Protein AF-0000000075578469 (afdb_homodimer)

Sequence (396 aa):
MGKLQGTQTLVNLMAAFVGECQARMRYTYFASIAKKEGYVQISNIFTETAGNEKEHGELFYKHIAENEYTVGNAVEIPVNATFPVALGDTKNNLLHAASGENEEWNELYPKFAEIAKKEGFDEIAQTWLEVIVAERAHETRYLKLAANIELGRTFKRFSEVKWKCGNCGYIHIGSEAPDECPACKHPQAYFELFAETYMGKLQGTQTLVNLMAAFVGECQARMRYTYFASIAKKEGYVQISNIFTETAGNEKEHGELFYKHIAENEYTVGNAVEIPVNATFPVALGDTKNNLLHAASGENEEWNELYPKFAEIAKKEGFDEIAQTWLEVIVAERAHETRYLKLAANIELGRTFKRFSEVKWKCGNCGYIHIGSEAPDECPACKHPQAYFELFAETY

Secondary structure (DSSP, 8-state):
----TTSHHHHHHHHHHHHHHHHHHHHHHHHHHHHHTT-HHHHHHHHHHHHHHHHHHHHHHHHHHHHH-BTTBPEEEEEEEEEEE----HHHHHHHHHHHHHIIIIIIHHHHHHHHHHTT-HHHHHHHHHHHHHHHHHHHHHHHHHHHHHTT-SSEEEEEEEEEETTT--EEEEEE--SB-TTT--BGGGEEE-----/----TTSHHHHHHHHHHHHHHHHHHHHHHHHHHHHHTT-HHHHHHHHHHHHHHHHHHHHHHHHHHHHH-BTTBPEEEEEEEEEEE----HHHHHHHHHHHHHIIIIIIHHHHHHHHHHTT-HHHHHHHHHHHHHHHHHHHHHHHHHHHHHTT-SSEEEEEEEEEETTT--EEEEEE--SB-TTT--BGGGEEE-----

InterPro domains:
  IPR003251 Rubrerythrin, diiron-binding domain [PF02915] (12-145)
  IPR003251 Rubrerythrin, diiron-binding domain [cd01041] (8-150)
  IPR009040 Ferritin-like diiron domain [PS50905] (3-153)
  IPR009078 Ferritin-like superfamily [SSF47240] (5-152)
  IPR012347 Ferritin-like [G3DSA:1.20.1260.10] (1-153)
  IPR024934 Rubredoxin-like domain [PS50903] (160-194)
  IPR048574 Rubrerythrin, rubredoxin-like domain [PF21349] (163-192)
  IPR052364 Rubrerythrin [NF045767] (1-198)
  IPR052364 Rubrerythrin [PTHR43865] (2-196)

Foldseek 3Di:
DDACPPAVLLQLLVQLLVLLQVLLVLLQLLLVLCVVVLQNVSSVLSNVVSVVSVVLSVLSVCVCCVRPNDPPDDDDHDHDDDDDDDDDHNLVSLVVSLVSLCCLLPPRLQVSLVSCVVVPNNVSSVSSNVSSVVSNVSNVVSVVCSVCVVVVNQFFAPFWFWKAQQVPGDIDTDRGQDQADPPPGHGSSRIGGDDDDD/DDACPPAVLLQLLVQLLVLLQVLLVLLQLLLVLCVVVLQNVSSVLSNVVSVVSVVLSVLSVCVCCVRPNDVPDDDDHDHDDDDDDDDDHNLVSLVVSLVSLCCQLPPRLQVSLVSCVVVPNNVSSVSSNVSSVVSNVSNVVSVVCSVCVVVVNQFFAPFWFWKAQQVPGDIDTDRGQDQADPPPGHGSSRIGGDDDDD

Radius of gyration: 23.37 Å; Cα contacts (8 Å, |Δi|>4): 636; chains: 2; bounding box: 59×55×60 Å

Structure (mmCIF, N/CA/C/O backbone):
data_AF-0000000075578469-model_v1
#
loop_
_entity.id
_entity.type
_entity.pdbx_description
1 polymer Rubrerythrin
#
loop_
_atom_site.group_PDB
_atom_site.id
_atom_site.type_symbol
_atom_site.label_atom_id
_atom_site.label_alt_id
_atom_site.label_comp_id
_atom_site.label_asym_id
_atom_site.label_entity_id
_atom_site.label_seq_id
_atom_site.pdbx_PDB_ins_code
_atom_site.Cartn_x
_atom_site.Cartn_y
_atom_site.Cartn_z
_atom_site.occupancy
_atom_site.B_iso_or_equiv
_atom_site.auth_seq_id
_atom_site.auth_comp_id
_atom_site.auth_asym_id
_atom_site.auth_atom_id
_atom_site.pdbx_PDB_model_num
ATOM 1 N N . MET A 1 1 ? 3.516 -25.547 14.766 1 51.19 1 MET A N 1
ATOM 2 C CA . MET A 1 1 ? 2.814 -24.578 15.594 1 51.19 1 MET A CA 1
ATOM 3 C C . MET A 1 1 ? 1.317 -24.859 15.625 1 51.19 1 MET A C 1
ATOM 5 O O . MET A 1 1 ? 0.789 -25.531 14.727 1 51.19 1 MET A O 1
ATOM 9 N N . GLY A 1 2 ? 0.649 -24.688 16.844 1 62.91 2 GLY A N 1
ATOM 10 C CA . GLY A 1 2 ? -0.767 -25 16.891 1 62.91 2 GLY A CA 1
ATOM 11 C C . GLY A 1 2 ? -1.563 -24.344 15.781 1 62.91 2 GLY A C 1
ATOM 12 O O . GLY A 1 2 ? -1.073 -23.438 15.109 1 62.91 2 GLY A O 1
ATOM 13 N N . LYS A 1 3 ? -2.686 -24.938 15.453 1 85.44 3 LYS A N 1
ATOM 14 C CA . LYS A 1 3 ? -3.52 -24.484 14.344 1 85.44 3 LYS A CA 1
ATOM 15 C C . LYS A 1 3 ? -4.168 -23.141 14.664 1 85.44 3 LYS A C 1
ATOM 17 O O . LYS A 1 3 ? -4.695 -22.938 15.758 1 85.44 3 LYS A O 1
ATOM 22 N N . LEU A 1 4 ? -4.004 -22.141 13.859 1 94.62 4 LEU A N 1
ATOM 23 C CA . LEU A 1 4 ? -4.551 -20.797 14.023 1 94.62 4 LEU A CA 1
ATOM 24 C C . LEU A 1 4 ? -6.059 -20.797 13.797 1 94.62 4 LEU A C 1
ATOM 26 O O . LEU A 1 4 ? -6.773 -19.953 14.367 1 94.62 4 LEU A O 1
ATOM 30 N N . GLN A 1 5 ? -6.492 -21.766 13.039 1 92.31 5 GLN A N 1
ATOM 31 C CA . GLN A 1 5 ? -7.914 -21.781 12.711 1 92.31 5 GLN A CA 1
ATOM 32 C C . GLN A 1 5 ? -8.773 -21.844 13.969 1 92.31 5 GLN A C 1
ATOM 34 O O . GLN A 1 5 ? -8.516 -22.641 14.875 1 92.31 5 GLN A O 1
ATOM 39 N N . GLY A 1 6 ? -9.711 -20.906 14.055 1 93.12 6 GLY A N 1
ATOM 40 C CA . GLY A 1 6 ? -10.633 -20.906 15.172 1 93.12 6 GLY A CA 1
ATOM 41 C C . GLY A 1 6 ? -10.125 -20.094 16.359 1 93.12 6 GLY A C 1
ATOM 42 O O . GLY A 1 6 ? -10.852 -19.891 17.328 1 93.12 6 GLY A O 1
ATOM 43 N N . THR A 1 7 ? -8.969 -19.609 16.375 1 96.31 7 THR A N 1
ATOM 44 C CA . THR A 1 7 ? -8.398 -18.859 17.484 1 96.31 7 THR A CA 1
ATOM 45 C C . THR A 1 7 ? -8.625 -17.359 17.297 1 96.31 7 THR A C 1
ATOM 47 O O . THR A 1 7 ? -8.883 -16.906 16.172 1 96.31 7 THR A O 1
ATOM 50 N N . GLN A 1 8 ? -8.594 -16.625 18.391 1 96.88 8 GLN A N 1
ATOM 51 C CA . GLN A 1 8 ? -8.633 -15.164 18.328 1 96.88 8 GLN A CA 1
ATOM 52 C C . GLN A 1 8 ? -7.348 -14.602 17.734 1 96.88 8 GLN A C 1
ATOM 54 O O . GLN A 1 8 ? -7.363 -13.555 17.078 1 96.88 8 GLN A O 1
ATOM 59 N N . THR A 1 9 ? -6.262 -15.344 17.891 1 98 9 THR A N 1
ATOM 60 C CA . THR A 1 9 ? -4.977 -14.914 17.344 1 98 9 THR A CA 1
ATOM 61 C C . THR A 1 9 ? -5.043 -14.789 15.828 1 98 9 THR A C 1
ATOM 63 O O . THR A 1 9 ? -4.5 -13.844 15.25 1 98 9 THR A O 1
ATOM 66 N N . LEU A 1 10 ? -5.727 -15.695 15.18 1 97.69 10 LEU A N 1
ATOM 67 C CA . LEU A 1 10 ? -5.875 -15.625 13.727 1 97.69 10 LEU A CA 1
ATOM 68 C C . LEU A 1 10 ? -6.617 -14.352 13.32 1 97.69 10 LEU A C 1
ATOM 70 O O . LEU A 1 10 ? -6.203 -13.656 12.398 1 97.69 10 LEU A O 1
ATOM 74 N N . VAL A 1 11 ? -7.66 -14.047 14 1 96.56 11 VAL A N 1
ATOM 75 C CA . VAL A 1 11 ? -8.469 -12.867 13.711 1 96.56 11 VAL A CA 1
ATOM 76 C C . VAL A 1 11 ? -7.645 -11.602 13.953 1 96.56 11 VAL A C 1
ATOM 78 O O . VAL A 1 11 ? -7.707 -10.656 13.164 1 96.56 11 VAL A O 1
ATOM 81 N N . ASN A 1 12 ? -6.844 -11.656 15.047 1 97.69 12 ASN A N 1
ATOM 82 C CA . ASN A 1 12 ? -6.004 -10.516 15.375 1 97.69 12 ASN A CA 1
ATOM 83 C C . ASN A 1 12 ? -4.914 -10.297 14.328 1 97.69 12 ASN A C 1
ATOM 85 O O . ASN A 1 12 ? -4.578 -9.156 14.008 1 97.69 12 ASN A O 1
ATOM 89 N N . LEU A 1 13 ? -4.312 -11.375 13.836 1 98.12 13 LEU A N 1
ATOM 90 C CA . LEU A 1 13 ? -3.312 -11.273 12.781 1 98.12 13 LEU A CA 1
ATOM 91 C C . LEU A 1 13 ? -3.898 -10.609 11.539 1 98.12 13 LEU A C 1
ATOM 93 O O . LEU A 1 13 ? -3.27 -9.734 10.945 1 98.12 13 LEU A O 1
ATOM 97 N N . MET A 1 14 ? -5.043 -11.016 11.18 1 97.69 14 MET A N 1
ATOM 98 C CA . MET A 1 14 ? -5.672 -10.453 9.992 1 97.69 14 MET A CA 1
ATOM 99 C C . MET A 1 14 ? -6.023 -8.984 10.211 1 97.69 14 MET A C 1
ATOM 101 O O . MET A 1 14 ? -5.832 -8.156 9.32 1 97.69 14 MET A O 1
ATOM 105 N N . ALA A 1 15 ? -6.594 -8.68 11.367 1 96.75 15 ALA A N 1
ATOM 106 C CA . ALA A 1 15 ? -6.914 -7.293 11.688 1 96.75 15 ALA A CA 1
ATOM 107 C C . ALA A 1 15 ? -5.668 -6.414 11.625 1 96.75 15 ALA A C 1
ATOM 109 O O . ALA A 1 15 ? -5.723 -5.285 11.125 1 96.75 15 ALA A O 1
ATOM 110 N N . ALA A 1 16 ? -4.57 -6.953 12.156 1 97.75 16 ALA A N 1
ATOM 111 C CA . ALA A 1 16 ? -3.309 -6.223 12.125 1 97.75 16 ALA A CA 1
ATOM 112 C C . ALA A 1 16 ? -2.832 -6.023 10.688 1 97.75 16 ALA A C 1
ATOM 114 O O . ALA A 1 16 ? -2.365 -4.941 10.328 1 97.75 16 ALA A O 1
ATOM 115 N N . PHE A 1 17 ? -2.916 -7.082 9.852 1 98.38 17 PHE A N 1
ATOM 116 C CA . PHE A 1 17 ? -2.529 -6.988 8.445 1 98.38 17 PHE A CA 1
ATOM 117 C C . PHE A 1 17 ? -3.352 -5.926 7.73 1 98.38 17 PHE A C 1
ATOM 119 O O . PHE A 1 17 ? -2.797 -5.066 7.039 1 98.38 17 PHE A O 1
ATOM 126 N N . VAL A 1 18 ? -4.621 -5.926 7.922 1 97.56 18 VAL A N 1
ATOM 127 C CA . VAL A 1 18 ? -5.512 -4.965 7.281 1 97.56 18 VAL A CA 1
ATOM 128 C C . VAL A 1 18 ? -5.18 -3.553 7.758 1 97.56 18 VAL A C 1
ATOM 130 O O . VAL A 1 18 ? -5.156 -2.609 6.965 1 97.56 18 VAL A O 1
ATOM 133 N N . GLY A 1 19 ? -4.988 -3.428 9.07 1 97.12 19 GLY A N 1
ATOM 134 C CA . GLY A 1 19 ? -4.582 -2.139 9.602 1 97.12 19 GLY A CA 1
ATOM 135 C C . GLY A 1 19 ? -3.309 -1.605 8.977 1 97.12 19 GLY A C 1
ATOM 136 O O . GLY A 1 19 ? -3.238 -0.434 8.602 1 97.12 19 GLY A O 1
ATOM 137 N N . GLU A 1 20 ? -2.291 -2.5 8.852 1 98.25 20 GLU A N 1
ATOM 138 C CA . GLU A 1 20 ? -1.024 -2.1 8.242 1 98.25 20 GLU A CA 1
ATOM 139 C C . GLU A 1 20 ? -1.216 -1.687 6.785 1 98.25 20 GLU A C 1
ATOM 141 O O . GLU A 1 20 ? -0.542 -0.775 6.301 1 98.25 20 GLU A O 1
ATOM 146 N N . CYS A 1 21 ? -2.062 -2.365 6.055 1 98.31 21 CYS A N 1
ATOM 147 C CA . CYS A 1 21 ? -2.355 -2.021 4.668 1 98.31 21 CYS A CA 1
ATOM 148 C C . CYS A 1 21 ? -2.908 -0.605 4.562 1 98.31 21 CYS A C 1
ATOM 150 O O . CYS A 1 21 ? -2.492 0.164 3.693 1 98.31 21 CYS A O 1
ATOM 152 N N . GLN A 1 22 ? -3.855 -0.273 5.395 1 97.56 22 GLN A N 1
ATOM 153 C CA . GLN A 1 22 ? -4.488 1.04 5.355 1 97.56 22 GLN A CA 1
ATOM 154 C C . GLN A 1 22 ? -3.502 2.139 5.746 1 97.56 22 GLN A C 1
ATOM 156 O O . GLN A 1 22 ? -3.506 3.221 5.156 1 97.56 22 GLN A O 1
ATOM 161 N N . ALA A 1 23 ? -2.701 1.78 6.809 1 97.88 23 ALA A N 1
ATOM 162 C CA . ALA A 1 23 ? -1.687 2.754 7.207 1 97.88 23 ALA A CA 1
ATOM 163 C C . ALA A 1 23 ? -0.739 3.059 6.051 1 97.88 23 ALA A C 1
ATOM 165 O O . ALA A 1 23 ? -0.452 4.223 5.762 1 97.88 23 ALA A O 1
ATOM 166 N N . ARG A 1 24 ? -0.281 2.053 5.398 1 98.31 24 ARG A N 1
ATOM 167 C CA . ARG A 1 24 ? 0.594 2.24 4.246 1 98.31 24 ARG A CA 1
ATOM 168 C C . ARG A 1 24 ? -0.057 3.146 3.207 1 98.31 24 ARG A C 1
ATOM 170 O O . ARG A 1 24 ? 0.591 4.047 2.666 1 98.31 24 ARG A O 1
ATOM 177 N N . MET A 1 25 ? -1.286 2.875 2.955 1 98.44 25 MET A N 1
ATOM 178 C CA . MET A 1 25 ? -2.008 3.639 1.94 1 98.44 25 MET A CA 1
ATOM 179 C C . MET A 1 25 ? -2.15 5.098 2.357 1 98.44 25 MET A C 1
ATOM 181 O O . MET A 1 25 ? -1.789 6.004 1.604 1 98.44 25 MET A O 1
ATOM 185 N N . ARG A 1 26 ? -2.6 5.328 3.537 1 98.31 26 ARG A N 1
ATOM 186 C CA . ARG A 1 26 ? -2.791 6.695 4.02 1 98.31 26 ARG A CA 1
ATOM 187 C C . ARG A 1 26 ? -1.479 7.473 3.996 1 98.31 26 ARG A C 1
ATOM 189 O O . ARG A 1 26 ? -1.45 8.641 3.602 1 98.31 26 ARG A O 1
ATOM 196 N N . TYR A 1 27 ? -0.42 6.758 4.438 1 98.75 27 TYR A N 1
ATOM 197 C CA . TYR A 1 27 ? 0.866 7.441 4.496 1 98.75 27 TYR A CA 1
ATOM 198 C C . TYR A 1 27 ? 1.356 7.793 3.096 1 98.75 27 TYR A C 1
ATOM 200 O O . TYR A 1 27 ? 2.025 8.812 2.904 1 98.75 27 TYR A O 1
ATOM 208 N N . THR A 1 28 ? 0.983 6.969 2.148 1 98.69 28 THR A N 1
ATOM 209 C CA . THR A 1 28 ? 1.307 7.297 0.765 1 98.69 28 THR A CA 1
ATOM 210 C C . THR A 1 28 ? 0.564 8.555 0.319 1 98.69 28 THR A C 1
ATOM 212 O O . THR A 1 28 ? 1.141 9.422 -0.34 1 98.69 28 THR A O 1
ATOM 215 N N . TYR A 1 29 ? -0.699 8.688 0.696 1 98.69 29 TYR A N 1
ATOM 216 C CA . TYR A 1 29 ? -1.468 9.883 0.371 1 98.69 29 TYR A CA 1
ATOM 217 C C . TYR A 1 29 ? -0.917 11.102 1.103 1 98.69 29 TYR A C 1
ATOM 219 O O . TYR A 1 29 ? -0.796 12.188 0.521 1 98.69 29 TYR A O 1
ATOM 227 N N . PHE A 1 30 ? -0.572 10.906 2.342 1 98.75 30 PHE A N 1
ATOM 228 C CA . PHE A 1 30 ? -0.038 11.984 3.158 1 98.75 30 PHE A CA 1
ATOM 229 C C . PHE A 1 30 ? 1.292 12.484 2.6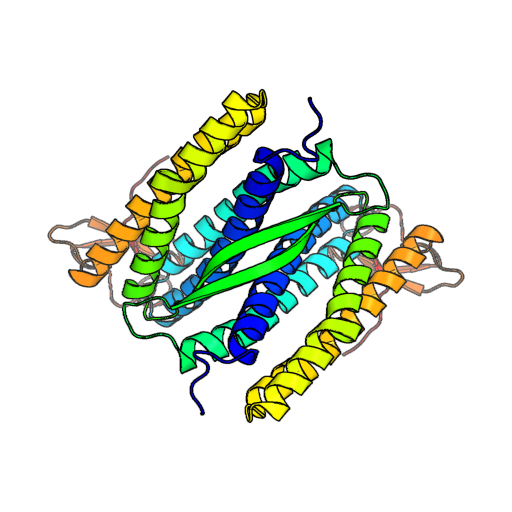02 1 98.75 30 PHE A C 1
ATOM 231 O O . PHE A 1 30 ? 1.573 13.68 2.625 1 98.75 30 PHE A O 1
ATOM 238 N N . ALA A 1 31 ? 2.092 11.523 2.135 1 98.75 31 ALA A N 1
ATOM 239 C CA . ALA A 1 31 ? 3.371 11.883 1.525 1 98.75 31 ALA A CA 1
ATOM 240 C C . ALA A 1 31 ? 3.168 12.82 0.335 1 98.75 31 ALA A C 1
ATOM 242 O O . ALA A 1 31 ? 3.885 13.812 0.185 1 98.75 31 ALA A O 1
ATOM 243 N N . SER A 1 32 ? 2.205 12.531 -0.479 1 98.44 32 SER A N 1
ATOM 244 C CA . SER A 1 32 ? 1.921 13.344 -1.659 1 98.44 32 SER A CA 1
ATOM 245 C C . SER A 1 32 ? 1.513 14.758 -1.272 1 98.44 32 SER A C 1
ATOM 247 O O . SER A 1 32 ? 1.938 15.727 -1.903 1 98.44 32 SER A O 1
ATOM 249 N N . ILE A 1 33 ? 0.714 14.906 -0.277 1 98.38 33 ILE A N 1
ATOM 250 C CA . ILE A 1 33 ? 0.258 16.203 0.192 1 98.38 33 ILE A CA 1
ATOM 251 C C . ILE A 1 33 ? 1.435 16.984 0.774 1 98.38 33 ILE A C 1
ATOM 253 O O . ILE A 1 33 ? 1.6 18.172 0.492 1 98.38 33 ILE A O 1
ATOM 257 N N . ALA A 1 34 ? 2.246 16.266 1.587 1 98.69 34 ALA A N 1
ATOM 258 C CA . ALA A 1 34 ? 3.412 16.922 2.184 1 98.69 34 ALA A CA 1
ATOM 259 C C . ALA A 1 34 ? 4.348 17.469 1.107 1 98.69 34 ALA A C 1
ATOM 261 O O . ALA A 1 34 ? 4.836 18.594 1.215 1 98.69 34 ALA A O 1
ATOM 262 N N . LYS A 1 35 ? 4.551 16.703 0.122 1 98.19 35 LYS A N 1
ATOM 263 C CA . LYS A 1 35 ? 5.402 17.141 -0.978 1 98.19 35 LYS A CA 1
ATOM 264 C C . LYS A 1 35 ? 4.828 18.391 -1.646 1 98.19 35 LYS A C 1
ATOM 266 O O . LYS A 1 35 ? 5.551 19.359 -1.875 1 98.19 35 LYS A O 1
ATOM 271 N N . LYS A 1 36 ? 3.582 18.375 -1.921 1 98.12 36 LYS A N 1
ATOM 272 C CA . LYS A 1 36 ? 2.908 19.5 -2.582 1 98.12 36 LYS A CA 1
ATOM 273 C C . LYS A 1 36 ? 2.957 20.75 -1.726 1 98.12 36 LYS A C 1
ATOM 275 O O . LYS A 1 36 ? 3.039 21.875 -2.252 1 98.12 36 LYS A O 1
ATOM 280 N N . GLU A 1 37 ? 2.924 20.562 -0.432 1 98.31 37 GLU A N 1
ATOM 281 C CA . GLU A 1 37 ? 2.889 21.703 0.494 1 98.31 37 GLU A CA 1
ATOM 282 C C . GLU A 1 37 ? 4.297 22.188 0.824 1 98.31 37 GLU A C 1
ATOM 284 O O . GLU A 1 37 ? 4.469 23.109 1.614 1 98.31 37 GLU A O 1
ATOM 289 N N . GLY A 1 38 ? 5.312 21.5 0.265 1 97.81 38 GLY A N 1
ATOM 290 C CA . GLY A 1 38 ? 6.672 21.984 0.41 1 97.81 38 GLY A CA 1
ATOM 291 C C . GLY A 1 38 ? 7.402 21.375 1.591 1 97.81 38 GLY A C 1
ATOM 292 O O . GLY A 1 38 ? 8.328 21.969 2.135 1 97.81 38 GLY A O 1
ATOM 293 N N . TYR A 1 39 ? 6.965 20.25 2.041 1 98.19 39 TYR A N 1
ATOM 294 C CA . TYR A 1 39 ? 7.633 19.5 3.104 1 98.19 39 TYR A CA 1
ATOM 295 C C . TYR A 1 39 ? 8.234 18.203 2.572 1 98.19 39 TYR A C 1
ATOM 297 O O . TYR A 1 39 ? 7.777 17.109 2.92 1 98.19 39 TYR A O 1
ATOM 305 N N . VAL A 1 40 ? 9.32 18.312 1.92 1 98.19 40 VAL A N 1
ATOM 306 C CA . VAL A 1 40 ? 9.906 17.188 1.206 1 98.19 40 VAL A CA 1
ATOM 307 C C . VAL A 1 40 ? 10.422 16.156 2.207 1 98.19 40 VAL A C 1
ATOM 309 O O . VAL A 1 40 ? 10.227 14.953 2.029 1 98.19 40 VAL A O 1
ATOM 312 N N . GLN A 1 41 ? 11.086 16.641 3.254 1 97.5 41 GLN A N 1
ATOM 313 C CA . GLN A 1 41 ? 11.547 15.695 4.266 1 97.5 41 GLN A CA 1
ATOM 314 C C . GLN A 1 41 ? 10.391 14.891 4.84 1 97.5 41 GLN A C 1
ATOM 316 O O . GLN A 1 41 ? 10.492 13.672 5.016 1 97.5 41 GLN A O 1
ATOM 321 N N . ILE A 1 42 ? 9.352 15.594 5.184 1 98.56 42 ILE A N 1
ATOM 322 C CA . ILE A 1 42 ? 8.188 14.938 5.773 1 98.56 42 ILE A CA 1
ATOM 323 C C . ILE A 1 42 ? 7.59 13.953 4.773 1 98.56 42 ILE A C 1
ATOM 325 O O . ILE A 1 42 ? 7.199 12.844 5.145 1 98.56 42 ILE A O 1
ATOM 329 N N . SER A 1 43 ? 7.5 14.336 3.518 1 98.75 43 SER A N 1
ATOM 330 C CA . SER A 1 43 ? 7.062 13.422 2.467 1 98.75 43 SER A CA 1
ATOM 331 C C . SER A 1 43 ? 7.898 12.148 2.461 1 98.75 43 SER A C 1
ATOM 333 O O . SER A 1 43 ? 7.352 11.047 2.41 1 98.75 43 SER A O 1
ATOM 335 N N . ASN A 1 44 ? 9.18 12.328 2.527 1 98.06 44 ASN A N 1
ATOM 336 C CA . ASN A 1 44 ? 10.086 11.18 2.527 1 98.06 44 ASN A CA 1
ATOM 337 C C . ASN A 1 44 ? 9.875 10.305 3.758 1 98.06 44 ASN A C 1
ATOM 339 O O . ASN A 1 44 ? 9.945 9.078 3.668 1 98.06 44 ASN A O 1
ATOM 343 N N . ILE A 1 45 ? 9.656 10.945 4.828 1 98.31 45 ILE A N 1
ATOM 344 C CA . ILE A 1 45 ? 9.461 10.211 6.078 1 98.31 45 ILE A CA 1
ATOM 345 C C . ILE A 1 45 ? 8.156 9.414 6.008 1 98.31 45 ILE A C 1
ATOM 347 O O . ILE A 1 45 ? 8.117 8.25 6.406 1 98.31 45 ILE A O 1
ATOM 351 N N . PHE A 1 46 ? 7.039 10.008 5.527 1 98.81 46 PHE A N 1
ATOM 352 C CA . PHE A 1 46 ? 5.809 9.266 5.297 1 98.81 46 PHE A CA 1
ATOM 353 C C . PHE A 1 46 ? 6.059 8.078 4.371 1 98.81 46 PHE A C 1
ATOM 355 O O . PHE A 1 46 ? 5.562 6.977 4.617 1 98.81 46 PHE A O 1
ATOM 362 N N . THR A 1 47 ? 6.785 8.273 3.322 1 98.62 47 THR A N 1
ATOM 363 C CA . THR A 1 47 ? 7.09 7.215 2.363 1 98.62 47 THR A CA 1
ATOM 364 C C . THR A 1 47 ? 7.883 6.094 3.025 1 98.62 47 THR A C 1
ATOM 366 O O . THR A 1 47 ? 7.586 4.914 2.826 1 98.62 47 THR A O 1
ATOM 369 N N . GLU A 1 48 ? 8.914 6.484 3.811 1 97.62 48 GLU A N 1
ATOM 370 C CA . GLU A 1 48 ? 9.703 5.508 4.555 1 97.62 48 GLU A CA 1
ATOM 371 C C . GLU A 1 48 ? 8.82 4.695 5.5 1 97.62 48 GLU A C 1
ATOM 373 O O . GLU A 1 48 ? 8.922 3.467 5.551 1 97.62 48 GLU A O 1
ATOM 378 N N . THR A 1 49 ? 8 5.395 6.23 1 98.56 49 THR A N 1
ATOM 379 C CA . THR A 1 49 ? 7.129 4.711 7.184 1 98.56 49 THR A CA 1
ATOM 380 C C . THR A 1 49 ? 6.141 3.805 6.461 1 98.56 49 THR A C 1
ATOM 382 O O . THR A 1 49 ? 5.824 2.713 6.941 1 98.56 49 THR A O 1
ATOM 385 N N . ALA A 1 50 ? 5.551 4.262 5.309 1 98.56 50 ALA A N 1
ATOM 386 C CA . ALA A 1 50 ? 4.703 3.395 4.496 1 98.56 50 ALA A CA 1
ATOM 387 C C . ALA A 1 50 ? 5.418 2.09 4.156 1 98.56 50 ALA A C 1
ATOM 389 O O . ALA A 1 50 ? 4.805 1.02 4.172 1 98.56 50 ALA A O 1
ATOM 390 N N . GLY A 1 51 ? 6.703 2.154 3.83 1 97.75 51 GLY A N 1
ATOM 391 C CA . GLY A 1 51 ? 7.504 0.961 3.602 1 97.75 51 GLY A CA 1
ATOM 392 C C . GLY A 1 51 ? 7.637 0.087 4.832 1 97.75 51 GLY A C 1
ATOM 393 O O . GLY A 1 51 ? 7.598 -1.142 4.738 1 97.75 51 GLY A O 1
ATOM 394 N N . ASN A 1 52 ? 7.867 0.783 5.973 1 98.31 52 ASN A N 1
ATOM 395 C CA . ASN A 1 52 ? 7.926 0.027 7.219 1 98.31 52 ASN A CA 1
ATOM 396 C C . ASN A 1 52 ? 6.617 -0.716 7.484 1 98.31 52 ASN A C 1
ATOM 398 O O . ASN A 1 52 ? 6.633 -1.864 7.934 1 98.31 52 ASN A O 1
ATOM 402 N N . GLU A 1 53 ? 5.441 -0.014 7.188 1 98.62 53 GLU A N 1
ATOM 403 C CA . GLU A 1 53 ? 4.145 -0.657 7.387 1 98.62 53 GLU A CA 1
ATOM 404 C C . GLU A 1 53 ? 3.984 -1.869 6.477 1 98.62 53 GLU A C 1
ATOM 406 O O . GLU A 1 53 ? 3.354 -2.859 6.852 1 98.62 53 GLU A O 1
ATOM 411 N N . LYS A 1 54 ? 4.457 -1.769 5.273 1 98.44 54 LYS A N 1
ATOM 412 C CA . LYS A 1 54 ? 4.457 -2.91 4.363 1 98.44 54 LYS A CA 1
ATOM 413 C C . LYS A 1 54 ? 5.176 -4.105 4.98 1 98.44 54 LYS A C 1
ATOM 415 O O . LYS A 1 54 ? 4.664 -5.227 4.949 1 98.44 54 LYS A O 1
ATOM 420 N N . GLU A 1 55 ? 6.363 -3.855 5.543 1 98.12 55 GLU A N 1
ATOM 421 C CA . GLU A 1 55 ? 7.133 -4.93 6.164 1 98.12 55 GLU A CA 1
ATOM 422 C C . GLU A 1 55 ? 6.406 -5.492 7.383 1 98.12 55 GLU A C 1
ATOM 424 O O . GLU A 1 55 ? 6.391 -6.707 7.602 1 98.12 55 GLU A O 1
ATOM 429 N N . HIS A 1 56 ? 5.852 -4.621 8.25 1 98.5 56 HIS A N 1
ATOM 430 C CA . HIS A 1 56 ? 5.066 -5.082 9.391 1 98.5 56 HIS A CA 1
ATOM 431 C C . HIS A 1 56 ? 3.92 -5.984 8.938 1 98.5 56 HIS A C 1
ATOM 433 O O . HIS A 1 56 ? 3.727 -7.07 9.492 1 98.5 56 HIS A O 1
ATOM 439 N N . GLY A 1 57 ? 3.15 -5.496 7.977 1 98.19 57 GLY A N 1
ATOM 440 C CA . GLY A 1 57 ? 2.059 -6.285 7.434 1 98.19 57 GLY A CA 1
ATOM 441 C C . GLY A 1 57 ? 2.498 -7.648 6.938 1 98.19 57 GLY A C 1
ATOM 442 O O . GLY A 1 57 ? 1.789 -8.641 7.121 1 98.19 57 GLY A O 1
ATOM 443 N N . GLU A 1 58 ? 3.619 -7.691 6.301 1 97.62 58 GLU A N 1
ATOM 444 C CA . GLU A 1 58 ? 4.129 -8.945 5.758 1 97.62 58 GLU A CA 1
ATOM 445 C C . GLU A 1 58 ? 4.371 -9.969 6.867 1 97.62 58 GLU A C 1
ATOM 447 O O . GLU A 1 58 ? 4.137 -11.164 6.68 1 97.62 58 GLU A O 1
ATOM 452 N N . LEU A 1 59 ? 4.922 -9.508 8.008 1 97.06 59 LEU A N 1
ATOM 453 C CA . LEU A 1 59 ? 5.156 -10.406 9.133 1 97.06 59 LEU A CA 1
ATOM 454 C C . LEU A 1 59 ? 3.857 -11.07 9.578 1 97.06 59 LEU A C 1
ATOM 456 O O . LEU A 1 59 ? 3.809 -12.289 9.758 1 97.06 59 LEU A O 1
ATOM 460 N N . PHE A 1 60 ? 2.834 -10.273 9.727 1 98 60 PHE A N 1
ATOM 461 C CA . PHE A 1 60 ? 1.547 -10.797 10.172 1 98 60 PHE A CA 1
ATOM 462 C C . PHE A 1 60 ? 0.946 -11.719 9.117 1 98 60 PHE A C 1
ATOM 464 O O . PHE A 1 60 ? 0.434 -12.789 9.445 1 98 60 PHE A O 1
ATOM 471 N N . TYR A 1 61 ? 0.989 -11.297 7.875 1 98.06 61 TYR A N 1
ATOM 472 C CA . TYR A 1 61 ? 0.469 -12.055 6.742 1 98.06 61 TYR A CA 1
ATOM 473 C C . TYR A 1 61 ? 1.151 -13.414 6.637 1 98.06 61 TYR A C 1
ATOM 475 O O . TYR A 1 61 ? 0.492 -14.43 6.41 1 98.06 61 TYR A O 1
ATOM 483 N N . LYS A 1 62 ? 2.43 -13.461 6.816 1 97 62 LYS A N 1
ATOM 484 C CA . LYS A 1 62 ? 3.209 -14.688 6.684 1 97 62 LYS A CA 1
ATOM 485 C C . LYS A 1 62 ? 2.867 -15.68 7.789 1 97 62 LYS A C 1
ATOM 487 O O . LYS A 1 62 ? 2.855 -16.891 7.566 1 97 62 LYS A O 1
ATOM 492 N N . HIS A 1 63 ? 2.65 -15.18 9 1 96.69 63 HIS A N 1
ATOM 493 C CA . HIS A 1 63 ? 2.203 -16.078 10.062 1 96.69 63 HIS A CA 1
ATOM 494 C C . HIS A 1 63 ? 0.919 -16.797 9.672 1 96.69 63 HIS A C 1
ATOM 496 O O . HIS A 1 63 ? 0.764 -17.984 9.945 1 96.69 63 HIS A O 1
ATOM 502 N N . ILE A 1 64 ? -0.001 -16.062 9.023 1 97 64 ILE A N 1
ATOM 503 C CA . ILE A 1 64 ? -1.261 -16.656 8.602 1 97 64 ILE A CA 1
ATOM 504 C C . ILE A 1 64 ? -1.005 -17.641 7.461 1 97 64 ILE A C 1
ATOM 506 O O . ILE A 1 64 ? -1.451 -18.797 7.512 1 97 64 ILE A O 1
ATOM 510 N N . ALA A 1 65 ? -0.305 -17.172 6.465 1 95.19 65 ALA A N 1
ATOM 511 C CA . ALA A 1 65 ? -0.067 -17.984 5.27 1 95.19 65 ALA A CA 1
ATOM 512 C C . ALA A 1 65 ? 0.641 -19.297 5.625 1 95.19 65 ALA A C 1
ATOM 514 O O . ALA A 1 65 ? 0.256 -20.359 5.148 1 95.19 65 ALA A O 1
ATOM 515 N N . GLU A 1 66 ? 1.643 -19.219 6.445 1 93.69 66 GLU A N 1
ATOM 516 C CA . GLU A 1 66 ? 2.449 -20.375 6.812 1 93.69 66 GLU A CA 1
ATOM 517 C C . GLU A 1 66 ? 1.622 -21.406 7.578 1 93.69 66 GLU A C 1
ATOM 519 O O . GLU A 1 66 ? 1.876 -22.609 7.484 1 93.69 66 GLU A O 1
ATOM 524 N N . ASN A 1 67 ? 0.604 -20.906 8.227 1 92 67 ASN A N 1
ATOM 525 C CA . ASN A 1 67 ? -0.145 -21.812 9.102 1 92 67 ASN A CA 1
ATOM 526 C C . ASN A 1 67 ? -1.446 -22.266 8.445 1 92 67 ASN A C 1
ATOM 528 O O . ASN A 1 67 ? -1.962 -23.344 8.766 1 92 67 ASN A O 1
ATOM 532 N N . GLU A 1 68 ? -1.951 -21.453 7.543 1 92.25 68 GLU A N 1
ATOM 533 C CA . GLU A 1 68 ? -3.328 -21.688 7.125 1 92.25 68 GLU A CA 1
ATOM 534 C C . GLU A 1 68 ? -3.418 -21.922 5.617 1 92.25 68 GLU A C 1
ATOM 536 O O . GLU A 1 68 ? -4.344 -22.562 5.137 1 92.25 68 GLU A O 1
ATOM 541 N N . TYR A 1 69 ? -2.568 -21.328 4.898 1 90.69 69 TYR A N 1
ATOM 542 C CA . TYR A 1 69 ? -2.66 -21.375 3.445 1 9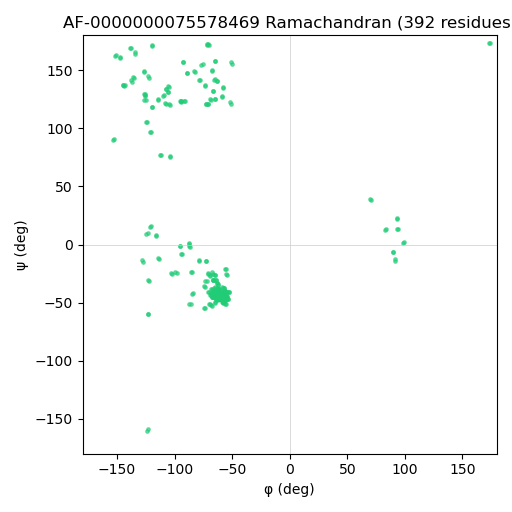0.69 69 TYR A CA 1
ATOM 543 C C . TYR A 1 69 ? -2.244 -22.75 2.926 1 90.69 69 TYR A C 1
ATOM 545 O O . TYR A 1 69 ? -1.251 -23.312 3.385 1 90.69 69 TYR A O 1
ATOM 553 N N . THR A 1 70 ? -3.021 -23.203 2.008 1 90.75 70 THR A N 1
ATOM 554 C CA . THR A 1 70 ? -2.691 -24.375 1.206 1 90.75 70 THR A CA 1
ATOM 555 C C . THR A 1 70 ? -2.686 -24.031 -0.28 1 90.75 70 THR A C 1
ATOM 557 O O . THR A 1 70 ? -3.533 -23.266 -0.748 1 90.75 70 THR A O 1
ATOM 560 N N . VAL A 1 71 ? -1.817 -24.609 -0.974 1 87.94 71 VAL A N 1
ATOM 561 C CA . VAL A 1 71 ? -1.624 -24.281 -2.383 1 87.94 71 VAL A CA 1
ATOM 562 C C . VAL A 1 71 ? -2.961 -24.359 -3.119 1 87.94 71 VAL A C 1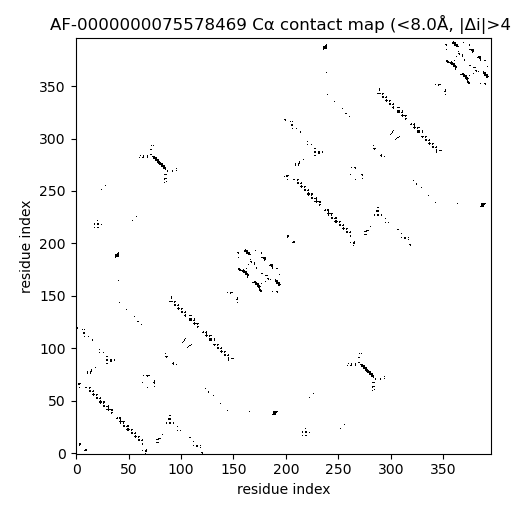
ATOM 564 O O . VAL A 1 71 ? -3.674 -25.359 -3.021 1 87.94 71 VAL A O 1
ATOM 567 N N . GLY A 1 72 ? -3.279 -23.188 -3.729 1 87.5 72 GLY A N 1
ATOM 568 C CA . GLY A 1 72 ? -4.484 -23.141 -4.543 1 87.5 72 GLY A CA 1
ATOM 569 C C . GLY A 1 72 ? -5.711 -22.703 -3.771 1 87.5 72 GLY A C 1
ATOM 570 O O . GLY A 1 72 ? -6.73 -22.344 -4.367 1 87.5 72 GLY A O 1
ATOM 571 N N . ASN A 1 73 ? -5.551 -22.719 -2.49 1 91.81 73 ASN A N 1
ATOM 572 C CA . ASN A 1 73 ? -6.711 -22.375 -1.668 1 91.81 73 ASN A CA 1
ATOM 573 C C . ASN A 1 73 ? -6.402 -21.219 -0.714 1 91.81 73 ASN A C 1
ATOM 575 O O . ASN A 1 73 ? -5.855 -21.438 0.37 1 91.81 73 ASN A O 1
ATOM 579 N N . ALA A 1 74 ? -6.91 -20.109 -1.038 1 93.25 74 ALA A N 1
ATOM 580 C CA . ALA A 1 74 ? -6.75 -18.969 -0.139 1 93.25 74 ALA A CA 1
ATOM 581 C C . ALA A 1 74 ? -7.527 -19.188 1.156 1 93.25 74 ALA A C 1
ATOM 583 O O . ALA A 1 74 ? -8.547 -19.875 1.17 1 93.25 74 ALA A O 1
ATOM 584 N N . VAL A 1 75 ? -7.078 -18.656 2.205 1 93.38 75 VAL A N 1
ATOM 585 C CA . VAL A 1 75 ? -7.789 -18.656 3.479 1 93.38 75 VAL A CA 1
ATOM 586 C C . VAL A 1 75 ? -8.594 -17.375 3.629 1 93.38 75 VAL A C 1
ATOM 588 O O . VAL A 1 75 ? -8.031 -16.281 3.551 1 93.38 75 VAL A O 1
ATOM 591 N N . GLU A 1 76 ? -9.812 -17.562 3.814 1 94.81 76 GLU A N 1
ATOM 592 C CA . GLU A 1 76 ? -10.695 -16.406 3.984 1 94.81 76 GLU A CA 1
ATOM 593 C C . GLU A 1 76 ? -10.883 -16.078 5.461 1 94.81 76 GLU A C 1
ATOM 595 O O . GLU A 1 76 ? -11.336 -16.906 6.242 1 94.81 76 GLU A O 1
ATOM 600 N N . ILE A 1 77 ? -10.594 -14.906 5.852 1 94.56 77 ILE A N 1
ATOM 601 C CA . ILE A 1 77 ? -10.641 -14.523 7.258 1 94.56 77 ILE A CA 1
ATOM 602 C C . ILE A 1 77 ? -11.523 -13.289 7.426 1 94.56 77 ILE A C 1
ATOM 604 O O . ILE A 1 77 ? -11.305 -12.266 6.766 1 94.56 77 ILE A O 1
ATOM 608 N N . PRO A 1 78 ? -12.453 -13.32 8.305 1 93.5 78 PRO A N 1
ATOM 609 C CA . PRO A 1 78 ? -13.305 -12.156 8.539 1 93.5 78 PRO A CA 1
ATOM 610 C C . PRO A 1 78 ? -12.625 -11.094 9.398 1 93.5 78 PRO A C 1
ATOM 612 O O . PRO A 1 78 ? -11.883 -11.422 10.32 1 93.5 78 PRO A O 1
ATOM 615 N N . VAL A 1 79 ? -12.867 -9.93 9.047 1 91.69 79 VAL A N 1
ATOM 616 C CA . VAL A 1 79 ? -12.406 -8.781 9.82 1 91.69 79 VAL A CA 1
ATOM 617 C C . VAL A 1 79 ? -13.594 -7.883 10.164 1 91.69 79 VAL A C 1
ATOM 619 O O . VAL A 1 79 ? -14.367 -7.504 9.281 1 91.69 79 VAL A O 1
ATOM 622 N N . ASN A 1 80 ? -13.734 -7.656 11.406 1 93.19 80 ASN A N 1
ATOM 623 C CA . ASN A 1 80 ? -14.695 -6.695 11.93 1 93.19 80 ASN A CA 1
ATOM 624 C C . ASN A 1 80 ? -14.016 -5.602 12.75 1 93.19 80 ASN A C 1
ATOM 626 O O . ASN A 1 80 ? -13.789 -5.762 13.945 1 93.19 80 ASN A O 1
ATOM 630 N N . ALA A 1 81 ? -13.781 -4.488 12.062 1 90.56 81 ALA A N 1
ATOM 631 C CA . ALA A 1 81 ? -13 -3.422 12.68 1 90.56 81 ALA A CA 1
ATOM 632 C C . ALA A 1 81 ? -13.398 -2.059 12.117 1 90.56 81 ALA A C 1
ATOM 634 O O . ALA A 1 81 ? -14.141 -1.975 11.133 1 90.56 81 ALA A O 1
ATOM 635 N N . THR A 1 82 ? -13.016 -1.072 12.867 1 92.94 82 THR A N 1
ATOM 636 C CA . THR A 1 82 ? -13.234 0.308 12.445 1 92.94 82 THR A CA 1
ATOM 637 C C . THR A 1 82 ? -11.922 0.934 11.961 1 92.94 82 THR A C 1
ATOM 639 O O . THR A 1 82 ? -10.875 0.733 12.578 1 92.94 82 THR A O 1
ATOM 642 N N . PHE A 1 83 ? -11.992 1.65 10.828 1 93.81 83 PHE A N 1
ATOM 643 C CA . PHE A 1 83 ? -10.812 2.305 10.281 1 93.81 83 PHE A CA 1
ATOM 644 C C . PHE A 1 83 ? -11.078 3.787 10.047 1 93.81 83 PHE A C 1
ATOM 646 O O . PHE A 1 83 ? -12.195 4.184 9.734 1 93.81 83 PHE A O 1
ATOM 653 N N . PRO A 1 84 ? -10.07 4.559 10.172 1 95.06 84 PRO A N 1
ATOM 654 C CA . PRO A 1 84 ? -10.227 6.012 10.031 1 95.06 84 PRO A CA 1
ATOM 655 C C . PRO A 1 84 ? -10.047 6.492 8.602 1 95.06 84 PRO A C 1
ATOM 657 O O . PRO A 1 84 ? -9.219 5.949 7.859 1 95.06 84 PRO A O 1
ATOM 660 N N . VAL A 1 85 ? -10.742 7.52 8.227 1 96.94 85 VAL A N 1
ATOM 661 C CA . VAL A 1 85 ? -10.484 8.297 7.02 1 96.94 85 VAL A CA 1
ATOM 662 C C . VAL A 1 85 ? -10.188 9.75 7.395 1 96.94 85 VAL A C 1
ATOM 664 O O . VAL A 1 85 ? -10.977 10.398 8.086 1 96.94 85 VAL A O 1
ATOM 667 N N . ALA A 1 86 ? -9.078 10.148 7.082 1 96 86 ALA A N 1
ATOM 668 C CA . ALA A 1 86 ? -8.625 11.516 7.297 1 96 86 ALA A CA 1
ATOM 669 C C . ALA A 1 86 ? -7.723 11.984 6.16 1 96 86 ALA A C 1
ATOM 671 O O . ALA A 1 86 ? -6.879 11.227 5.68 1 96 86 ALA A O 1
ATOM 672 N N . LEU A 1 87 ? -7.926 13.133 5.73 1 96.38 87 LEU A N 1
ATOM 673 C CA . LEU A 1 87 ? -7.129 13.734 4.668 1 96.38 87 LEU A CA 1
ATOM 674 C C . LEU A 1 87 ? -7.117 15.258 4.789 1 96.38 87 LEU A C 1
ATOM 676 O O . LEU A 1 87 ? -8 15.93 4.254 1 96.38 87 LEU A O 1
ATOM 680 N N . GLY A 1 88 ? -6.191 15.766 5.48 1 96.44 88 GLY A N 1
ATOM 681 C CA . GLY A 1 88 ? -6.043 17.188 5.699 1 96.44 88 GLY A CA 1
ATOM 682 C C . GLY A 1 88 ? -4.688 17.719 5.277 1 96.44 88 GLY A C 1
ATOM 683 O O . GLY A 1 88 ? -4.047 17.172 4.383 1 96.44 88 GLY A O 1
ATOM 684 N N . ASP A 1 89 ? -4.359 18.875 5.82 1 97.81 89 ASP A N 1
ATOM 685 C CA . ASP A 1 89 ? -3.031 19.406 5.539 1 97.81 89 ASP A CA 1
ATOM 686 C C . ASP A 1 89 ? -1.951 18.609 6.262 1 97.81 89 ASP A C 1
ATOM 688 O O . ASP A 1 89 ? -2.258 17.703 7.031 1 97.81 89 ASP A O 1
ATOM 692 N N . THR A 1 90 ? -0.687 18.875 5.98 1 98.56 90 THR A N 1
ATOM 693 C CA . THR A 1 90 ? 0.427 18.062 6.457 1 98.56 90 THR A CA 1
ATOM 694 C C . THR A 1 90 ? 0.424 17.969 7.98 1 98.56 90 THR A C 1
ATOM 696 O O . THR A 1 90 ? 0.626 16.906 8.547 1 98.56 90 THR A O 1
ATOM 699 N N . LYS A 1 91 ? 0.235 19.094 8.625 1 98.5 91 LYS A N 1
ATOM 700 C CA . LYS A 1 91 ? 0.214 19.062 10.086 1 98.5 91 LYS A CA 1
ATOM 701 C C . LYS A 1 91 ? -0.874 18.125 10.602 1 98.5 91 LYS A C 1
ATOM 703 O O . LYS A 1 91 ? -0.613 17.266 11.453 1 98.5 91 LYS A O 1
ATOM 708 N N . ASN A 1 92 ? -2.068 18.281 10.109 1 98.25 92 ASN A N 1
ATOM 709 C CA . ASN A 1 92 ? -3.172 17.422 10.523 1 98.25 92 ASN A CA 1
ATOM 710 C C . ASN A 1 92 ? -2.916 15.961 10.164 1 98.25 92 ASN A C 1
ATOM 712 O O . ASN A 1 92 ? -3.227 15.062 10.953 1 98.25 92 ASN A O 1
ATOM 716 N N . ASN A 1 93 ? -2.438 15.703 8.984 1 98.69 93 ASN A N 1
ATOM 717 C CA . ASN A 1 93 ? -2.109 14.344 8.57 1 98.69 93 ASN A CA 1
ATOM 718 C C . ASN A 1 93 ? -1.087 13.711 9.508 1 98.69 93 ASN A C 1
ATOM 720 O O . ASN A 1 93 ? -1.188 12.523 9.836 1 98.69 93 ASN A O 1
ATOM 724 N N . LEU A 1 94 ? -0.057 14.484 9.914 1 98.88 94 LEU A N 1
ATOM 725 C CA . LEU A 1 94 ? 0.918 14 10.891 1 98.88 94 LEU A CA 1
ATOM 726 C C . LEU A 1 94 ? 0.235 13.609 12.195 1 98.88 94 LEU A C 1
ATOM 728 O O . LEU A 1 94 ? 0.55 12.57 12.781 1 98.88 94 LEU A O 1
ATOM 732 N N . LEU A 1 95 ? -0.643 14.438 12.602 1 98.62 95 LEU A N 1
ATOM 733 C CA . LEU A 1 95 ? -1.333 14.172 13.859 1 98.62 95 LEU A CA 1
ATOM 734 C C . LEU A 1 95 ? -2.227 12.945 13.742 1 98.62 95 LEU A C 1
ATOM 736 O O . LEU A 1 95 ? -2.295 12.133 14.672 1 98.62 95 LEU A O 1
ATOM 740 N N . HIS A 1 96 ? -2.959 12.82 12.68 1 98.31 96 HIS A N 1
ATOM 741 C CA . HIS A 1 96 ? -3.756 11.617 12.453 1 98.31 96 HIS A CA 1
ATOM 742 C C . HIS A 1 96 ? -2.879 10.375 12.414 1 98.31 96 HIS A C 1
ATOM 744 O O . HIS A 1 96 ? -3.248 9.336 12.969 1 98.31 96 HIS A O 1
ATOM 750 N N . ALA A 1 97 ? -1.753 10.461 11.695 1 98.62 97 ALA A N 1
ATOM 751 C CA . ALA A 1 97 ? -0.825 9.336 11.625 1 98.62 97 ALA A CA 1
ATOM 752 C C . ALA A 1 97 ? -0.308 8.961 13.016 1 98.62 97 ALA A C 1
ATOM 754 O O . ALA A 1 97 ? -0.235 7.781 13.359 1 98.62 97 ALA A O 1
ATOM 755 N N . ALA A 1 98 ? 0.074 9.992 13.789 1 98.62 98 ALA A N 1
ATOM 756 C CA . ALA A 1 98 ? 0.541 9.75 15.148 1 98.62 98 ALA A CA 1
ATOM 757 C C . ALA A 1 98 ? -0.52 9.023 15.977 1 98.62 98 ALA A C 1
ATOM 759 O O . ALA A 1 98 ? -0.203 8.109 16.734 1 98.62 98 ALA A O 1
ATOM 760 N N . SER A 1 99 ? -1.717 9.445 15.828 1 97.94 99 SER A N 1
ATOM 761 C CA . SER A 1 99 ? -2.822 8.812 16.547 1 97.94 99 SER A CA 1
ATOM 762 C C . SER A 1 99 ? -2.961 7.344 16.156 1 97.94 99 SER A C 1
ATOM 764 O O . SER A 1 99 ? -3.188 6.488 17.016 1 97.94 99 SER A O 1
ATOM 766 N N . GLY A 1 100 ? -2.928 7.043 14.891 1 97.31 100 GLY A N 1
ATOM 767 C CA . GLY A 1 100 ? -2.969 5.664 14.43 1 97.31 100 GLY A CA 1
ATOM 768 C C . GLY A 1 100 ? -1.837 4.816 14.984 1 97.31 100 GLY A C 1
ATOM 769 O O . GLY A 1 100 ? -2.057 3.689 15.43 1 97.31 100 GLY A O 1
ATOM 770 N N . GLU A 1 101 ? -0.628 5.391 14.93 1 98.31 101 GLU A N 1
ATOM 771 C CA . GLU A 1 101 ? 0.52 4.688 15.5 1 98.31 101 GLU A CA 1
ATOM 772 C C . GLU A 1 101 ? 0.315 4.41 16.984 1 98.31 101 GLU A C 1
ATOM 774 O O . GLU A 1 101 ? 0.681 3.34 17.484 1 98.31 101 GLU A O 1
ATOM 779 N N . ASN A 1 102 ? -0.181 5.406 17.656 1 98.19 102 ASN A N 1
ATOM 780 C CA . ASN A 1 102 ? -0.444 5.258 19.094 1 98.19 102 ASN A CA 1
ATOM 781 C C . ASN A 1 102 ? -1.426 4.121 19.359 1 98.19 102 ASN A C 1
ATOM 783 O O . ASN A 1 102 ? -1.214 3.32 20.266 1 98.19 102 ASN A O 1
ATOM 787 N N . GLU A 1 103 ? -2.506 4.066 18.641 1 96.94 103 GLU A N 1
ATOM 788 C CA . GLU A 1 103 ? -3.484 2.992 18.797 1 96.94 103 GLU A CA 1
ATOM 789 C C . GLU A 1 103 ? -2.836 1.623 18.609 1 96.94 103 GLU A C 1
ATOM 791 O O . GLU A 1 103 ? -3.139 0.682 19.344 1 96.94 103 GLU A O 1
ATOM 796 N N . GLU A 1 104 ? -1.95 1.51 17.672 1 96.94 104 GLU A N 1
ATOM 797 C CA . GLU A 1 104 ? -1.297 0.234 17.391 1 96.94 104 GLU A CA 1
ATOM 798 C C . GLU A 1 104 ? -0.389 -0.185 18.547 1 96.94 104 GLU A C 1
ATOM 800 O O . GLU A 1 104 ? -0.519 -1.29 19.078 1 96.94 104 GLU A O 1
ATOM 805 N N . TRP A 1 105 ? 0.515 0.69 18.969 1 97.06 105 TRP A N 1
ATOM 806 C CA . TRP A 1 105 ? 1.552 0.247 19.906 1 97.06 105 TRP A CA 1
ATOM 807 C C . TRP A 1 105 ? 1.057 0.313 21.344 1 97.06 105 TRP A C 1
ATOM 809 O O . TRP A 1 105 ? 1.581 -0.381 22.219 1 97.06 105 TRP A O 1
ATOM 819 N N . ASN A 1 106 ? 0.063 1.16 21.609 1 97.19 106 ASN A N 1
ATOM 820 C CA . ASN A 1 106 ? -0.366 1.355 23 1 97.19 106 ASN A CA 1
ATOM 821 C C . ASN A 1 106 ? -1.611 0.534 23.312 1 97.19 106 ASN A C 1
ATOM 823 O O . ASN A 1 106 ? -1.863 0.208 24.469 1 97.19 106 ASN A O 1
ATOM 827 N N . GLU A 1 107 ? -2.369 0.191 22.312 1 96.81 107 GLU A N 1
ATOM 828 C CA . GLU A 1 107 ? -3.645 -0.461 22.594 1 96.81 107 GLU A CA 1
ATOM 829 C C . GLU A 1 107 ? -3.734 -1.815 21.891 1 96.81 107 GLU A C 1
ATOM 831 O O . GLU A 1 107 ? -3.74 -2.859 22.547 1 96.81 107 GLU A O 1
ATOM 836 N N . LEU A 1 108 ? -3.654 -1.854 20.641 1 97.38 108 LEU A N 1
ATOM 837 C CA . LEU A 1 108 ? -4.02 -3.029 19.859 1 97.38 108 LEU A CA 1
ATOM 838 C C . LEU A 1 108 ? -2.967 -4.125 20 1 97.38 108 LEU A C 1
ATOM 840 O O . LEU A 1 108 ? -3.279 -5.242 20.422 1 97.38 108 LEU A O 1
ATOM 844 N N . TYR A 1 109 ? -1.71 -3.795 19.703 1 98.19 109 TYR A N 1
ATOM 845 C CA . TYR A 1 109 ? -0.709 -4.84 19.531 1 98.19 109 TYR A CA 1
ATOM 846 C C . TYR A 1 109 ? -0.321 -5.445 20.875 1 98.19 109 TYR A C 1
ATOM 848 O O . TYR A 1 109 ? -0.066 -6.648 20.984 1 98.19 109 TYR A O 1
ATOM 856 N N . PRO A 1 110 ? -0.244 -4.605 21.984 1 98.44 110 PRO A N 1
ATOM 857 C CA . PRO A 1 110 ? -0.028 -5.258 23.281 1 98.44 110 PRO A CA 1
ATOM 858 C C . PRO A 1 110 ? -1.128 -6.258 23.625 1 98.44 110 PRO A C 1
ATOM 860 O O . PRO A 1 110 ? -0.839 -7.352 24.125 1 98.44 110 PRO A O 1
ATOM 863 N N . LYS A 1 111 ? -2.369 -5.922 23.359 1 98.56 111 LYS A N 1
ATOM 864 C CA . LYS A 1 111 ? -3.492 -6.82 23.625 1 98.56 111 LYS A CA 1
ATOM 865 C C . LYS A 1 111 ? -3.422 -8.055 22.734 1 98.56 111 LYS A C 1
ATOM 867 O O . LYS A 1 111 ? -3.686 -9.172 23.188 1 98.56 111 LYS A O 1
ATOM 872 N N . PHE A 1 112 ? -3.133 -7.875 21.453 1 98.62 112 PHE A N 1
ATOM 873 C CA . PHE A 1 112 ? -3.008 -8.992 20.531 1 98.62 112 PHE A CA 1
ATOM 874 C C . PHE A 1 112 ? -1.913 -9.953 20.984 1 98.62 112 PHE A C 1
ATOM 876 O O . PHE A 1 112 ? -2.09 -11.172 20.938 1 98.62 112 PHE A O 1
ATOM 883 N N . ALA A 1 113 ? -0.76 -9.367 21.406 1 98.44 113 ALA A N 1
ATOM 884 C CA . ALA A 1 113 ? 0.355 -10.188 21.891 1 98.44 113 ALA A CA 1
ATOM 885 C C . ALA A 1 113 ? -0.045 -11.008 23.109 1 98.44 113 ALA A C 1
ATOM 887 O O . ALA A 1 113 ? 0.294 -12.188 23.219 1 98.44 113 ALA A O 1
ATOM 888 N N . GLU A 1 114 ? -0.756 -10.398 23.984 1 98.69 114 GLU A N 1
ATOM 889 C CA . GLU A 1 114 ? -1.197 -11.086 25.203 1 98.69 114 GLU A CA 1
ATOM 890 C C . GLU A 1 114 ? -2.105 -12.266 24.859 1 98.69 114 GLU A C 1
ATOM 892 O O . GLU A 1 114 ? -1.951 -13.352 25.422 1 98.69 114 GLU A O 1
ATOM 897 N N . ILE A 1 115 ? -3.059 -12.047 24 1 98.56 115 ILE A N 1
ATOM 898 C CA . ILE A 1 115 ? -3.99 -13.094 23.594 1 98.56 115 ILE A CA 1
ATOM 899 C C . ILE A 1 115 ? -3.227 -14.227 22.922 1 98.56 115 ILE A C 1
ATOM 901 O O . ILE A 1 115 ? -3.488 -15.406 23.188 1 98.56 115 ILE A O 1
ATOM 905 N N . ALA A 1 116 ? -2.299 -13.875 22.047 1 98.38 116 ALA A N 1
ATOM 906 C CA . ALA A 1 116 ? -1.496 -14.883 21.375 1 98.38 116 ALA A CA 1
ATOM 907 C C . ALA A 1 116 ? -0.717 -15.734 22.375 1 98.38 116 ALA A C 1
ATOM 909 O O . ALA A 1 116 ? -0.636 -16.953 22.234 1 98.38 116 ALA A O 1
ATOM 910 N N . LYS A 1 117 ? -0.151 -15.086 23.375 1 98.12 117 LYS A N 1
ATOM 911 C CA . LYS A 1 117 ? 0.572 -15.812 24.406 1 98.12 117 LYS A CA 1
ATOM 912 C C . LYS A 1 117 ? -0.354 -16.766 25.156 1 98.12 117 LYS A C 1
ATOM 914 O O . LYS A 1 117 ? -0.001 -17.922 25.406 1 98.12 117 LYS A O 1
ATOM 919 N N . LYS A 1 118 ? -1.484 -16.281 25.5 1 98.31 118 LYS A N 1
ATOM 920 C CA . LYS A 1 118 ? -2.459 -17.078 26.234 1 98.31 118 LYS A CA 1
ATOM 921 C C . LYS A 1 118 ? -2.904 -18.281 25.406 1 98.31 118 LYS A C 1
ATOM 923 O O . LYS A 1 118 ? -3.174 -19.359 25.969 1 98.31 118 LYS A O 1
ATOM 928 N N . GLU A 1 119 ? -2.965 -18.078 24.094 1 97.94 119 GLU A N 1
ATOM 929 C CA . GLU A 1 119 ? -3.418 -19.141 23.203 1 97.94 119 GLU A CA 1
ATOM 930 C C . GLU A 1 119 ? -2.258 -20.047 22.781 1 97.94 119 GLU A C 1
ATOM 932 O O . GLU A 1 119 ? -2.443 -20.984 22.016 1 97.94 119 GLU A O 1
ATOM 937 N N . GLY A 1 120 ? -1.026 -19.766 23.266 1 97.12 120 GLY A N 1
ATOM 938 C CA . GLY A 1 120 ? 0.109 -20.656 23.078 1 97.12 120 GLY A CA 1
ATOM 939 C C . GLY A 1 120 ? 0.949 -20.297 21.859 1 97.12 120 GLY A C 1
ATOM 940 O O . GLY A 1 120 ? 1.733 -21.125 21.391 1 97.12 120 GLY A O 1
ATOM 941 N N . PHE A 1 121 ? 0.768 -19.125 21.266 1 97.69 121 PHE A N 1
ATOM 942 C CA . PHE A 1 121 ? 1.521 -18.703 20.094 1 97.69 121 PHE A CA 1
ATOM 943 C C . PHE A 1 121 ? 2.594 -17.688 20.469 1 97.69 121 PHE A C 1
ATOM 945 O O . PHE A 1 121 ? 2.545 -16.531 20.031 1 97.69 121 PHE A O 1
ATOM 952 N N . ASP A 1 122 ? 3.66 -18.141 21.047 1 97.62 122 ASP A N 1
ATOM 953 C CA . ASP A 1 122 ? 4.688 -17.266 21.609 1 97.62 122 ASP A CA 1
ATOM 954 C C . ASP A 1 122 ? 5.434 -16.516 20.516 1 97.62 122 ASP A C 1
ATOM 956 O O . ASP A 1 122 ? 5.773 -15.344 20.672 1 97.62 122 ASP A O 1
ATOM 960 N N . GLU A 1 123 ? 5.746 -17.188 19.453 1 96.88 123 GLU A N 1
ATOM 961 C CA . GLU A 1 123 ? 6.477 -16.547 18.375 1 96.88 123 GLU A CA 1
ATOM 962 C C . GLU A 1 123 ? 5.652 -15.422 17.734 1 96.88 123 GLU A C 1
ATOM 964 O O . GLU A 1 123 ? 6.184 -14.367 17.391 1 96.88 123 GLU A O 1
ATOM 969 N N . ILE A 1 124 ? 4.402 -15.688 17.578 1 97.81 124 ILE A N 1
ATOM 970 C CA . ILE A 1 124 ? 3.512 -14.68 17.016 1 97.81 124 ILE A CA 1
ATOM 971 C C . ILE A 1 124 ? 3.387 -13.5 17.984 1 97.81 124 ILE A C 1
ATOM 973 O O . ILE A 1 124 ? 3.434 -12.336 17.562 1 97.81 124 ILE A O 1
ATOM 977 N N . ALA A 1 125 ? 3.229 -13.797 19.25 1 98.38 125 ALA A N 1
ATOM 978 C CA . ALA A 1 125 ? 3.191 -12.758 20.281 1 98.38 125 ALA A CA 1
ATOM 979 C C . ALA A 1 125 ? 4.438 -11.875 20.203 1 98.38 125 ALA A C 1
ATOM 981 O O . ALA A 1 125 ? 4.34 -10.648 20.281 1 98.38 125 ALA A O 1
ATOM 982 N N . GLN A 1 126 ? 5.551 -12.484 20.047 1 97.88 126 GLN A N 1
ATOM 983 C CA . GLN A 1 126 ? 6.816 -11.766 20 1 97.88 126 GLN A CA 1
ATOM 984 C C . GLN A 1 126 ? 6.867 -10.828 18.797 1 97.88 126 GLN A C 1
ATOM 986 O O . GLN A 1 126 ? 7.461 -9.75 18.859 1 97.88 126 GLN A O 1
ATOM 991 N N . THR A 1 127 ? 6.316 -11.258 17.672 1 97.75 127 THR A N 1
ATOM 992 C CA . THR A 1 127 ? 6.277 -10.422 16.484 1 97.75 127 THR A CA 1
ATOM 993 C C . THR A 1 127 ? 5.582 -9.094 16.781 1 97.75 127 THR A C 1
ATOM 995 O O . THR A 1 127 ? 6.086 -8.031 16.422 1 97.75 127 THR A O 1
ATOM 998 N N . TRP A 1 128 ? 4.414 -9.117 17.453 1 98.5 128 TRP A N 1
ATOM 999 C CA . TRP A 1 128 ? 3.713 -7.883 17.797 1 98.5 128 TRP A CA 1
ATOM 1000 C C . TRP A 1 128 ? 4.562 -7.012 18.703 1 98.5 128 TRP A C 1
ATOM 1002 O O . TRP A 1 128 ? 4.617 -5.793 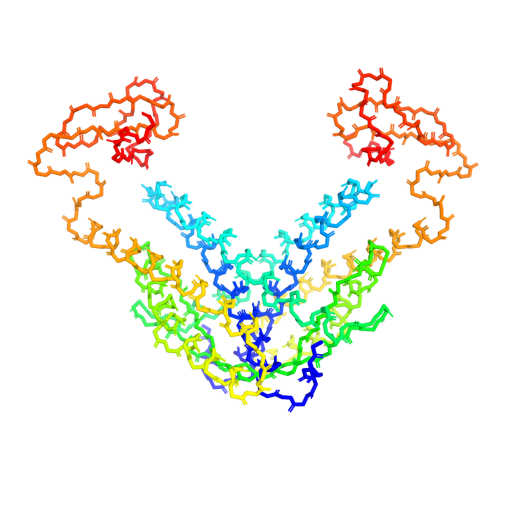18.531 1 98.5 128 TRP A O 1
ATOM 1012 N N . LEU A 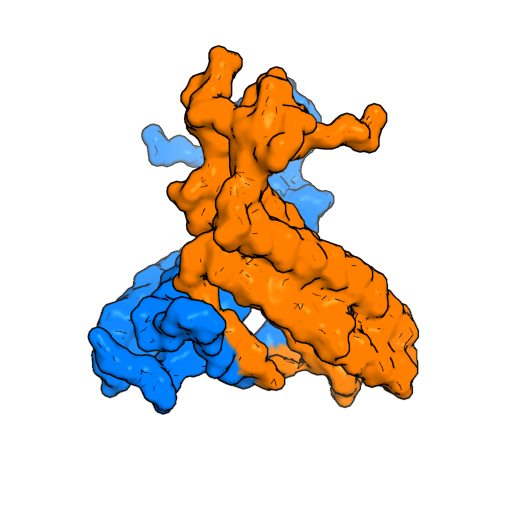1 129 ? 5.215 -7.629 19.656 1 97.75 129 LEU A N 1
ATOM 1013 C CA . LEU A 1 129 ? 6 -6.883 20.625 1 97.75 129 LEU A CA 1
ATOM 1014 C C . LEU A 1 129 ? 7.18 -6.184 19.953 1 97.75 129 LEU A C 1
ATOM 1016 O O . LEU A 1 129 ? 7.559 -5.078 20.344 1 97.75 129 LEU A O 1
ATOM 1020 N N . GLU A 1 130 ? 7.777 -6.809 18.984 1 97.94 130 GLU A N 1
ATOM 1021 C CA . GLU A 1 130 ? 8.883 -6.191 18.25 1 97.94 130 GLU A CA 1
ATOM 1022 C C . GLU A 1 130 ? 8.391 -5.062 17.359 1 97.94 130 GLU A C 1
ATOM 1024 O O . GLU A 1 130 ? 9.039 -4.02 17.25 1 97.94 130 GLU A O 1
ATOM 1029 N N . VAL A 1 131 ? 7.262 -5.27 16.703 1 98 131 VAL A N 1
ATOM 1030 C CA . VAL A 1 131 ? 6.699 -4.258 15.82 1 98 131 VAL A CA 1
ATOM 1031 C C . VAL A 1 131 ? 6.32 -3.018 16.625 1 98 131 VAL A C 1
ATOM 1033 O O . VAL A 1 131 ? 6.449 -1.891 16.141 1 98 131 VAL A O 1
ATOM 1036 N N . ILE A 1 132 ? 5.945 -3.184 17.875 1 98.25 132 ILE A N 1
ATOM 1037 C CA . ILE A 1 132 ? 5.555 -2.105 18.781 1 98.25 132 ILE A CA 1
ATOM 1038 C C . ILE A 1 132 ? 6.691 -1.093 18.891 1 98.25 132 ILE A C 1
ATOM 1040 O O . ILE A 1 132 ? 6.449 0.114 18.984 1 98.25 132 ILE A O 1
ATOM 1044 N N . VAL A 1 133 ? 7.883 -1.555 18.891 1 98 133 VAL A N 1
ATOM 1045 C CA . VAL A 1 133 ? 9.047 -0.684 19.031 1 98 133 VAL A CA 1
ATOM 1046 C C . VAL A 1 133 ? 9.086 0.319 17.891 1 98 133 VAL A C 1
ATOM 1048 O O . VAL A 1 133 ? 9.289 1.516 18.109 1 98 133 VAL A O 1
ATOM 1051 N N . ALA A 1 134 ? 8.859 -0.172 16.719 1 97.94 134 ALA A N 1
ATOM 1052 C CA . ALA A 1 134 ? 8.844 0.698 15.547 1 97.94 134 ALA A CA 1
ATOM 1053 C C . ALA A 1 134 ? 7.672 1.67 15.602 1 97.94 134 ALA A C 1
ATOM 1055 O O . ALA A 1 134 ? 7.82 2.852 15.273 1 97.94 134 ALA A O 1
ATOM 1056 N N . GLU A 1 135 ? 6.477 1.149 15.992 1 98.56 135 GLU A N 1
ATOM 1057 C CA . GLU A 1 135 ? 5.277 1.979 16 1 98.56 135 GLU A CA 1
ATOM 1058 C C . GLU A 1 135 ? 5.422 3.143 16.969 1 98.56 135 GLU A C 1
ATOM 1060 O O . GLU A 1 135 ? 4.926 4.242 16.719 1 98.56 135 GLU A O 1
ATOM 1065 N N . ARG A 1 136 ? 6.023 2.902 18.062 1 97.69 136 ARG A N 1
ATOM 1066 C CA . ARG A 1 136 ? 6.266 3.957 19.047 1 97.69 136 ARG A CA 1
ATOM 1067 C C . ARG A 1 136 ? 7.207 5.016 18.484 1 97.69 136 ARG A C 1
ATOM 1069 O O . ARG A 1 136 ? 7 6.215 18.703 1 97.69 136 ARG A O 1
ATOM 1076 N N . ALA A 1 137 ? 8.242 4.551 17.828 1 98.06 137 ALA A N 1
ATOM 1077 C CA . ALA A 1 137 ? 9.172 5.48 17.203 1 98.06 137 ALA A CA 1
ATOM 1078 C C . ALA A 1 137 ? 8.469 6.305 16.125 1 98.06 137 ALA A C 1
ATOM 1080 O O . ALA A 1 137 ? 8.75 7.496 15.969 1 98.06 137 ALA A O 1
ATOM 1081 N N . HIS A 1 138 ? 7.574 5.695 15.344 1 98.75 138 HIS A N 1
ATOM 1082 C CA . HIS A 1 138 ? 6.801 6.406 14.336 1 98.75 138 HIS A CA 1
ATOM 1083 C C . HIS A 1 138 ? 5.996 7.543 14.961 1 98.75 138 HIS A C 1
ATOM 1085 O O . HIS A 1 138 ? 5.992 8.664 14.438 1 98.75 138 HIS A O 1
ATOM 1091 N N . GLU A 1 139 ? 5.277 7.215 16.031 1 98.44 139 GLU A N 1
ATOM 1092 C CA . GLU A 1 139 ? 4.469 8.227 16.703 1 98.44 139 GLU A CA 1
ATOM 1093 C C . GLU A 1 139 ? 5.324 9.414 17.141 1 98.44 139 GLU A C 1
ATOM 1095 O O . GLU A 1 139 ? 4.965 10.57 16.906 1 98.44 139 GLU A O 1
ATOM 1100 N N . THR A 1 140 ? 6.422 9.086 17.797 1 98.56 140 THR A N 1
ATOM 1101 C CA . THR A 1 140 ? 7.316 10.125 18.312 1 98.56 140 THR A CA 1
ATOM 1102 C C . THR A 1 140 ? 7.773 11.047 17.188 1 98.56 140 THR A C 1
ATOM 1104 O O . THR A 1 140 ? 7.75 12.273 17.328 1 98.56 140 THR A O 1
ATOM 1107 N N . ARG A 1 141 ? 8.164 10.461 16.141 1 98.38 141 ARG A N 1
ATOM 1108 C CA . ARG A 1 141 ? 8.656 11.203 14.977 1 98.38 141 ARG A CA 1
ATOM 1109 C C . ARG A 1 141 ? 7.57 12.109 14.406 1 98.38 141 ARG A C 1
ATOM 1111 O O . ARG A 1 141 ? 7.82 13.281 14.117 1 98.38 141 ARG A O 1
ATOM 1118 N N . TYR A 1 142 ? 6.371 11.547 14.242 1 98.81 142 TYR A N 1
ATOM 1119 C CA . TYR A 1 142 ? 5.27 12.305 13.656 1 98.81 142 TYR A CA 1
ATOM 1120 C C . TYR A 1 142 ? 4.883 13.477 14.555 1 98.81 142 TYR A C 1
ATOM 1122 O O . TYR A 1 142 ? 4.613 14.578 14.062 1 98.81 142 TYR A O 1
ATOM 1130 N N . LEU A 1 143 ? 4.852 13.234 15.82 1 98.75 143 LEU A N 1
ATOM 1131 C CA . LEU A 1 143 ? 4.496 14.289 16.766 1 98.75 143 LEU A CA 1
ATOM 1132 C C . LEU A 1 143 ? 5.539 15.406 16.75 1 98.75 143 LEU A C 1
ATOM 1134 O O . LEU A 1 143 ? 5.191 16.594 16.797 1 98.75 143 LEU A O 1
ATOM 1138 N N . LYS A 1 144 ? 6.789 15.07 16.719 1 98.44 144 LYS A N 1
ATOM 1139 C CA . LYS A 1 144 ? 7.844 16.078 16.656 1 98.44 144 LYS A CA 1
ATOM 1140 C C . LYS A 1 144 ? 7.734 16.922 15.391 1 98.44 144 LYS A C 1
ATOM 1142 O O . LYS A 1 144 ? 7.887 18.141 15.43 1 98.44 144 LYS A O 1
ATOM 1147 N N . LEU A 1 145 ? 7.508 16.297 14.312 1 98.75 145 LEU A N 1
ATOM 1148 C CA . LEU A 1 145 ? 7.371 17 13.039 1 98.75 145 LEU A CA 1
ATOM 1149 C C . LEU A 1 145 ? 6.164 17.938 13.062 1 98.75 145 LEU A C 1
ATOM 1151 O O . LEU A 1 145 ? 6.242 19.062 12.586 1 98.75 145 LEU A O 1
ATOM 1155 N N . ALA A 1 146 ? 5.008 17.422 13.578 1 98.62 146 ALA A N 1
ATOM 1156 C CA . ALA A 1 146 ? 3.809 18.25 13.688 1 98.62 146 ALA A CA 1
ATOM 1157 C C . ALA A 1 146 ? 4.074 19.484 14.555 1 98.62 146 ALA A C 1
ATOM 1159 O O . ALA A 1 146 ? 3.637 20.578 14.219 1 98.62 146 ALA A O 1
ATOM 1160 N N . ALA A 1 147 ? 4.777 19.297 15.641 1 98.5 147 ALA A N 1
ATOM 1161 C CA . ALA A 1 147 ? 5.129 20.406 16.531 1 98.5 147 ALA A CA 1
ATOM 1162 C C . ALA A 1 147 ? 6.004 21.422 15.812 1 98.5 147 ALA A C 1
ATOM 1164 O O . ALA A 1 147 ? 5.84 22.641 16 1 98.5 147 ALA A O 1
ATOM 1165 N N . ASN A 1 148 ? 6.953 20.922 15.031 1 97.94 148 ASN A N 1
ATOM 1166 C CA . ASN A 1 148 ? 7.812 21.828 14.273 1 97.94 148 ASN A CA 1
ATOM 1167 C C . ASN A 1 148 ? 7.004 22.703 13.312 1 97.94 148 ASN A C 1
ATOM 1169 O O . ASN A 1 148 ? 7.293 23.891 13.148 1 97.94 148 ASN A O 1
ATOM 1173 N N . ILE A 1 149 ? 6.055 22.141 12.68 1 98.19 149 ILE A N 1
ATOM 1174 C CA . ILE A 1 149 ? 5.199 22.906 11.781 1 98.19 149 ILE A CA 1
ATOM 1175 C C . ILE A 1 149 ? 4.414 23.953 12.578 1 98.19 149 ILE A C 1
ATOM 1177 O O . ILE A 1 149 ? 4.355 25.125 12.195 1 98.19 149 ILE A O 1
ATOM 1181 N N . GLU A 1 150 ? 3.836 23.5 13.664 1 97.75 150 GLU A N 1
ATOM 1182 C CA . GLU A 1 150 ? 3.012 24.359 14.5 1 97.75 150 GLU A CA 1
ATOM 1183 C C . GLU A 1 150 ? 3.811 25.562 15.016 1 97.75 150 GLU A C 1
ATOM 1185 O O . GLU A 1 150 ? 3.297 26.672 15.07 1 97.75 150 GLU A O 1
ATOM 1190 N N . LEU A 1 151 ? 5.031 25.344 15.305 1 97.38 151 LEU A N 1
ATOM 1191 C CA . LEU A 1 151 ? 5.867 26.359 15.93 1 97.38 151 LEU A CA 1
ATOM 1192 C C . LEU A 1 151 ? 6.676 27.125 14.883 1 97.38 151 LEU A C 1
ATOM 1194 O O . LEU A 1 151 ? 7.492 27.984 15.227 1 97.38 151 LEU A O 1
ATOM 1198 N N . GLY A 1 152 ? 6.535 26.781 13.664 1 97.12 152 GLY A N 1
ATOM 1199 C CA . GLY A 1 152 ? 7.289 27.438 12.602 1 97.12 152 GLY A CA 1
ATOM 1200 C C . GLY A 1 152 ? 8.766 27.109 12.633 1 97.12 152 GLY A C 1
ATOM 1201 O O . GLY A 1 152 ? 9.609 27.953 12.352 1 97.12 152 GLY A O 1
ATOM 1202 N N . ARG A 1 153 ? 9.102 25.875 12.93 1 97 153 ARG A N 1
ATOM 1203 C CA . ARG A 1 153 ? 10.492 25.5 13.141 1 97 153 ARG A CA 1
ATOM 1204 C C . ARG A 1 153 ? 10.961 24.5 12.094 1 97 153 ARG A C 1
ATOM 1206 O O . ARG A 1 153 ? 12.062 23.953 12.195 1 97 153 ARG A O 1
ATOM 1213 N N . THR A 1 154 ? 10.18 24.234 11.117 1 97.94 154 THR A N 1
ATOM 1214 C CA . THR A 1 154 ? 10.547 23.25 10.109 1 97.94 154 THR A CA 1
ATOM 1215 C C . THR A 1 154 ? 11.805 23.672 9.359 1 97.94 154 THR A C 1
ATOM 1217 O O . THR A 1 154 ? 12.688 22.844 9.102 1 97.94 154 THR A O 1
ATOM 1220 N N . PHE A 1 155 ? 11.867 24.953 9.117 1 98.25 155 PHE A N 1
ATOM 1221 C CA . PHE A 1 155 ? 13 25.438 8.328 1 98.25 155 PHE A CA 1
ATOM 1222 C C . PHE A 1 155 ? 13.758 26.531 9.086 1 98.25 155 PHE A C 1
ATOM 1224 O O . PHE A 1 155 ? 14.547 27.266 8.484 1 98.25 155 PHE A O 1
ATOM 1231 N N . LYS A 1 156 ? 13.391 26.703 10.352 1 97.69 156 LYS A N 1
ATOM 1232 C CA . LYS A 1 156 ? 14.016 27.703 11.219 1 97.69 156 LYS A CA 1
ATOM 1233 C C . LYS A 1 156 ? 14.328 27.125 12.594 1 97.69 156 LYS A C 1
ATOM 1235 O O . LYS A 1 156 ? 13.578 26.297 13.102 1 97.69 156 LYS A O 1
ATOM 1240 N N . ARG A 1 157 ? 15.422 27.562 13.109 1 96.69 157 ARG A N 1
ATOM 1241 C CA . ARG A 1 157 ? 15.797 27.219 14.484 1 96.69 157 ARG A CA 1
ATOM 1242 C C . ARG A 1 157 ? 16.281 28.453 15.234 1 96.69 157 ARG A C 1
ATOM 1244 O O . ARG A 1 157 ? 16.547 29.5 14.633 1 96.69 157 ARG A O 1
ATOM 1251 N N . PHE A 1 158 ? 16.344 28.297 16.516 1 94.69 158 PHE A N 1
ATOM 1252 C CA . PHE A 1 158 ? 16.734 29.422 17.344 1 94.69 158 PHE A CA 1
ATOM 1253 C C . PHE A 1 158 ? 18.219 29.703 17.219 1 94.69 158 PHE A C 1
ATOM 1255 O O . PHE A 1 158 ? 18.672 30.828 17.453 1 94.69 158 PHE A O 1
ATOM 1262 N N . SER A 1 159 ? 18.984 28.672 16.984 1 96 159 SER A N 1
ATOM 1263 C CA . SER A 1 159 ? 20.438 28.797 16.812 1 96 159 SER A CA 1
ATOM 1264 C C . SER A 1 159 ? 20.875 28.312 15.438 1 96 159 SER A C 1
ATOM 1266 O O . SER A 1 159 ? 20.078 27.797 14.672 1 96 159 SER A O 1
ATOM 1268 N N . GLU A 1 160 ? 22.156 28.578 15.164 1 96.75 160 GLU A N 1
ATOM 1269 C CA . GLU A 1 160 ? 22.719 28.078 13.914 1 96.75 160 GLU A CA 1
ATOM 1270 C C . GLU A 1 160 ? 22.797 26.562 13.906 1 96.75 160 GLU A C 1
ATOM 1272 O O . GLU A 1 160 ? 23.203 25.953 14.898 1 96.75 160 GLU A O 1
ATOM 1277 N N . VAL A 1 161 ? 22.344 26.031 12.844 1 97.06 161 VAL A N 1
ATOM 1278 C CA . VAL A 1 161 ? 22.422 24.594 12.617 1 97.06 161 VAL A CA 1
ATOM 1279 C C . VAL A 1 161 ? 22.812 24.312 11.172 1 97.06 161 VAL A C 1
ATOM 1281 O O . VAL A 1 161 ? 22.938 25.234 10.367 1 97.06 161 VAL A O 1
ATOM 1284 N N . LYS A 1 162 ? 23.125 23.094 10.898 1 97.5 162 LYS A N 1
ATOM 1285 C CA . LYS A 1 162 ? 23.422 22.688 9.531 1 97.5 162 LYS A CA 1
ATOM 1286 C C . LYS A 1 162 ? 22.172 22.188 8.82 1 97.5 162 LYS A C 1
ATOM 1288 O O . LYS A 1 162 ? 21.453 21.328 9.328 1 97.5 162 LYS A O 1
ATOM 1293 N N . TRP A 1 163 ? 21.844 22.797 7.691 1 98 163 TRP A N 1
ATOM 1294 C CA . TRP A 1 163 ? 20.766 22.375 6.805 1 98 163 TRP A CA 1
ATOM 1295 C C . TRP A 1 163 ? 21.312 21.703 5.555 1 98 163 TRP A C 1
ATOM 1297 O O . TRP A 1 163 ? 22.219 22.219 4.902 1 98 163 TRP A O 1
ATOM 1307 N N . LYS A 1 164 ? 20.828 20.594 5.195 1 97.25 164 LYS A N 1
ATOM 1308 C CA . LYS A 1 164 ? 21.234 19.875 3.984 1 97.25 164 LYS A CA 1
ATOM 1309 C C . LYS A 1 164 ? 20.125 19.906 2.941 1 97.25 164 LYS A C 1
ATOM 1311 O O . LYS A 1 164 ? 18.969 19.578 3.244 1 97.25 164 LYS A O 1
ATOM 1316 N N . CYS A 1 165 ? 20.484 20.297 1.764 1 96.62 165 CYS A N 1
ATOM 1317 C CA . CYS A 1 165 ? 19.547 20.156 0.648 1 96.62 165 CYS A CA 1
ATOM 1318 C C . CYS A 1 165 ? 19.375 18.703 0.256 1 96.62 165 CYS A C 1
ATOM 1320 O O . CYS A 1 165 ? 20.344 18.047 -0.158 1 96.62 165 CYS A O 1
ATOM 1322 N N . GLY A 1 166 ? 18.266 18.266 0.316 1 94.44 166 GLY A N 1
ATOM 1323 C CA . GLY A 1 166 ? 17.984 16.859 0.013 1 94.44 166 GLY A CA 1
ATOM 1324 C C . GLY A 1 166 ? 18.078 16.547 -1.468 1 94.44 166 GLY A C 1
ATOM 1325 O O . GLY A 1 166 ? 18.172 15.383 -1.853 1 94.44 166 GLY A O 1
ATOM 1326 N N . ASN A 1 167 ? 18.094 17.609 -2.211 1 90.81 167 ASN A N 1
ATOM 1327 C CA . ASN A 1 167 ? 18.172 17.406 -3.652 1 90.81 167 ASN A CA 1
ATOM 1328 C C . ASN A 1 167 ? 19.625 17.234 -4.117 1 90.81 167 ASN A C 1
ATOM 1330 O O . ASN A 1 167 ? 19.922 16.359 -4.926 1 90.81 167 ASN A O 1
ATOM 1334 N N . CYS A 1 168 ? 20.562 18.016 -3.613 1 93.56 168 CYS A N 1
ATOM 1335 C CA . CYS A 1 168 ? 21.906 17.984 -4.184 1 93.56 168 CYS A CA 1
ATOM 1336 C C . CYS A 1 168 ? 22.953 17.766 -3.102 1 93.56 168 CYS A C 1
ATOM 1338 O O . CYS A 1 168 ? 24.125 17.578 -3.402 1 93.56 168 CYS A O 1
ATOM 1340 N N . GLY A 1 169 ? 22.625 17.922 -1.855 1 92.88 169 GLY A N 1
ATOM 1341 C CA . GLY A 1 169 ? 23.547 17.625 -0.767 1 92.88 169 GLY A CA 1
ATOM 1342 C C . GLY A 1 169 ? 24.234 18.859 -0.218 1 92.88 169 GLY A C 1
ATOM 1343 O O . GLY A 1 169 ? 25.031 18.766 0.722 1 92.88 169 GLY A O 1
ATOM 1344 N N . TYR A 1 170 ? 23.891 20.016 -0.751 1 94 170 TYR A N 1
ATOM 1345 C CA . TYR A 1 170 ? 24.469 21.266 -0.27 1 94 170 TYR A CA 1
ATOM 1346 C C . TYR A 1 170 ? 24.188 21.453 1.217 1 94 170 TYR A C 1
ATOM 1348 O O . TYR A 1 170 ? 23.062 21.234 1.681 1 94 170 TYR A O 1
ATOM 1356 N N . ILE A 1 171 ? 25.203 21.875 1.99 1 97.25 171 ILE A N 1
ATOM 1357 C CA . ILE A 1 171 ? 25.062 22.125 3.422 1 97.25 171 ILE A CA 1
ATOM 1358 C C . ILE A 1 171 ? 25.109 23.625 3.689 1 97.25 171 ILE A C 1
ATOM 1360 O O . ILE A 1 171 ? 26.062 24.297 3.281 1 97.25 171 ILE A O 1
ATOM 1364 N N . HIS A 1 172 ? 24.109 24.172 4.266 1 97.25 172 HIS A N 1
ATOM 1365 C CA . HIS A 1 172 ? 24 25.562 4.68 1 97.25 172 HIS A CA 1
ATOM 1366 C C . HIS A 1 172 ? 24.094 25.703 6.195 1 97.25 172 HIS A C 1
ATOM 1368 O O . HIS A 1 172 ? 23.453 24.938 6.926 1 97.25 172 HIS A O 1
ATOM 1374 N N . ILE A 1 173 ? 24.859 26.609 6.699 1 97.75 173 ILE A N 1
ATOM 1375 C CA . ILE A 1 173 ? 24.922 26.891 8.133 1 97.75 173 ILE A CA 1
ATOM 1376 C C . ILE A 1 173 ? 24.188 28.188 8.445 1 97.75 173 ILE A C 1
ATOM 1378 O O . ILE A 1 173 ? 24.531 29.25 7.902 1 97.75 173 ILE A O 1
ATOM 1382 N N . GLY A 1 174 ? 23.172 28.141 9.289 1 97.44 174 GLY A N 1
ATOM 1383 C CA . GLY A 1 174 ? 22.391 29.297 9.688 1 97.44 174 GLY A CA 1
ATOM 1384 C C . GLY A 1 174 ? 21.188 28.922 10.539 1 97.44 174 GLY A C 1
ATOM 1385 O O . GLY A 1 174 ? 20.891 27.734 10.734 1 97.44 174 GLY A O 1
ATOM 1386 N N . SER A 1 175 ? 20.516 29.922 11.055 1 97.81 175 SER A N 1
ATOM 1387 C CA . SER A 1 175 ? 19.328 29.688 11.883 1 97.81 175 SER A CA 1
ATOM 1388 C C . SER A 1 175 ? 18.109 29.375 11.023 1 97.81 175 SER A C 1
ATOM 1390 O O . SER A 1 175 ? 17.078 28.938 11.547 1 97.81 175 SER A O 1
ATOM 1392 N N . GLU A 1 176 ? 18.266 29.641 9.727 1 98.19 176 GLU A N 1
ATOM 1393 C CA . GLU A 1 176 ? 17.172 29.344 8.789 1 98.19 176 GLU A CA 1
ATOM 1394 C C . GLU A 1 176 ? 17.703 28.719 7.508 1 98.19 176 GLU A C 1
ATOM 1396 O O . GLU A 1 176 ? 18.766 29.094 7.008 1 98.19 176 GLU A O 1
ATOM 1401 N N . ALA A 1 177 ? 16.938 27.734 7 1 98.19 177 ALA A N 1
ATOM 1402 C CA . ALA A 1 177 ? 17.266 27.219 5.672 1 98.19 177 ALA A CA 1
ATOM 1403 C C . ALA A 1 177 ? 17.047 28.281 4.602 1 98.19 177 ALA A C 1
ATOM 1405 O O . ALA A 1 177 ? 16.109 29.078 4.68 1 98.19 177 ALA A O 1
ATOM 1406 N N . PRO A 1 178 ? 17.953 28.281 3.629 1 97.5 178 PRO A N 1
ATOM 1407 C CA . PRO A 1 178 ? 17.766 29.297 2.588 1 97.5 178 PRO A CA 1
ATOM 1408 C C . PRO A 1 178 ? 16.484 29.094 1.79 1 97.5 178 PRO A C 1
ATOM 1410 O O . PRO A 1 178 ? 15.992 27.969 1.681 1 97.5 178 PRO A O 1
ATOM 1413 N N . ASP A 1 179 ? 15.977 30.156 1.158 1 97.75 179 ASP A N 1
ATOM 1414 C CA . ASP A 1 179 ? 14.758 30.109 0.353 1 97.75 179 ASP A CA 1
ATOM 1415 C C . ASP A 1 179 ? 14.953 29.25 -0.886 1 97.75 179 ASP A C 1
ATOM 1417 O O . ASP A 1 179 ? 14 28.641 -1.373 1 97.75 179 ASP A O 1
ATOM 1421 N N . GLU A 1 180 ? 16.203 29.297 -1.281 1 97.88 180 GLU A N 1
ATOM 1422 C CA . GLU A 1 180 ? 16.609 28.531 -2.457 1 97.88 180 GLU A CA 1
ATOM 1423 C C . GLU A 1 180 ? 18.031 27.984 -2.295 1 97.88 180 GLU A C 1
ATOM 1425 O O . GLU A 1 180 ? 18.922 28.672 -1.809 1 97.88 180 GLU A O 1
ATOM 1430 N N . CYS A 1 181 ? 18.219 26.734 -2.697 1 97.31 181 CYS A N 1
ATOM 1431 C CA . CYS A 1 181 ? 19.547 26.141 -2.617 1 97.31 181 CYS A CA 1
ATOM 1432 C C . CYS A 1 181 ? 20.516 26.844 -3.543 1 97.31 181 CYS A C 1
ATOM 1434 O O . CYS A 1 181 ? 20.297 26.938 -4.75 1 97.31 181 CYS A O 1
ATOM 1436 N N . PRO A 1 182 ? 21.516 27.25 -2.984 1 95.94 182 PRO A N 1
ATOM 1437 C CA . PRO A 1 182 ? 22.469 27.984 -3.824 1 95.94 182 PRO A CA 1
ATOM 1438 C C . PRO A 1 182 ? 23.141 27.094 -4.871 1 95.94 182 PRO A C 1
ATOM 1440 O O . PRO A 1 182 ? 23.609 27.578 -5.902 1 95.94 182 PRO A O 1
ATOM 1443 N N . ALA A 1 183 ? 23.172 25.891 -4.598 1 95.5 183 ALA A N 1
ATOM 1444 C CA . ALA A 1 183 ? 23.875 24.953 -5.469 1 95.5 183 ALA A CA 1
ATOM 1445 C C . ALA A 1 183 ? 22.969 24.453 -6.586 1 95.5 183 ALA A C 1
ATOM 1447 O O . ALA A 1 183 ? 23.312 24.531 -7.766 1 95.5 183 ALA A O 1
ATOM 1448 N N . CYS A 1 184 ? 21.828 23.984 -6.316 1 96.25 184 CYS A N 1
ATOM 1449 C CA . CYS A 1 184 ? 21.016 23.328 -7.328 1 96.25 184 CYS A CA 1
ATOM 1450 C C . CYS A 1 184 ? 19.75 24.141 -7.617 1 96.25 184 CYS A C 1
ATOM 1452 O O . CYS A 1 184 ? 18.953 23.766 -8.484 1 96.25 184 CYS A O 1
ATOM 1454 N N . LYS A 1 185 ? 19.328 25.109 -6.914 1 96.44 185 LYS A N 1
ATOM 1455 C CA . LYS A 1 185 ? 18.297 26.109 -7.148 1 96.44 185 LYS A CA 1
ATOM 1456 C C . LYS A 1 185 ? 16.922 25.578 -6.777 1 96.44 185 LYS A C 1
ATOM 1458 O O . LYS A 1 185 ? 15.906 26.219 -7.055 1 96.44 185 LYS A O 1
ATOM 1463 N N . HIS A 1 186 ? 16.875 24.516 -6.102 1 96.81 186 HIS A N 1
ATOM 1464 C CA . HIS A 1 186 ? 15.594 24.031 -5.605 1 96.81 186 HIS A CA 1
ATOM 1465 C C . HIS A 1 186 ? 15.141 24.828 -4.387 1 96.81 186 HIS A C 1
ATOM 1467 O O . HIS A 1 186 ? 15.961 25.391 -3.666 1 96.81 186 HIS A O 1
ATOM 1473 N N . PRO A 1 187 ? 13.883 24.844 -4.188 1 98.12 187 PRO A N 1
ATOM 1474 C CA . PRO A 1 187 ? 13.336 25.688 -3.129 1 98.12 187 PRO A CA 1
ATOM 1475 C C . PRO A 1 187 ? 13.672 25.172 -1.729 1 98.12 187 PRO A C 1
ATOM 1477 O O . PRO A 1 187 ? 14.156 24.047 -1.579 1 98.12 187 PRO A O 1
ATOM 1480 N N . GLN A 1 188 ? 13.367 25.938 -0.692 1 98.19 188 GLN A N 1
ATOM 1481 C CA . GLN A 1 188 ? 13.609 25.672 0.723 1 98.19 188 GLN A CA 1
ATOM 1482 C C . GLN A 1 188 ? 13.008 24.328 1.142 1 98.19 188 GLN A C 1
ATOM 1484 O O . GLN A 1 188 ? 13.531 23.656 2.027 1 98.19 188 GLN A O 1
ATOM 1489 N N . ALA A 1 189 ? 11.977 23.906 0.416 1 97.94 189 ALA A N 1
ATOM 1490 C CA . ALA A 1 189 ? 11.195 22.703 0.71 1 97.94 189 ALA A CA 1
ATOM 1491 C C . ALA A 1 189 ? 12.094 21.484 0.795 1 97.94 189 ALA A C 1
ATOM 1493 O O . ALA A 1 189 ? 11.773 20.516 1.483 1 97.94 189 ALA A O 1
ATOM 1494 N N . TYR A 1 190 ? 13.234 21.531 0.229 1 97.81 190 TYR A N 1
ATOM 1495 C CA . TYR A 1 190 ? 14.102 20.359 0.114 1 97.81 190 TYR A CA 1
ATOM 1496 C C . TYR A 1 190 ? 15.102 20.297 1.26 1 97.81 190 TYR A C 1
ATOM 1498 O O . TYR A 1 190 ? 15.805 19.297 1.434 1 97.81 190 TYR A O 1
ATOM 1506 N N . PHE A 1 191 ? 15.156 21.328 2.035 1 97.69 191 PHE A N 1
ATOM 1507 C CA . PHE A 1 191 ? 16.141 21.359 3.104 1 97.69 191 PHE A CA 1
ATOM 1508 C C . PHE A 1 191 ? 15.648 20.594 4.328 1 97.69 191 PHE A C 1
ATOM 1510 O O . PHE A 1 191 ? 14.453 20.609 4.629 1 97.69 191 PHE A O 1
ATOM 1517 N N . GLU A 1 192 ? 16.578 20.031 5.02 1 97.81 192 GLU A N 1
ATOM 1518 C CA . GLU A 1 192 ? 16.375 19.344 6.297 1 97.81 192 GLU A CA 1
ATOM 1519 C C . GLU A 1 192 ? 17.594 19.5 7.203 1 97.81 192 GLU A C 1
ATOM 1521 O O . GLU A 1 192 ? 18.688 19.828 6.73 1 97.81 192 GLU A O 1
ATOM 1526 N N . LEU A 1 193 ? 17.375 19.281 8.469 1 96.62 193 LEU A N 1
ATOM 1527 C CA . LEU A 1 193 ? 18.5 19.328 9.383 1 96.62 193 LEU A CA 1
ATOM 1528 C C . LEU A 1 193 ? 19.516 18.234 9.047 1 96.62 193 LEU A C 1
ATOM 1530 O O . LEU A 1 193 ? 19.141 17.125 8.703 1 96.62 193 LEU A O 1
ATOM 1534 N N . PHE A 1 194 ? 20.734 18.625 9.164 1 95.19 194 PHE A N 1
ATOM 1535 C CA . PHE A 1 194 ? 21.781 17.656 8.875 1 95.19 194 PHE A CA 1
ATOM 1536 C C . PHE A 1 194 ? 22.578 17.344 10.141 1 95.19 194 PHE A C 1
ATOM 1538 O O . PHE A 1 194 ? 23.016 18.234 10.852 1 95.19 194 PHE A O 1
ATOM 1545 N N . ALA A 1 195 ? 22.656 16.094 10.461 1 89.5 195 ALA A N 1
ATOM 1546 C CA . ALA A 1 195 ? 23.578 15.539 11.453 1 89.5 195 ALA A CA 1
ATOM 1547 C C . ALA A 1 195 ? 24.391 14.391 10.859 1 89.5 195 ALA A C 1
ATOM 1549 O O . ALA A 1 195 ? 23.844 13.5 10.203 1 89.5 195 ALA A O 1
ATOM 1550 N N . GLU A 1 196 ? 25.641 14.539 11.062 1 85.38 196 GLU A N 1
ATOM 1551 C CA . GLU A 1 196 ? 26.469 13.438 10.57 1 85.38 196 GLU A CA 1
ATOM 1552 C C . GLU A 1 196 ? 26.312 12.203 11.445 1 85.38 196 GLU A C 1
ATOM 1554 O O . GLU A 1 196 ? 26.609 12.242 12.648 1 85.38 196 GLU A O 1
ATOM 1559 N N . THR A 1 197 ? 25.891 11.172 10.859 1 82.56 197 THR A N 1
ATOM 1560 C CA . THR A 1 197 ? 25.609 9.984 11.664 1 82.56 197 THR A CA 1
ATOM 1561 C C . THR A 1 197 ? 26.453 8.805 11.188 1 82.56 197 THR A C 1
ATOM 1563 O O . THR A 1 197 ? 26.172 7.652 11.539 1 82.56 197 THR A O 1
ATOM 1566 N N . TYR A 1 198 ? 27.531 8.875 10.391 1 81.75 198 TYR A N 1
ATOM 1567 C CA . TYR A 1 198 ? 28.438 7.836 9.922 1 81.75 198 TYR A CA 1
ATOM 1568 C C . TYR A 1 198 ? 29.891 8.227 10.188 1 81.75 198 TYR A C 1
ATOM 1570 O O . TYR A 1 198 ? 30.203 9.398 10.391 1 81.75 198 TYR A O 1
ATOM 1578 N N . MET B 1 1 ? -23.203 17.406 -2.236 1 50.88 1 MET B N 1
ATOM 1579 C CA . MET B 1 1 ? -23.641 16.016 -2.373 1 50.88 1 MET B CA 1
ATOM 1580 C C . MET B 1 1 ? -24.281 15.523 -1.08 1 50.88 1 MET B C 1
ATOM 1582 O O . MET B 1 1 ? -24.016 16.062 -0.006 1 50.88 1 MET B O 1
ATOM 1586 N N . GLY B 1 2 ? -25.391 14.703 -1.169 1 62.66 2 GLY B N 1
ATOM 1587 C CA . GLY B 1 2 ? -26.031 14.266 0.066 1 62.66 2 GLY B CA 1
ATOM 1588 C C . GLY B 1 2 ? -25.047 13.664 1.054 1 62.66 2 GLY B C 1
ATOM 1589 O O . GLY B 1 2 ? -23.906 13.352 0.697 1 62.66 2 GLY B O 1
ATOM 1590 N N . LYS B 1 3 ? -25.422 13.695 2.289 1 84.94 3 LYS B N 1
ATOM 1591 C CA . LYS B 1 3 ? -24.562 13.242 3.375 1 84.94 3 LYS B CA 1
ATOM 1592 C C . LYS B 1 3 ? -24.359 11.734 3.322 1 84.94 3 LYS B C 1
ATOM 1594 O O . LYS B 1 3 ? -25.312 10.977 3.145 1 84.94 3 LYS B O 1
ATOM 1599 N N . LEU B 1 4 ? -23.188 11.227 3.271 1 94.69 4 LEU B N 1
ATOM 1600 C CA . LEU B 1 4 ? -22.828 9.82 3.217 1 94.69 4 LEU B CA 1
ATOM 1601 C C . LEU B 1 4 ? -23.094 9.133 4.555 1 94.69 4 LEU B C 1
ATOM 1603 O O . LEU B 1 4 ? -23.375 7.934 4.602 1 94.69 4 LEU B O 1
ATOM 1607 N N . GLN B 1 5 ? -23.094 9.953 5.582 1 92.38 5 GLN B N 1
ATOM 1608 C CA . GLN B 1 5 ? -23.266 9.367 6.906 1 92.38 5 GLN B CA 1
ATOM 1609 C C . GLN B 1 5 ? -24.578 8.594 7 1 92.38 5 GLN B C 1
ATOM 1611 O O . GLN B 1 5 ? -25.641 9.094 6.59 1 92.38 5 GLN B O 1
ATOM 1616 N N . GLY B 1 6 ? -24.484 7.352 7.434 1 93.12 6 GLY B N 1
ATOM 1617 C CA . GLY B 1 6 ? -25.672 6.543 7.633 1 93.12 6 GLY B CA 1
ATOM 1618 C C . GLY B 1 6 ? -26.078 5.773 6.395 1 93.12 6 GLY B C 1
ATOM 1619 O O . GLY B 1 6 ? -27 4.949 6.445 1 93.12 6 GLY B O 1
ATOM 1620 N N . THR B 1 7 ? -25.5 5.938 5.293 1 96.38 7 THR B N 1
ATOM 1621 C CA . THR B 1 7 ? -25.859 5.258 4.051 1 96.38 7 THR B CA 1
ATOM 1622 C C . THR B 1 7 ? -25.047 3.984 3.869 1 96.38 7 THR B C 1
ATOM 1624 O O . THR B 1 7 ? -23.984 3.83 4.48 1 96.38 7 THR B O 1
ATOM 1627 N N . GLN B 1 8 ? -25.562 3.07 3.08 1 96.88 8 GLN B N 1
ATOM 1628 C CA . GLN B 1 8 ? -24.812 1.88 2.689 1 96.88 8 GLN B CA 1
ATOM 1629 C C . GLN B 1 8 ? -23.672 2.236 1.755 1 96.88 8 GLN B C 1
ATOM 1631 O O . GLN B 1 8 ? -22.625 1.579 1.766 1 96.88 8 GLN B O 1
ATOM 1636 N N . THR B 1 9 ? -23.828 3.328 1.029 1 98 9 THR B N 1
ATOM 1637 C CA . THR B 1 9 ? -22.781 3.779 0.113 1 98 9 THR B CA 1
ATOM 1638 C C . THR B 1 9 ? -21.5 4.109 0.872 1 98 9 THR B C 1
ATOM 1640 O O . THR B 1 9 ? -20.406 3.779 0.418 1 98 9 THR B O 1
ATOM 1643 N N . LEU B 1 10 ? -21.625 4.715 2.023 1 97.69 10 LEU B N 1
ATOM 1644 C CA . LEU B 1 10 ? -20.453 5.027 2.832 1 97.69 10 LEU B CA 1
ATOM 1645 C C . LEU B 1 10 ? -19.734 3.754 3.248 1 97.69 10 LEU B C 1
ATOM 1647 O O . LEU B 1 10 ? -18.5 3.676 3.148 1 97.69 10 LEU B O 1
ATOM 1651 N N . VAL B 1 11 ? -20.453 2.789 3.666 1 96.56 11 VAL B N 1
ATOM 1652 C CA . VAL B 1 11 ? -19.875 1.52 4.105 1 96.56 11 VAL B CA 1
ATOM 1653 C C . VAL B 1 11 ? -19.203 0.823 2.928 1 96.56 11 VAL B C 1
ATOM 1655 O O . VAL B 1 11 ? -18.109 0.264 3.076 1 96.56 11 VAL B O 1
ATOM 1658 N N . ASN B 1 12 ? -19.875 0.919 1.751 1 97.69 12 ASN B N 1
ATOM 1659 C CA . ASN B 1 12 ? -19.312 0.295 0.554 1 97.69 12 ASN B CA 1
ATOM 1660 C C . ASN B 1 12 ? -18.031 0.976 0.113 1 97.69 12 ASN B C 1
ATOM 1662 O O . ASN B 1 12 ? -17.094 0.312 -0.352 1 97.69 12 ASN B O 1
ATOM 1666 N N . LEU B 1 13 ? -17.969 2.305 0.196 1 98.12 13 LEU B N 1
ATOM 1667 C CA . LEU B 1 13 ? -16.75 3.039 -0.131 1 98.12 13 LEU B CA 1
ATOM 1668 C C . LEU B 1 13 ? -15.594 2.592 0.751 1 98.12 13 LEU B C 1
ATOM 1670 O O . LEU B 1 13 ? -14.484 2.365 0.26 1 98.12 13 LEU B O 1
ATOM 1674 N N . MET B 1 14 ? -15.859 2.479 1.983 1 97.69 14 MET B N 1
ATOM 1675 C CA . MET B 1 14 ? -14.805 2.072 2.902 1 97.69 14 MET B CA 1
ATOM 1676 C C . MET B 1 14 ? -14.367 0.635 2.633 1 97.69 14 MET B C 1
ATOM 1678 O O . MET B 1 14 ? -13.172 0.326 2.662 1 97.69 14 MET B O 1
ATOM 1682 N N . ALA B 1 15 ? -15.336 -0.248 2.441 1 96.81 15 ALA B N 1
ATOM 1683 C CA . ALA B 1 15 ? -15.016 -1.635 2.119 1 96.81 15 ALA B CA 1
ATOM 1684 C C . ALA B 1 15 ? -14.148 -1.72 0.865 1 96.81 15 ALA B C 1
ATOM 1686 O O . ALA B 1 15 ? -13.203 -2.51 0.808 1 96.81 15 ALA B O 1
ATOM 1687 N N . ALA B 1 16 ? -14.516 -0.91 -0.127 1 97.75 16 ALA B N 1
ATOM 1688 C CA . ALA B 1 16 ? -13.734 -0.873 -1.362 1 97.75 16 ALA B CA 1
ATOM 1689 C C . ALA B 1 16 ? -12.32 -0.362 -1.104 1 97.75 16 ALA B C 1
ATOM 1691 O O . ALA B 1 16 ? -11.352 -0.907 -1.637 1 97.75 16 ALA B O 1
ATOM 1692 N N . PHE B 1 17 ? -12.203 0.716 -0.292 1 98.44 17 PHE B N 1
ATOM 1693 C CA . PHE B 1 17 ? -10.898 1.263 0.054 1 98.44 17 PHE B CA 1
ATOM 1694 C C . PHE B 1 17 ? -10.039 0.214 0.749 1 98.44 17 PHE B C 1
ATOM 1696 O O . PHE B 1 17 ? -8.883 0.003 0.375 1 98.44 17 PHE B O 1
ATOM 1703 N N . VAL B 1 18 ? -10.57 -0.472 1.68 1 97.56 18 VAL B N 1
ATOM 1704 C CA . VAL B 1 18 ? -9.844 -1.495 2.426 1 97.56 18 VAL B CA 1
ATOM 1705 C C . VAL B 1 18 ? -9.438 -2.629 1.487 1 97.56 18 VAL B C 1
ATOM 1707 O O . VAL B 1 18 ? -8.32 -3.141 1.567 1 97.56 18 VAL B O 1
ATOM 1710 N N . GLY B 1 19 ? -10.398 -3.039 0.654 1 97.12 19 GLY B N 1
ATOM 1711 C CA . GLY B 1 19 ? -10.07 -4.055 -0.335 1 97.12 19 GLY B CA 1
ATOM 1712 C C . GLY B 1 19 ? -8.906 -3.672 -1.228 1 97.12 19 GLY B C 1
ATOM 1713 O O . GLY B 1 19 ? -8 -4.477 -1.458 1 97.12 19 GLY B O 1
ATOM 1714 N N . GLU B 1 20 ? -8.93 -2.414 -1.725 1 98.25 20 GLU B N 1
ATOM 1715 C CA . GLU B 1 20 ? -7.852 -1.934 -2.584 1 98.25 20 GLU B CA 1
ATOM 1716 C C . GLU B 1 20 ? -6.52 -1.916 -1.838 1 98.25 20 GLU B C 1
ATOM 1718 O O . GLU B 1 20 ? -5.469 -2.182 -2.428 1 98.25 20 GLU B O 1
ATOM 1723 N N . CYS B 1 21 ? -6.52 -1.544 -0.58 1 98.31 21 CYS B N 1
ATOM 1724 C CA . CYS B 1 21 ? -5.309 -1.541 0.235 1 98.31 21 CYS B CA 1
ATOM 1725 C C . CYS B 1 21 ? -4.695 -2.934 0.305 1 98.31 21 CYS B C 1
ATOM 1727 O O . CYS B 1 21 ? -3.482 -3.09 0.156 1 98.31 21 CYS B O 1
ATOM 1729 N N . GLN B 1 22 ? -5.496 -3.922 0.562 1 97.5 22 GLN B N 1
ATOM 1730 C CA . GLN B 1 22 ? -5.016 -5.293 0.692 1 97.5 22 GLN B CA 1
ATOM 1731 C C . GLN B 1 22 ? -4.488 -5.82 -0.639 1 97.5 22 GLN B C 1
ATOM 1733 O O . GLN B 1 22 ? -3.48 -6.527 -0.678 1 97.5 22 GLN B O 1
ATOM 1738 N N . ALA B 1 23 ? -5.285 -5.473 -1.698 1 97.88 23 ALA B N 1
ATOM 1739 C CA . ALA B 1 23 ? -4.816 -5.891 -3.018 1 97.88 23 ALA B CA 1
ATOM 1740 C C . ALA B 1 23 ? -3.434 -5.316 -3.314 1 97.88 23 ALA B C 1
ATOM 1742 O O . ALA B 1 23 ? -2.539 -6.035 -3.764 1 97.88 23 ALA B O 1
ATOM 1743 N N . ARG B 1 24 ? -3.264 -4.062 -3.061 1 98.31 24 ARG B N 1
ATOM 1744 C CA . ARG B 1 24 ? -1.966 -3.43 -3.264 1 98.31 24 ARG B CA 1
ATOM 1745 C C . ARG B 1 24 ? -0.871 -4.168 -2.502 1 98.31 24 ARG B C 1
ATOM 1747 O O . ARG B 1 24 ? 0.21 -4.414 -3.041 1 98.31 24 ARG B O 1
ATOM 1754 N N . MET B 1 25 ? -1.175 -4.473 -1.289 1 98.44 25 MET B N 1
ATOM 1755 C CA . MET B 1 25 ? -0.19 -5.137 -0.439 1 98.44 25 MET B CA 1
ATOM 1756 C C . MET B 1 25 ? 0.143 -6.523 -0.974 1 98.44 25 MET B C 1
ATOM 1758 O O . MET B 1 25 ? 1.314 -6.852 -1.175 1 98.44 25 MET B O 1
ATOM 1762 N N . ARG B 1 26 ? -0.835 -7.297 -1.26 1 98.31 26 ARG B N 1
ATOM 1763 C CA . ARG B 1 26 ? -0.614 -8.648 -1.758 1 98.31 26 ARG B CA 1
ATOM 1764 C C . ARG B 1 26 ? 0.186 -8.633 -3.057 1 98.31 26 ARG B C 1
ATOM 1766 O O . ARG B 1 26 ? 1.094 -9.445 -3.242 1 98.31 26 ARG B O 1
ATOM 1773 N N . TYR B 1 27 ? -0.216 -7.664 -3.922 1 98.75 27 TYR B N 1
ATOM 1774 C CA . TYR B 1 27 ? 0.471 -7.605 -5.207 1 98.75 27 TYR B CA 1
ATOM 1775 C C . TYR B 1 27 ? 1.936 -7.223 -5.027 1 98.75 27 TYR B C 1
ATOM 1777 O O . TYR B 1 27 ? 2.799 -7.668 -5.789 1 98.75 27 TYR B O 1
ATOM 1785 N N . THR B 1 28 ? 2.188 -6.441 -4.008 1 98.69 28 THR B N 1
ATOM 1786 C CA . THR B 1 28 ? 3.576 -6.125 -3.689 1 98.69 28 THR B CA 1
ATOM 1787 C C . THR B 1 28 ? 4.328 -7.375 -3.252 1 98.69 28 THR B C 1
ATOM 1789 O O . THR B 1 28 ? 5.469 -7.598 -3.666 1 98.69 28 THR B O 1
ATOM 1792 N N . TYR B 1 29 ? 3.711 -8.219 -2.443 1 98.69 29 TYR B N 1
ATOM 1793 C CA . TYR B 1 29 ? 4.332 -9.477 -2.023 1 98.69 29 TYR B CA 1
ATOM 1794 C C . TYR B 1 29 ? 4.5 -10.422 -3.205 1 98.69 29 TYR B C 1
ATOM 1796 O O . TYR B 1 29 ? 5.543 -11.062 -3.348 1 98.69 29 TYR B O 1
ATOM 1804 N N . PHE B 1 30 ? 3.5 -10.477 -4.039 1 98.75 30 PHE B N 1
ATOM 1805 C CA . PHE B 1 30 ? 3.529 -11.344 -5.207 1 98.75 30 PHE B CA 1
ATOM 1806 C C . PHE B 1 30 ? 4.633 -10.922 -6.168 1 98.75 30 PHE B C 1
ATOM 1808 O O . PHE B 1 30 ? 5.293 -11.773 -6.777 1 98.75 30 PHE B O 1
ATOM 1815 N N . ALA B 1 31 ? 4.785 -9.609 -6.305 1 98.75 31 ALA B N 1
ATOM 1816 C CA . ALA B 1 31 ? 5.852 -9.094 -7.156 1 98.75 31 ALA B CA 1
ATOM 1817 C C . ALA B 1 31 ? 7.219 -9.586 -6.688 1 98.75 31 ALA B C 1
ATOM 1819 O O . ALA B 1 31 ? 8.047 -9.992 -7.504 1 98.75 31 ALA B O 1
ATOM 1820 N N . SER B 1 32 ? 7.445 -9.57 -5.414 1 98.44 32 SER B N 1
ATOM 1821 C CA . SER B 1 32 ? 8.719 -10.008 -4.852 1 98.44 32 SER B CA 1
ATOM 1822 C C . SER B 1 32 ? 8.977 -11.484 -5.145 1 98.44 32 SER B C 1
ATOM 1824 O O . SER B 1 32 ? 10.094 -11.867 -5.477 1 98.44 32 SER B O 1
ATOM 1826 N N . ILE B 1 33 ? 7.996 -12.305 -5.035 1 98.38 33 ILE B N 1
ATOM 1827 C CA . ILE B 1 33 ? 8.117 -13.734 -5.297 1 98.38 33 ILE B CA 1
ATOM 1828 C C . ILE B 1 33 ? 8.383 -13.961 -6.781 1 98.38 33 ILE B C 1
ATOM 1830 O O . ILE B 1 33 ? 9.25 -14.766 -7.141 1 98.38 33 ILE B O 1
ATOM 1834 N N . ALA B 1 34 ? 7.613 -13.242 -7.617 1 98.69 34 ALA B N 1
ATOM 1835 C CA . ALA B 1 34 ? 7.805 -13.375 -9.055 1 98.69 34 ALA B CA 1
ATOM 1836 C C . ALA B 1 34 ? 9.234 -13.023 -9.453 1 98.69 34 ALA B C 1
ATOM 1838 O O . ALA B 1 34 ? 9.859 -13.734 -10.25 1 98.69 34 ALA B O 1
ATOM 1839 N N . LYS B 1 35 ? 9.727 -11.984 -8.906 1 98.25 35 LYS B N 1
ATOM 1840 C CA . LYS B 1 35 ? 11.102 -11.586 -9.195 1 98.25 35 LYS B CA 1
ATOM 1841 C C . LYS B 1 35 ? 12.086 -12.68 -8.781 1 98.25 35 LYS B C 1
ATOM 1843 O O . LYS B 1 35 ? 12.977 -13.047 -9.555 1 98.25 35 LYS B O 1
ATOM 1848 N N . LYS B 1 36 ? 11.93 -13.219 -7.625 1 98.12 36 LYS B N 1
ATOM 1849 C CA . LYS B 1 36 ? 12.805 -14.25 -7.09 1 98.12 36 LYS B CA 1
ATOM 1850 C C . LYS B 1 36 ? 12.75 -15.516 -7.941 1 98.12 36 LYS B C 1
ATOM 1852 O O . LYS B 1 36 ? 13.75 -16.219 -8.094 1 98.12 36 LYS B O 1
ATOM 1857 N N . GLU B 1 37 ? 11.602 -15.781 -8.5 1 98.31 37 GLU B N 1
ATOM 1858 C CA . GLU B 1 37 ? 11.391 -17 -9.273 1 98.31 37 GLU B CA 1
ATOM 1859 C C . GLU B 1 37 ? 11.797 -16.812 -10.734 1 98.31 37 GLU B C 1
ATOM 1861 O O . GLU B 1 37 ? 11.664 -17.719 -11.547 1 98.31 37 GLU B O 1
ATOM 1866 N N . GLY B 1 38 ? 12.219 -15.57 -11.062 1 97.88 38 GLY B N 1
ATOM 1867 C CA . GLY B 1 38 ? 12.758 -15.336 -12.398 1 97.88 38 GLY B CA 1
ATOM 1868 C C . GLY B 1 38 ? 11.719 -14.852 -13.383 1 97.88 38 GLY B C 1
ATOM 1869 O O . GLY B 1 38 ? 11.852 -15.055 -14.586 1 97.88 38 GLY B O 1
ATOM 1870 N N . TYR B 1 39 ? 10.656 -14.273 -12.898 1 98.19 39 TYR B N 1
ATOM 1871 C CA . TYR B 1 39 ? 9.633 -13.672 -13.742 1 98.19 39 TYR B CA 1
ATOM 1872 C C . TYR B 1 39 ? 9.602 -12.156 -13.57 1 98.19 39 TYR B C 1
ATOM 1874 O O . TYR B 1 39 ? 8.641 -11.602 -13.039 1 98.19 39 TYR B O 1
ATOM 1882 N N . VAL B 1 40 ? 10.531 -11.508 -14.164 1 98.25 40 VAL B N 1
ATOM 1883 C CA . VAL B 1 40 ? 10.727 -10.086 -13.945 1 98.25 40 VAL B CA 1
ATOM 1884 C C . VAL B 1 40 ? 9.57 -9.297 -14.539 1 98.25 40 VAL B C 1
ATOM 1886 O O . VAL B 1 40 ? 9.055 -8.359 -13.922 1 98.25 40 VAL B O 1
ATOM 1889 N N . GLN B 1 41 ? 9.148 -9.68 -15.75 1 97.5 41 GLN B N 1
ATOM 1890 C CA . GLN B 1 41 ? 7.996 -9 -16.328 1 97.5 41 GLN B CA 1
ATOM 1891 C C . GLN B 1 41 ? 6.777 -9.094 -15.422 1 97.5 41 GLN B C 1
ATOM 1893 O O . GLN B 1 41 ? 6.066 -8.109 -15.219 1 97.5 41 GLN B O 1
ATOM 1898 N N . ILE B 1 42 ? 6.531 -10.289 -14.961 1 98.56 42 ILE B N 1
ATOM 1899 C CA . ILE B 1 42 ? 5.371 -10.508 -14.102 1 98.56 42 ILE B CA 1
ATOM 1900 C C . ILE B 1 42 ? 5.52 -9.688 -12.82 1 98.56 42 ILE B C 1
ATOM 1902 O O . ILE B 1 42 ? 4.555 -9.094 -12.336 1 98.56 42 ILE B O 1
ATOM 1906 N N . SER B 1 43 ? 6.703 -9.664 -12.25 1 98.81 43 SER B N 1
ATOM 1907 C CA . SER B 1 43 ? 6.977 -8.812 -11.094 1 98.81 43 SER B CA 1
ATOM 1908 C C . SER B 1 43 ? 6.605 -7.359 -11.383 1 98.81 43 SER B C 1
ATOM 1910 O O . SER B 1 43 ? 5.938 -6.711 -10.57 1 98.81 43 SER B O 1
ATOM 1912 N N . ASN B 1 44 ? 7.031 -6.891 -12.516 1 98 44 ASN B N 1
ATOM 1913 C CA . ASN B 1 44 ? 6.742 -5.512 -12.898 1 98 44 ASN B CA 1
ATOM 1914 C C . ASN B 1 44 ? 5.246 -5.277 -13.07 1 98 44 ASN B C 1
ATOM 1916 O O . ASN B 1 44 ? 4.734 -4.215 -12.703 1 98 44 ASN B O 1
ATOM 1920 N N . ILE B 1 45 ? 4.621 -6.23 -13.609 1 98.31 45 ILE B N 1
ATOM 1921 C CA . ILE B 1 45 ? 3.188 -6.117 -13.836 1 98.31 45 ILE B CA 1
ATOM 1922 C C . ILE B 1 45 ? 2.451 -6.094 -12.5 1 98.31 45 ILE B C 1
ATOM 1924 O O . ILE B 1 45 ? 1.539 -5.285 -12.297 1 98.31 45 ILE B O 1
ATOM 1928 N N . PHE B 1 46 ? 2.789 -6.984 -11.531 1 98.81 46 PHE B N 1
ATOM 1929 C CA . PHE B 1 46 ? 2.234 -6.91 -10.188 1 98.81 46 PHE B CA 1
ATOM 1930 C C . PHE B 1 46 ? 2.479 -5.539 -9.57 1 98.81 46 PHE B C 1
ATOM 1932 O O . PHE B 1 46 ? 1.583 -4.965 -8.945 1 98.81 46 PHE B O 1
ATOM 1939 N N . THR B 1 47 ? 3.65 -5.012 -9.711 1 98.62 47 THR B N 1
ATOM 1940 C CA . THR B 1 47 ? 4.004 -3.707 -9.164 1 98.62 47 THR B CA 1
ATOM 1941 C C . THR B 1 47 ? 3.154 -2.607 -9.797 1 98.62 47 THR B C 1
ATOM 1943 O O . THR B 1 47 ? 2.646 -1.73 -9.094 1 98.62 47 THR B O 1
ATOM 1946 N N . GLU B 1 48 ? 3.018 -2.664 -11.133 1 97.62 48 GLU B N 1
ATOM 1947 C CA . GLU B 1 48 ? 2.172 -1.711 -11.844 1 97.62 48 GLU B CA 1
ATOM 1948 C C . GLU B 1 48 ? 0.731 -1.773 -11.344 1 97.62 48 GLU B C 1
ATOM 1950 O O . GLU B 1 48 ? 0.115 -0.738 -11.078 1 97.62 48 GLU B O 1
ATOM 1955 N N . THR B 1 49 ? 0.229 -2.971 -11.242 1 98.56 49 THR B N 1
ATOM 1956 C CA . THR B 1 49 ? -1.148 -3.137 -10.797 1 98.56 49 THR B CA 1
ATOM 1957 C C . THR B 1 49 ? -1.311 -2.662 -9.352 1 98.56 49 THR B C 1
ATOM 1959 O O . THR B 1 49 ? -2.336 -2.076 -9 1 98.56 49 THR B O 1
ATOM 1962 N N . ALA B 1 50 ? -0.323 -2.969 -8.453 1 98.56 50 ALA B N 1
ATOM 1963 C CA . ALA B 1 50 ? -0.345 -2.43 -7.094 1 98.56 50 ALA B CA 1
ATOM 1964 C C . ALA B 1 50 ? -0.492 -0.911 -7.109 1 98.56 50 ALA B C 1
ATOM 1966 O O . ALA B 1 50 ? -1.221 -0.343 -6.293 1 98.56 50 ALA B O 1
ATOM 1967 N N . GLY B 1 51 ? 0.192 -0.226 -8.023 1 97.69 51 GLY B N 1
ATOM 1968 C CA . GLY B 1 51 ? 0.035 1.209 -8.195 1 97.69 51 GLY B CA 1
ATOM 1969 C C . GLY B 1 51 ? -1.359 1.607 -8.641 1 97.69 51 GLY B C 1
ATOM 1970 O O . GLY B 1 51 ? -1.895 2.623 -8.195 1 97.69 51 GLY B O 1
ATOM 1971 N N . ASN B 1 52 ? -1.871 0.797 -9.594 1 98.25 52 ASN B N 1
ATOM 1972 C CA . ASN B 1 52 ? -3.242 1.057 -10.023 1 98.25 52 ASN B CA 1
ATOM 1973 C C . ASN B 1 52 ? -4.223 0.94 -8.859 1 98.25 52 ASN B C 1
ATOM 1975 O O . ASN B 1 52 ? -5.148 1.747 -8.742 1 98.25 52 ASN B O 1
ATOM 1979 N N . GLU B 1 53 ? -3.992 -0.116 -7.973 1 98.56 53 GLU B N 1
ATOM 1980 C CA . GLU B 1 53 ? -4.867 -0.289 -6.812 1 98.56 53 GLU B CA 1
ATOM 1981 C C . GLU B 1 53 ? -4.766 0.902 -5.863 1 98.56 53 GLU B C 1
ATOM 1983 O O . GLU B 1 53 ? -5.754 1.281 -5.23 1 98.56 53 GLU B O 1
ATOM 1988 N N . LYS B 1 54 ? -3.59 1.414 -5.691 1 98.44 54 LYS B N 1
ATOM 1989 C CA . LYS B 1 54 ? -3.41 2.627 -4.898 1 98.44 54 LYS B CA 1
ATOM 1990 C C . LYS B 1 54 ? -4.285 3.762 -5.422 1 98.44 54 LYS B C 1
ATOM 1992 O O . LYS B 1 54 ? -4.973 4.434 -4.648 1 98.44 54 LYS B O 1
ATOM 1997 N N . GLU B 1 55 ? -4.254 3.969 -6.742 1 98.06 55 GLU B N 1
ATOM 1998 C CA . GLU B 1 55 ? -5.051 5.027 -7.348 1 98.06 55 GLU B CA 1
ATOM 1999 C C . GLU B 1 55 ? -6.543 4.758 -7.184 1 98.06 55 GLU B C 1
ATOM 2001 O O . GLU B 1 55 ? -7.32 5.676 -6.902 1 98.06 55 GLU B O 1
ATOM 2006 N N . HIS B 1 56 ? -6.992 3.516 -7.414 1 98.5 56 HIS B N 1
ATOM 2007 C CA . HIS B 1 56 ? -8.391 3.154 -7.191 1 98.5 56 HIS B CA 1
ATOM 2008 C C . HIS B 1 56 ? -8.812 3.461 -5.762 1 98.5 56 HIS B C 1
ATOM 2010 O O . HIS B 1 56 ? -9.859 4.082 -5.539 1 98.5 56 HIS B O 1
ATOM 2016 N N . GLY B 1 57 ? -8.023 2.982 -4.812 1 98.19 57 GLY B N 1
ATOM 2017 C CA . GLY B 1 57 ? -8.305 3.254 -3.414 1 98.19 57 GLY B CA 1
ATOM 2018 C C . GLY B 1 57 ? -8.438 4.734 -3.109 1 98.19 57 GLY B C 1
ATOM 2019 O O . GLY B 1 57 ? -9.289 5.137 -2.314 1 98.19 57 GLY B O 1
ATOM 2020 N N . GLU B 1 58 ? -7.598 5.512 -3.701 1 97.56 58 GLU B N 1
ATOM 2021 C CA . GLU B 1 58 ? -7.617 6.953 -3.463 1 97.56 58 GLU B CA 1
ATOM 2022 C C . GLU B 1 58 ? -8.945 7.562 -3.895 1 97.56 58 GLU B C 1
ATOM 2024 O O . GLU B 1 58 ? -9.453 8.484 -3.248 1 97.56 58 GLU B O 1
ATOM 2029 N N . LEU B 1 59 ? -9.484 7.113 -5.039 1 97.06 59 LEU B N 1
ATOM 2030 C CA . LEU B 1 59 ? -10.773 7.609 -5.508 1 97.06 59 LEU B CA 1
ATOM 2031 C C . LEU B 1 59 ? -11.852 7.379 -4.461 1 97.06 59 LEU B C 1
ATOM 2033 O O . LEU B 1 59 ? -12.617 8.297 -4.137 1 97.06 59 LEU B O 1
ATOM 2037 N N . PHE B 1 60 ? -11.898 6.184 -3.939 1 98.06 60 PHE B N 1
ATOM 2038 C CA . PHE B 1 60 ? -12.914 5.84 -2.949 1 98.06 60 PHE B CA 1
ATOM 2039 C C . PHE B 1 60 ? -12.688 6.621 -1.657 1 98.06 60 PHE B C 1
ATOM 2041 O O . PHE B 1 60 ? -13.641 7.141 -1.07 1 98.06 60 PHE B O 1
ATOM 2048 N N . TYR B 1 61 ? -11.453 6.672 -1.217 1 98 61 TYR B N 1
ATOM 2049 C CA . TYR B 1 61 ? -11.062 7.383 -0.005 1 98 61 TYR B CA 1
ATOM 2050 C C . TYR B 1 61 ? -11.438 8.859 -0.094 1 98 61 TYR B C 1
ATOM 2052 O O . TYR B 1 61 ? -11.945 9.438 0.868 1 98 61 TYR B O 1
ATOM 2060 N N . LYS B 1 62 ? -11.219 9.469 -1.212 1 96.94 62 LYS B N 1
ATOM 2061 C CA . LYS B 1 62 ? -11.477 10.898 -1.404 1 96.94 62 LYS B CA 1
ATOM 2062 C C . LYS B 1 62 ? -12.977 11.195 -1.363 1 96.94 62 LYS B C 1
ATOM 2064 O O . LYS B 1 62 ? -13.391 12.25 -0.87 1 96.94 62 LYS B O 1
ATOM 2069 N N . HIS B 1 63 ? -13.781 10.32 -1.932 1 96.62 63 HIS B N 1
ATOM 2070 C CA . HIS B 1 63 ? -15.219 10.5 -1.812 1 96.62 63 HIS B CA 1
ATOM 2071 C C . HIS B 1 63 ? -15.648 10.578 -0.35 1 96.62 63 HIS B C 1
ATOM 2073 O O . HIS B 1 63 ? -16.5 11.391 0.01 1 96.62 63 HIS B O 1
ATOM 2079 N N . ILE B 1 64 ? -15.047 9.719 0.49 1 97.06 64 ILE B N 1
ATOM 2080 C CA . ILE B 1 64 ? -15.375 9.719 1.911 1 97.06 64 ILE B CA 1
ATOM 2081 C C . ILE B 1 64 ? -14.844 11 2.562 1 97.06 64 ILE B C 1
ATOM 2083 O O . ILE B 1 64 ? -15.586 11.703 3.256 1 97.06 64 ILE B O 1
ATOM 2087 N N . ALA B 1 65 ? -13.594 11.258 2.336 1 95.19 65 ALA B N 1
ATOM 2088 C CA . ALA B 1 65 ? -12.938 12.398 2.977 1 95.19 65 ALA B CA 1
ATOM 2089 C C . ALA B 1 65 ? -13.648 13.703 2.631 1 95.19 65 ALA B C 1
ATOM 2091 O O . ALA B 1 65 ? -13.906 14.531 3.508 1 95.19 65 ALA B O 1
ATOM 2092 N N . GLU B 1 66 ? -13.984 13.883 1.388 1 93.69 66 GLU B N 1
ATOM 2093 C CA . GLU B 1 66 ? -14.609 15.117 0.908 1 93.69 66 GLU B CA 1
ATOM 2094 C C . GLU B 1 66 ? -15.992 15.312 1.523 1 93.69 66 GLU B C 1
ATOM 2096 O O . GLU B 1 66 ? -16.422 16.438 1.731 1 93.69 66 GLU B O 1
ATOM 2101 N N . ASN B 1 67 ? -16.578 14.203 1.887 1 92.06 67 ASN B N 1
ATOM 2102 C CA . ASN B 1 67 ? -17.969 14.305 2.346 1 92.06 67 ASN B CA 1
ATOM 2103 C C . ASN B 1 67 ? -18.062 14.227 3.865 1 92.06 67 ASN B C 1
ATOM 2105 O O . ASN B 1 67 ? -19.016 14.719 4.461 1 92.06 67 ASN B O 1
ATOM 2109 N N . GLU B 1 68 ? -17.062 13.602 4.477 1 92.5 68 GLU B N 1
ATOM 2110 C CA . GLU B 1 68 ? -17.266 13.25 5.875 1 92.5 68 GLU B CA 1
ATOM 2111 C C . GLU B 1 68 ? -16.172 13.844 6.758 1 92.5 68 GLU B C 1
ATOM 2113 O O . GLU B 1 68 ? -16.391 14.078 7.949 1 92.5 68 GLU B O 1
ATOM 2118 N N . TYR B 1 69 ? -15.031 13.992 6.238 1 91.06 69 TYR B N 1
ATOM 2119 C CA . TYR B 1 69 ? -13.906 14.445 7.043 1 91.06 69 TYR B CA 1
ATOM 2120 C C . TYR B 1 69 ? -14.031 15.93 7.367 1 91.06 69 TYR B C 1
ATOM 2122 O O . TYR B 1 69 ? -14.383 16.734 6.5 1 91.06 69 TYR B O 1
ATOM 2130 N N . THR B 1 70 ? -13.734 16.219 8.578 1 90.88 70 THR B N 1
ATOM 2131 C CA . THR B 1 70 ? -13.555 17.594 9.047 1 90.88 70 THR B CA 1
ATOM 2132 C C . THR B 1 70 ? -12.172 17.766 9.656 1 90.88 70 THR B C 1
ATOM 2134 O O . THR B 1 70 ? -11.664 16.875 10.344 1 90.88 70 THR B O 1
ATOM 2137 N N . VAL B 1 71 ? -11.617 18.875 9.477 1 88.12 71 VAL B N 1
ATOM 2138 C CA . VAL B 1 71 ? -10.25 19.156 9.914 1 88.12 71 VAL B CA 1
ATOM 2139 C C . VAL B 1 71 ? -10.094 18.766 11.383 1 88.12 71 VAL B C 1
ATOM 2141 O O . VAL B 1 71 ? -10.875 19.219 12.234 1 88.12 71 VAL B O 1
ATOM 2144 N N . GLY B 1 72 ? -9.141 17.844 11.578 1 87.5 72 GLY B N 1
ATOM 2145 C CA . GLY B 1 72 ? -8.82 17.453 12.945 1 87.5 72 GLY B CA 1
ATOM 2146 C C . GLY B 1 72 ? -9.617 16.266 13.43 1 87.5 72 GLY B C 1
ATOM 2147 O O . GLY B 1 72 ? -9.273 15.656 14.445 1 87.5 72 GLY B O 1
ATOM 2148 N N . ASN B 1 73 ? -10.617 15.953 12.664 1 91.81 73 ASN B N 1
ATOM 2149 C CA . ASN B 1 73 ? -11.484 14.867 13.102 1 91.81 73 ASN B CA 1
ATOM 2150 C C . ASN B 1 73 ? -11.602 13.781 12.031 1 91.81 73 ASN B C 1
ATOM 2152 O O . ASN B 1 73 ? -12.43 13.891 11.125 1 91.81 73 ASN B O 1
ATOM 2156 N N . ALA B 1 74 ? -10.953 12.727 12.266 1 93.38 74 ALA B N 1
ATOM 2157 C CA . ALA B 1 74 ? -11.086 11.594 11.352 1 93.38 74 ALA B CA 1
ATOM 2158 C C . ALA B 1 74 ? -12.484 10.984 11.414 1 93.38 74 ALA B C 1
ATOM 2160 O O . ALA B 1 74 ? -13.148 11.055 12.453 1 93.38 74 ALA B O 1
ATOM 2161 N N . VAL B 1 75 ? -12.938 10.453 10.375 1 93.44 75 VAL B N 1
ATOM 2162 C CA . VAL B 1 75 ? -14.195 9.719 10.344 1 93.44 75 VAL B CA 1
ATOM 2163 C C . VAL B 1 75 ? -13.93 8.227 10.523 1 93.44 75 VAL B C 1
ATOM 2165 O O . VAL B 1 75 ? -13.156 7.637 9.766 1 93.44 75 VAL B O 1
ATOM 2168 N N . GLU B 1 76 ? -14.555 7.723 11.492 1 94.88 76 GLU B N 1
ATOM 2169 C CA . GLU B 1 76 ? -14.398 6.301 11.773 1 94.88 76 GLU B CA 1
ATOM 2170 C C . GLU B 1 76 ? -15.5 5.48 11.102 1 94.88 76 GLU B C 1
ATOM 2172 O O . GLU B 1 76 ? -16.688 5.711 11.336 1 94.88 76 GLU B O 1
ATOM 2177 N N . ILE B 1 77 ? -15.156 4.551 10.312 1 94.69 77 ILE B N 1
ATOM 2178 C CA . ILE B 1 77 ? -16.125 3.785 9.539 1 94.69 77 ILE B CA 1
ATOM 2179 C C . ILE B 1 77 ? -15.93 2.293 9.797 1 94.69 77 ILE B C 1
ATOM 2181 O O . ILE B 1 77 ? -14.82 1.77 9.633 1 94.69 77 ILE B O 1
ATOM 2185 N N . PRO B 1 78 ? -16.938 1.6 10.141 1 93.62 78 PRO B N 1
ATOM 2186 C CA . PRO B 1 78 ? -16.828 0.156 10.359 1 93.62 78 PRO B CA 1
ATOM 2187 C C . PRO B 1 78 ? -16.797 -0.64 9.055 1 93.62 78 PRO B C 1
ATOM 2189 O O . PRO B 1 78 ? -17.484 -0.289 8.102 1 93.62 78 PRO B O 1
ATOM 2192 N N . VAL B 1 79 ? -16.031 -1.597 9.062 1 91.75 79 VAL B N 1
ATOM 2193 C CA . VAL B 1 79 ? -15.953 -2.543 7.957 1 91.75 79 VAL B CA 1
ATOM 2194 C C . VAL B 1 79 ? -16.141 -3.965 8.477 1 91.75 79 VAL B C 1
ATOM 2196 O O . VAL B 1 79 ? -15.477 -4.383 9.43 1 91.75 79 VAL B O 1
ATOM 2199 N N . ASN B 1 80 ? -17.094 -4.605 7.91 1 93.25 80 ASN B N 1
ATOM 2200 C CA . ASN B 1 80 ? -17.328 -6.023 8.141 1 93.25 80 ASN B CA 1
ATOM 2201 C C . ASN B 1 80 ? -17.234 -6.824 6.844 1 93.25 80 ASN B C 1
ATOM 2203 O O . ASN B 1 80 ? -18.219 -6.961 6.121 1 93.25 80 ASN B O 1
ATOM 2207 N N . ALA B 1 81 ? -16.047 -7.402 6.641 1 90.56 81 ALA B N 1
ATOM 2208 C CA . ALA B 1 81 ? -15.789 -8.078 5.371 1 90.56 81 ALA B CA 1
ATOM 2209 C C . ALA B 1 81 ? -14.781 -9.211 5.555 1 90.56 81 ALA B C 1
ATOM 2211 O O . ALA B 1 81 ? -14.172 -9.344 6.617 1 90.56 81 ALA B O 1
ATOM 2212 N N . THR B 1 82 ? -14.781 -10.047 4.574 1 92.94 82 THR B N 1
ATOM 2213 C CA . THR B 1 82 ? -13.82 -11.148 4.535 1 92.94 82 THR B CA 1
ATOM 2214 C C . THR B 1 82 ? -12.727 -10.875 3.51 1 92.94 82 THR B C 1
ATOM 2216 O O . THR B 1 82 ? -13 -10.383 2.412 1 92.94 82 THR B O 1
ATOM 2219 N N . PHE B 1 83 ? -11.461 -11.148 3.898 1 93.75 83 PHE B N 1
ATOM 2220 C CA . PHE B 1 83 ? -10.328 -10.93 3.006 1 93.75 83 PHE B CA 1
ATOM 2221 C C . PHE B 1 83 ? -9.492 -12.195 2.883 1 93.75 83 PHE B C 1
ATOM 2223 O O . PHE B 1 83 ? -9.375 -12.969 3.836 1 93.75 83 PHE B O 1
ATOM 2230 N N . PRO B 1 84 ? -8.914 -12.367 1.768 1 95.12 84 PRO B N 1
ATOM 2231 C CA . PRO B 1 84 ? -8.141 -13.586 1.52 1 95.12 84 PRO B CA 1
ATOM 2232 C C . PRO B 1 84 ? -6.676 -13.453 1.935 1 95.12 84 PRO B C 1
ATOM 2234 O O . PRO B 1 84 ? -6.086 -12.375 1.793 1 95.12 84 PRO B O 1
ATOM 2237 N N . VAL B 1 85 ? -6.09 -14.531 2.375 1 96.94 85 VAL B N 1
ATOM 2238 C CA . VAL B 1 85 ? -4.645 -14.672 2.525 1 96.94 85 VAL B CA 1
ATOM 2239 C C . VAL B 1 85 ? -4.141 -15.82 1.654 1 96.94 85 VAL B C 1
ATOM 2241 O O . VAL B 1 85 ? -4.629 -16.953 1.763 1 96.94 85 VAL B O 1
ATOM 2244 N N . ALA B 1 86 ? -3.346 -15.5 0.783 1 96 86 ALA B N 1
ATOM 2245 C CA . ALA B 1 86 ? -2.709 -16.469 -0.111 1 96 86 ALA B CA 1
ATOM 2246 C C . ALA B 1 86 ? -1.275 -16.047 -0.431 1 96 86 ALA B C 1
ATOM 2248 O O . ALA B 1 86 ? -1.001 -14.875 -0.665 1 96 86 ALA B O 1
ATOM 2249 N N . LEU B 1 87 ? -0.421 -16.969 -0.406 1 96.38 87 LEU B N 1
ATOM 2250 C CA . LEU B 1 87 ? 0.985 -16.734 -0.718 1 96.38 87 LEU B CA 1
ATOM 2251 C C . LEU B 1 87 ? 1.64 -18 -1.25 1 96.38 87 LEU B C 1
ATOM 2253 O O . LEU B 1 87 ? 2.145 -18.828 -0.474 1 96.38 87 LEU B O 1
ATOM 2257 N N . GLY B 1 88 ? 1.606 -18.172 -2.506 1 96.5 88 GLY B N 1
ATOM 2258 C CA . GLY B 1 88 ? 2.184 -19.328 -3.168 1 96.5 88 GLY B CA 1
ATOM 2259 C C . GLY B 1 88 ? 3.211 -18.969 -4.223 1 96.5 88 GLY B C 1
ATOM 2260 O O . GLY B 1 88 ? 3.861 -17.922 -4.125 1 96.5 88 GLY B O 1
ATOM 2261 N N . ASP B 1 89 ? 3.432 -19.906 -5.121 1 97.81 89 ASP B N 1
ATOM 2262 C CA . ASP B 1 89 ? 4.332 -19.609 -6.227 1 97.81 89 ASP B CA 1
ATOM 2263 C C . ASP B 1 89 ? 3.684 -18.641 -7.215 1 97.81 89 ASP B C 1
ATOM 2265 O O . ASP B 1 89 ? 2.514 -18.281 -7.062 1 97.81 89 ASP B O 1
ATOM 2269 N N . THR B 1 90 ? 4.43 -18.141 -8.188 1 98.56 90 THR B N 1
ATOM 2270 C CA . THR B 1 90 ? 3.984 -17.078 -9.078 1 98.56 90 THR B CA 1
ATOM 2271 C C . THR B 1 90 ? 2.701 -17.484 -9.797 1 98.56 90 THR B C 1
ATOM 2273 O O . THR B 1 90 ? 1.77 -16.688 -9.906 1 98.56 90 THR B O 1
ATOM 2276 N N . LYS B 1 91 ? 2.666 -18.688 -10.305 1 98.5 91 LYS B N 1
ATOM 2277 C CA . LYS B 1 91 ? 1.454 -19.125 -10.992 1 98.5 91 LYS B CA 1
ATOM 2278 C C . LYS B 1 91 ? 0.241 -19.062 -10.07 1 98.5 91 LYS B C 1
ATOM 2280 O O . LYS B 1 91 ? -0.794 -18.5 -10.438 1 98.5 91 LYS B O 1
ATOM 2285 N N . ASN B 1 92 ? 0.35 -19.609 -8.898 1 98.25 92 ASN B N 1
ATOM 2286 C CA . ASN B 1 92 ? -0.75 -19.594 -7.941 1 98.25 92 ASN B CA 1
ATOM 2287 C C . ASN B 1 92 ? -1.102 -18.156 -7.531 1 98.25 92 ASN B C 1
ATOM 2289 O O . ASN B 1 92 ? -2.277 -17.828 -7.387 1 98.25 92 ASN B O 1
ATOM 2293 N N . ASN B 1 93 ? -0.117 -17.359 -7.262 1 98.69 93 ASN B N 1
ATOM 2294 C CA . ASN B 1 93 ? -0.355 -15.961 -6.91 1 98.69 93 ASN B CA 1
ATOM 2295 C C . ASN B 1 93 ? -1.116 -15.227 -8.008 1 98.69 93 ASN B C 1
ATOM 2297 O O . ASN B 1 93 ? -1.995 -14.406 -7.723 1 98.69 93 ASN B O 1
ATOM 2301 N N . LEU B 1 94 ? -0.753 -15.477 -9.281 1 98.88 94 LEU B N 1
ATOM 2302 C CA . LEU B 1 94 ? -1.482 -14.898 -10.406 1 98.88 94 LEU B CA 1
ATOM 2303 C C . LEU B 1 94 ? -2.949 -15.32 -10.375 1 98.88 94 LEU B C 1
ATOM 2305 O O . LEU B 1 94 ? -3.84 -14.5 -10.602 1 98.88 94 LEU B O 1
ATOM 2309 N N . LEU B 1 95 ? -3.139 -16.547 -10.109 1 98.62 95 LEU B N 1
ATOM 2310 C CA . LEU B 1 95 ? -4.504 -17.062 -10.086 1 98.62 95 LEU B CA 1
ATOM 2311 C C . LEU B 1 95 ? -5.289 -16.469 -8.93 1 98.62 95 LEU B C 1
ATOM 2313 O O . LEU B 1 95 ? -6.465 -16.125 -9.078 1 98.62 95 LEU B O 1
ATOM 2317 N N . HIS B 1 96 ? -4.707 -16.406 -7.77 1 98.31 96 HIS B N 1
ATOM 2318 C CA . HIS B 1 96 ? -5.355 -15.75 -6.637 1 98.31 96 HIS B CA 1
ATOM 2319 C C . HIS B 1 96 ? -5.672 -14.289 -6.953 1 98.31 96 HIS B C 1
ATOM 2321 O O . HIS B 1 96 ? -6.746 -13.789 -6.605 1 98.31 96 HIS B O 1
ATOM 2327 N N . ALA B 1 97 ? -4.699 -13.586 -7.547 1 98.62 97 ALA B N 1
ATOM 2328 C CA . ALA B 1 97 ? -4.91 -12.188 -7.926 1 98.62 97 ALA B CA 1
ATOM 2329 C C . ALA B 1 97 ? -6.066 -12.055 -8.914 1 98.62 97 ALA B C 1
ATOM 2331 O O . ALA B 1 97 ? -6.91 -11.172 -8.781 1 98.62 97 ALA B O 1
ATOM 2332 N N . ALA B 1 98 ? -6.078 -12.945 -9.922 1 98.62 98 ALA B N 1
ATOM 2333 C CA . ALA B 1 98 ? -7.164 -12.938 -10.898 1 98.62 98 ALA B CA 1
ATOM 2334 C C . ALA B 1 98 ? -8.516 -13.117 -10.211 1 98.62 98 ALA B C 1
ATOM 2336 O O . ALA B 1 98 ? -9.492 -12.453 -10.57 1 98.62 98 ALA B O 1
ATOM 2337 N N . SER B 1 99 ? -8.562 -14 -9.305 1 97.94 99 SER B N 1
ATOM 2338 C CA . SER B 1 99 ? -9.797 -14.25 -8.562 1 97.94 99 SER B CA 1
ATOM 2339 C C . SER B 1 99 ? -10.25 -13.008 -7.805 1 97.94 99 SER B C 1
ATOM 2341 O O . SER B 1 99 ? -11.438 -12.688 -7.781 1 97.94 99 SER B O 1
ATOM 2343 N N . GLY B 1 100 ? -9.352 -12.359 -7.117 1 97.31 100 GLY B N 1
ATOM 2344 C CA . GLY B 1 100 ? -9.672 -11.117 -6.434 1 97.31 100 GLY B CA 1
ATOM 2345 C C . GLY B 1 100 ? -10.188 -10.039 -7.367 1 97.31 100 GLY B C 1
ATOM 2346 O O . GLY B 1 100 ? -11.172 -9.367 -7.062 1 97.31 100 GLY B O 1
ATOM 2347 N N . GLU B 1 101 ? -9.484 -9.891 -8.5 1 98.31 101 GLU B N 1
ATOM 2348 C CA . GLU B 1 101 ? -9.945 -8.93 -9.5 1 98.31 101 GLU B CA 1
ATOM 2349 C C . GLU B 1 101 ? -11.359 -9.258 -9.977 1 98.31 101 GLU B C 1
ATOM 2351 O O . GLU B 1 101 ? -12.172 -8.359 -10.188 1 98.31 101 GLU B O 1
ATOM 2356 N N . ASN B 1 102 ? -11.57 -10.516 -10.219 1 98.19 102 ASN B N 1
ATOM 2357 C CA . ASN B 1 102 ? -12.883 -10.969 -10.664 1 98.19 102 ASN B CA 1
ATOM 2358 C C . ASN B 1 102 ? -13.969 -10.609 -9.648 1 98.19 102 ASN B C 1
ATOM 2360 O O . ASN B 1 102 ? -15.039 -10.133 -10.023 1 98.19 102 ASN B O 1
ATOM 2364 N N . GLU B 1 103 ? -13.742 -10.875 -8.398 1 96.94 103 GLU B N 1
ATOM 2365 C CA . GLU B 1 103 ? -14.695 -10.531 -7.344 1 96.94 103 GLU B CA 1
ATOM 2366 C C . GLU B 1 103 ? -15.016 -9.039 -7.359 1 96.94 103 GLU B C 1
ATOM 2368 O O . GLU B 1 103 ? -16.172 -8.648 -7.191 1 96.94 103 GLU B O 1
ATOM 2373 N N . GLU B 1 104 ? -14.047 -8.227 -7.586 1 96.88 104 GLU B N 1
ATOM 2374 C CA . GLU B 1 104 ? -14.25 -6.781 -7.586 1 96.88 104 GLU B CA 1
ATOM 2375 C C . GLU B 1 104 ? -15.109 -6.344 -8.766 1 96.88 104 GLU B C 1
ATOM 2377 O O . GLU B 1 104 ? -16.125 -5.664 -8.586 1 96.88 104 GLU B O 1
ATOM 2382 N N . TRP B 1 105 ? -14.75 -6.738 -9.969 1 97 105 TRP B N 1
ATOM 2383 C CA . TRP B 1 105 ? -15.398 -6.152 -11.133 1 97 105 TRP B CA 1
ATOM 2384 C C . TRP B 1 105 ? -16.688 -6.891 -11.461 1 97 105 TRP B C 1
ATOM 2386 O O . TRP B 1 105 ? -17.594 -6.332 -12.102 1 97 105 TRP B O 1
ATOM 2396 N N . ASN B 1 106 ? -16.797 -8.148 -11.047 1 97.19 106 ASN B N 1
ATOM 2397 C CA . ASN B 1 106 ? -17.969 -8.945 -11.43 1 97.19 106 ASN B CA 1
ATOM 2398 C C . ASN B 1 106 ? -19.016 -8.977 -10.328 1 97.19 106 ASN B C 1
ATOM 2400 O O . ASN B 1 106 ? -20.203 -9.195 -10.594 1 97.19 106 ASN B O 1
ATOM 2404 N N . GLU B 1 107 ? -18.609 -8.773 -9.109 1 96.94 107 GLU B N 1
ATOM 2405 C CA . GLU B 1 107 ? -19.547 -8.953 -8 1 96.94 107 GLU B CA 1
ATOM 2406 C C . GLU B 1 107 ? -19.656 -7.68 -7.168 1 96.94 107 GLU B C 1
ATOM 2408 O O . GLU B 1 107 ? -20.703 -7.027 -7.164 1 96.94 107 GLU B O 1
ATOM 2413 N N . LEU B 1 108 ? -18.641 -7.223 -6.613 1 97.38 108 LEU B N 1
ATOM 2414 C CA . LEU B 1 108 ? -18.688 -6.207 -5.566 1 97.38 108 LEU B CA 1
ATOM 2415 C C . LEU B 1 108 ? -19.016 -4.836 -6.152 1 97.38 108 LEU B C 1
ATOM 2417 O O . LEU B 1 108 ? -20 -4.211 -5.758 1 97.38 108 LEU B O 1
ATOM 2421 N N . TYR B 1 109 ? -18.234 -4.398 -7.141 1 98.19 109 TYR B N 1
ATOM 2422 C CA . TYR B 1 109 ? -18.312 -3.002 -7.551 1 98.19 109 TYR B CA 1
ATOM 2423 C C . TYR B 1 109 ? -19.578 -2.732 -8.344 1 98.19 109 TYR B C 1
ATOM 2425 O O . TYR B 1 109 ? -20.172 -1.659 -8.227 1 98.19 109 TYR B O 1
ATOM 2433 N N . PRO B 1 110 ? -20.047 -3.717 -9.195 1 98.5 110 PRO B N 1
ATOM 2434 C CA . PRO B 1 110 ? -21.359 -3.48 -9.805 1 98.5 110 PRO B CA 1
ATOM 2435 C C . PRO B 1 110 ? -22.469 -3.314 -8.766 1 98.5 110 PRO B C 1
ATOM 2437 O O . PRO B 1 110 ? -23.328 -2.434 -8.906 1 98.5 110 PRO B O 1
ATOM 2440 N N . LYS B 1 111 ? -22.469 -4.113 -7.723 1 98.56 111 LYS B N 1
ATOM 2441 C CA . LYS B 1 111 ? -23.453 -4.016 -6.656 1 98.56 111 LYS B CA 1
ATOM 2442 C C . LYS B 1 111 ? -23.328 -2.699 -5.898 1 98.56 111 LYS B C 1
ATOM 2444 O O . LYS B 1 111 ? -24.328 -2.062 -5.562 1 98.56 111 LYS B O 1
ATOM 2449 N N . PHE B 1 112 ? -22.109 -2.314 -5.57 1 98.62 112 PHE B N 1
ATOM 2450 C CA . PHE B 1 112 ? -21.859 -1.057 -4.875 1 98.62 112 PHE B CA 1
ATOM 2451 C C . PHE B 1 112 ? -22.375 0.124 -5.695 1 98.62 112 PHE B C 1
ATOM 2453 O O . PHE B 1 112 ? -22.984 1.043 -5.152 1 98.62 112 PHE B O 1
ATOM 2460 N N . ALA B 1 113 ? -22.078 0.087 -7.027 1 98.44 113 ALA B N 1
ATOM 2461 C CA . ALA B 1 113 ? -22.531 1.153 -7.918 1 98.44 113 ALA B CA 1
ATOM 2462 C C . ALA B 1 113 ? -24.062 1.247 -7.938 1 98.44 113 ALA B C 1
ATOM 2464 O O . ALA B 1 113 ? -24.609 2.346 -7.902 1 98.44 113 ALA B O 1
ATOM 2465 N N . GLU B 1 114 ? -24.703 0.135 -7.973 1 98.69 114 GLU B N 1
ATOM 2466 C CA . GLU B 1 114 ? -26.156 0.105 -7.996 1 98.69 114 GLU B CA 1
ATOM 2467 C C . GLU B 1 114 ? -26.734 0.724 -6.727 1 98.69 114 GLU B C 1
ATOM 2469 O O . GLU B 1 114 ? -27.688 1.513 -6.793 1 98.69 114 GLU B O 1
ATOM 2474 N N . ILE B 1 115 ? -26.219 0.336 -5.594 1 98.56 115 ILE B N 1
ATOM 2475 C CA . ILE B 1 115 ? -26.672 0.854 -4.309 1 98.56 115 ILE B CA 1
ATOM 2476 C C . ILE B 1 115 ? -26.453 2.363 -4.254 1 98.56 115 ILE B C 1
ATOM 2478 O O . ILE B 1 115 ? -27.328 3.109 -3.807 1 98.56 115 ILE B O 1
ATOM 2482 N N . ALA B 1 116 ? -25.297 2.791 -4.707 1 98.38 116 ALA B N 1
ATOM 2483 C CA . ALA B 1 116 ? -25 4.219 -4.719 1 98.38 116 ALA B CA 1
ATOM 2484 C C . ALA B 1 116 ? -25.984 4.984 -5.586 1 98.38 116 ALA B C 1
ATOM 2486 O O . ALA B 1 116 ? -26.453 6.062 -5.211 1 98.38 116 ALA B O 1
ATOM 2487 N N . LYS B 1 117 ? -26.312 4.438 -6.727 1 98.19 117 LYS B N 1
ATOM 2488 C CA . LYS B 1 117 ? -27.297 5.059 -7.605 1 98.19 117 LYS B CA 1
ATOM 2489 C C . LYS B 1 117 ? -28.656 5.148 -6.926 1 98.19 117 LYS B C 1
ATOM 2491 O O . LYS B 1 117 ? -29.312 6.188 -6.977 1 98.19 117 LYS B O 1
ATOM 2496 N N . LYS B 1 118 ? -29.047 4.094 -6.312 1 98.31 118 LYS B N 1
ATOM 2497 C CA . LYS B 1 118 ? -30.328 4.047 -5.629 1 98.31 118 LYS B CA 1
ATOM 2498 C C . LYS B 1 118 ? -30.391 5.066 -4.492 1 98.31 118 LYS B C 1
ATOM 2500 O O . LYS B 1 118 ? -31.438 5.633 -4.211 1 98.31 118 LYS B O 1
ATOM 2505 N N . GLU B 1 119 ? -29.234 5.258 -3.859 1 97.94 119 GLU B N 1
ATOM 2506 C CA . GLU B 1 119 ? -29.172 6.18 -2.729 1 97.94 119 GLU B CA 1
ATOM 2507 C C . GLU B 1 119 ? -28.906 7.609 -3.195 1 97.94 119 GLU B C 1
ATOM 2509 O O . GLU B 1 119 ? -28.797 8.523 -2.377 1 97.94 119 GLU B O 1
ATOM 2514 N N . GLY B 1 120 ? -28.797 7.844 -4.52 1 97.06 120 GLY B N 1
ATOM 2515 C CA . GLY B 1 120 ? -28.734 9.18 -5.082 1 97.06 120 GLY B CA 1
ATOM 2516 C C . GLY B 1 120 ? -27.312 9.688 -5.281 1 97.06 120 GLY B C 1
ATOM 2517 O O . GLY B 1 120 ? -27.094 10.883 -5.434 1 97.06 120 GLY B O 1
ATOM 2518 N N . PHE B 1 121 ? -26.297 8.828 -5.207 1 97.69 121 PHE B N 1
ATOM 2519 C CA . PHE B 1 121 ? -24.906 9.219 -5.375 1 97.69 121 PHE B CA 1
ATOM 2520 C C . PHE 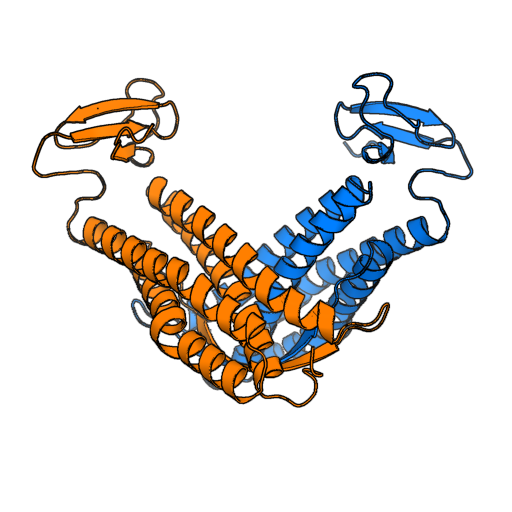B 1 121 ? -24.375 8.805 -6.746 1 97.69 121 PHE B C 1
ATOM 2522 O O . PHE B 1 121 ? -23.469 7.98 -6.848 1 97.69 121 PHE B O 1
ATOM 2529 N N . ASP B 1 122 ? -24.75 9.516 -7.77 1 97.56 122 ASP B N 1
ATOM 2530 C CA . ASP B 1 122 ? -24.469 9.141 -9.148 1 97.56 122 ASP B CA 1
ATOM 2531 C C . ASP B 1 122 ? -22.969 9.227 -9.445 1 97.56 122 ASP B C 1
ATOM 2533 O O . ASP B 1 122 ? -22.422 8.383 -10.164 1 97.56 122 ASP B O 1
ATOM 2537 N N . GLU B 1 123 ? -22.359 10.25 -8.977 1 96.81 123 GLU B N 1
ATOM 2538 C CA . GLU B 1 123 ? -20.922 10.422 -9.234 1 96.81 123 GLU B CA 1
ATOM 2539 C C . GLU B 1 123 ? -20.109 9.297 -8.594 1 96.81 123 GLU B C 1
ATOM 2541 O O . GLU B 1 123 ? -19.156 8.805 -9.188 1 96.81 123 GLU B O 1
ATOM 2546 N N . ILE B 1 124 ? -20.484 8.953 -7.422 1 97.75 124 ILE B N 1
ATOM 2547 C CA . ILE B 1 124 ? -19.797 7.867 -6.727 1 97.75 124 ILE B CA 1
ATOM 2548 C C . ILE B 1 124 ? -20.047 6.547 -7.453 1 97.75 124 ILE B C 1
ATOM 2550 O O . ILE B 1 124 ? -19.125 5.754 -7.645 1 97.75 124 ILE B O 1
ATOM 2554 N N . ALA B 1 125 ? -21.281 6.324 -7.863 1 98.38 125 ALA B N 1
ATOM 2555 C CA . ALA B 1 125 ? -21.609 5.141 -8.656 1 98.38 125 ALA B CA 1
ATOM 2556 C C . ALA B 1 125 ? -20.75 5.051 -9.898 1 98.38 125 ALA B C 1
ATOM 2558 O O . ALA B 1 125 ? -20.219 3.982 -10.234 1 98.38 125 ALA B O 1
ATOM 2559 N N . GLN B 1 126 ? -20.594 6.137 -10.555 1 97.81 126 GLN B N 1
ATOM 2560 C CA . GLN B 1 126 ? -19.797 6.184 -11.781 1 97.81 126 GLN B CA 1
ATOM 2561 C C . GLN B 1 126 ? -18.344 5.824 -11.516 1 97.81 126 GLN B C 1
ATOM 2563 O O . GLN B 1 126 ? -17.688 5.215 -12.359 1 97.81 126 GLN B O 1
ATOM 2568 N N . THR B 1 127 ? -17.812 6.25 -10.375 1 97.75 127 THR B N 1
ATOM 2569 C CA . THR B 1 127 ? -16.438 5.918 -10.023 1 97.75 127 THR B CA 1
ATOM 2570 C C . THR B 1 127 ? -16.234 4.406 -10 1 97.75 127 THR B C 1
ATOM 2572 O O . THR B 1 127 ? -15.258 3.898 -10.57 1 97.75 127 THR B O 1
ATOM 2575 N N . TRP B 1 128 ? -17.141 3.639 -9.383 1 98.5 128 TRP B N 1
ATOM 2576 C CA . TRP B 1 128 ? -17.016 2.184 -9.352 1 98.5 128 TRP B CA 1
ATOM 2577 C C . TRP B 1 128 ? -17.078 1.608 -10.766 1 98.5 128 TRP B C 1
ATOM 2579 O O . TRP B 1 128 ? -16.328 0.697 -11.102 1 98.5 128 TRP B O 1
ATOM 2589 N N . LEU B 1 129 ? -17.953 2.139 -11.562 1 97.75 129 LEU B N 1
ATOM 2590 C CA . LEU B 1 129 ? -18.141 1.615 -12.906 1 97.75 129 LEU B CA 1
ATOM 2591 C C . LEU B 1 129 ? -16.891 1.837 -13.758 1 97.75 129 LEU B C 1
ATOM 2593 O O . LEU B 1 129 ? -16.562 1 -14.594 1 97.75 129 LEU B O 1
ATOM 2597 N N . GLU B 1 130 ? -16.234 2.943 -13.594 1 97.88 130 GLU B N 1
ATOM 2598 C CA . GLU B 1 130 ? -15.008 3.215 -14.32 1 97.88 130 GLU B CA 1
ATOM 2599 C C . GLU B 1 130 ? -13.867 2.33 -13.828 1 97.88 130 GLU B C 1
ATOM 2601 O O . GLU B 1 130 ? -13.062 1.839 -14.625 1 97.88 130 GLU B O 1
ATOM 2606 N N . VAL B 1 131 ? -13.781 2.139 -12.523 1 97.94 131 VAL B N 1
ATOM 2607 C CA . VAL B 1 131 ? -12.727 1.312 -11.938 1 97.94 131 VAL B CA 1
ATOM 2608 C C . VAL B 1 131 ? -12.883 -0.132 -12.406 1 97.94 131 VAL B C 1
ATOM 2610 O O . VAL B 1 131 ? -11.898 -0.835 -12.625 1 97.94 131 VAL B O 1
ATOM 2613 N N . ILE B 1 132 ? -14.102 -0.57 -12.664 1 98.19 132 ILE B N 1
ATOM 2614 C CA . ILE B 1 132 ? -14.422 -1.918 -13.125 1 98.19 132 ILE B CA 1
ATOM 2615 C C . ILE B 1 132 ? -13.664 -2.219 -14.414 1 98.19 132 ILE B C 1
ATOM 2617 O O . ILE B 1 132 ? -13.211 -3.346 -14.625 1 98.19 132 ILE B O 1
ATOM 2621 N N . VAL B 1 133 ? -13.531 -1.254 -15.242 1 97.94 133 VAL B N 1
ATOM 2622 C CA . VAL B 1 133 ? -12.867 -1.436 -16.531 1 97.94 133 VAL B CA 1
ATOM 2623 C C . VAL B 1 133 ? -11.422 -1.878 -16.312 1 97.94 133 VAL B C 1
ATOM 2625 O O . VAL B 1 133 ? -10.945 -2.818 -16.953 1 97.94 133 VAL B O 1
ATOM 2628 N N . ALA B 1 134 ? -10.781 -1.235 -15.406 1 97.88 134 ALA B N 1
ATOM 2629 C CA . ALA B 1 134 ? -9.406 -1.59 -15.086 1 97.88 134 ALA B CA 1
ATOM 2630 C C . ALA B 1 134 ? -9.32 -2.975 -14.453 1 97.88 134 ALA B C 1
ATOM 2632 O O . ALA B 1 134 ? -8.43 -3.762 -14.773 1 97.88 134 ALA B O 1
ATOM 2633 N N . GLU B 1 135 ? -10.258 -3.258 -13.5 1 98.56 135 GLU B N 1
ATOM 2634 C CA . GLU B 1 135 ? -10.227 -4.527 -12.789 1 98.56 135 GLU B CA 1
ATOM 2635 C C . GLU B 1 135 ? -10.406 -5.707 -13.742 1 98.56 135 GLU B C 1
ATOM 2637 O O . GLU B 1 135 ? -9.805 -6.766 -13.547 1 98.56 135 GLU B O 1
ATOM 2642 N N . ARG B 1 136 ? -11.234 -5.547 -14.695 1 97.69 136 ARG B N 1
ATOM 2643 C CA . ARG B 1 136 ? -11.438 -6.586 -15.703 1 97.69 136 ARG B CA 1
ATOM 2644 C C . ARG B 1 136 ? -10.172 -6.816 -16.516 1 97.69 136 ARG B C 1
ATOM 2646 O O . ARG B 1 136 ? -9.812 -7.957 -16.812 1 97.69 136 ARG B O 1
ATOM 2653 N N . ALA B 1 137 ? -9.547 -5.727 -16.891 1 98 137 ALA B N 1
ATOM 2654 C CA . ALA B 1 137 ? -8.289 -5.832 -17.625 1 98 137 ALA B CA 1
ATOM 2655 C C . ALA B 1 137 ? -7.219 -6.52 -16.781 1 98 137 ALA B C 1
ATOM 2657 O O . ALA B 1 137 ? -6.422 -7.305 -17.297 1 98 137 ALA B O 1
ATOM 2658 N N . HIS B 1 138 ? -7.16 -6.219 -15.477 1 98.75 138 HIS B N 1
ATOM 2659 C CA . HIS B 1 138 ? -6.223 -6.867 -14.57 1 98.75 138 HIS B CA 1
ATOM 2660 C C . HIS B 1 138 ? -6.414 -8.383 -14.562 1 98.75 138 HIS B C 1
ATOM 2662 O O . HIS B 1 138 ? -5.445 -9.133 -14.656 1 98.75 138 HIS B O 1
ATOM 2668 N N . GLU B 1 139 ? -7.672 -8.797 -14.406 1 98.44 139 GLU B N 1
ATOM 2669 C CA . GLU B 1 139 ? -7.961 -10.227 -14.391 1 98.44 139 GLU B CA 1
ATOM 2670 C C . GLU B 1 139 ? -7.473 -10.906 -15.672 1 98.44 139 GLU B C 1
ATOM 2672 O O . GLU B 1 139 ? -6.82 -11.953 -15.617 1 98.44 139 GLU B O 1
ATOM 2677 N N . THR B 1 140 ? -7.848 -10.305 -16.781 1 98.56 140 THR B N 1
ATOM 2678 C CA . THR B 1 140 ? -7.48 -10.859 -18.078 1 98.56 140 THR B CA 1
ATOM 2679 C C . THR B 1 140 ? -5.969 -11.039 -18.188 1 98.56 140 THR B C 1
ATOM 2681 O O . THR B 1 140 ? -5.496 -12.094 -18.609 1 98.56 140 THR B O 1
ATOM 2684 N N . ARG B 1 141 ? -5.281 -10.055 -17.812 1 98.38 141 ARG B N 1
ATOM 2685 C CA . ARG B 1 141 ? -3.822 -10.062 -17.875 1 98.38 141 ARG B CA 1
ATOM 2686 C C . ARG B 1 141 ? -3.246 -11.164 -16.984 1 98.38 141 ARG B C 1
ATOM 2688 O O . ARG B 1 141 ? -2.357 -11.906 -17.406 1 98.38 141 ARG B O 1
ATOM 2695 N N . TYR B 1 142 ? -3.752 -11.242 -15.75 1 98.81 142 TYR B N 1
ATOM 2696 C CA . TYR B 1 142 ? -3.24 -12.227 -14.805 1 98.81 142 TYR B CA 1
ATOM 2697 C C . TYR B 1 142 ? -3.51 -13.641 -15.289 1 98.81 142 TYR B C 1
ATOM 2699 O O . TYR B 1 142 ? -2.654 -14.523 -15.164 1 98.81 142 TYR B O 1
ATOM 2707 N N . LEU B 1 143 ? -4.676 -13.852 -15.805 1 98.75 143 LEU B N 1
ATOM 2708 C CA . LEU B 1 143 ? -5.027 -15.18 -16.297 1 98.75 143 LEU B CA 1
ATOM 2709 C C . LEU B 1 143 ? -4.148 -15.57 -17.484 1 98.75 143 LEU B C 1
ATOM 2711 O O . LEU B 1 143 ? -3.719 -16.719 -17.594 1 98.75 143 LEU B O 1
ATOM 2715 N N . LYS B 1 144 ? -3.916 -14.664 -18.391 1 98.44 144 LYS B N 1
ATOM 2716 C CA . LYS B 1 144 ? -3.047 -14.945 -19.531 1 98.44 144 LYS B CA 1
ATOM 2717 C C . LYS B 1 144 ? -1.634 -15.297 -19.062 1 98.44 144 LYS B C 1
ATOM 2719 O O . LYS B 1 144 ? -1.018 -16.234 -19.594 1 98.44 144 LYS B O 1
ATOM 2724 N N . LEU B 1 145 ? -1.12 -14.57 -18.172 1 98.75 145 LEU B N 1
ATOM 2725 C CA . LEU B 1 145 ? 0.219 -14.82 -17.656 1 98.75 145 LEU B CA 1
ATOM 2726 C C . LEU B 1 145 ? 0.291 -16.188 -16.969 1 98.75 145 LEU B C 1
ATOM 2728 O O . LEU B 1 145 ? 1.261 -16.922 -17.141 1 98.75 145 LEU B O 1
ATOM 2732 N N . ALA B 1 146 ? -0.736 -16.484 -16.109 1 98.62 146 ALA B N 1
ATOM 2733 C CA . ALA B 1 146 ? -0.783 -17.781 -15.453 1 98.62 146 ALA B CA 1
ATOM 2734 C C . ALA B 1 146 ? -0.799 -18.922 -16.469 1 98.62 146 ALA B C 1
ATOM 2736 O O . ALA B 1 146 ? -0.118 -19.938 -16.281 1 98.62 146 ALA B O 1
ATOM 2737 N N . ALA B 1 147 ? -1.559 -18.766 -17.531 1 98.5 147 ALA B N 1
ATOM 2738 C CA . ALA B 1 147 ? -1.629 -19.766 -18.578 1 98.5 147 ALA B CA 1
ATOM 2739 C C . ALA B 1 147 ? -0.271 -19.953 -19.266 1 98.5 147 ALA B C 1
ATOM 2741 O O . ALA B 1 147 ? 0.118 -21.062 -19.594 1 98.5 147 ALA B O 1
ATOM 2742 N N . ASN B 1 148 ? 0.405 -18.828 -19.5 1 97.94 148 ASN B N 1
ATOM 2743 C CA . ASN B 1 148 ? 1.731 -18.906 -20.094 1 97.94 148 ASN B CA 1
ATOM 2744 C C . ASN B 1 148 ? 2.691 -19.719 -19.234 1 97.94 148 ASN B C 1
ATOM 2746 O O . ASN B 1 148 ? 3.496 -20.5 -19.75 1 97.94 148 ASN B O 1
ATOM 2750 N N . ILE B 1 149 ? 2.648 -19.531 -17.969 1 98.25 149 ILE B N 1
ATOM 2751 C CA . ILE B 1 149 ? 3.5 -20.297 -17.078 1 98.25 149 ILE B CA 1
ATOM 2752 C C . ILE B 1 149 ? 3.125 -21.781 -17.141 1 98.25 149 ILE B C 1
ATOM 2754 O O . ILE B 1 149 ? 3.998 -22.641 -17.266 1 98.25 149 ILE B O 1
ATOM 2758 N N . GLU B 1 150 ? 1.84 -22.031 -17.062 1 97.75 150 GLU B N 1
ATOM 2759 C CA . GLU B 1 150 ? 1.335 -23.406 -17.078 1 97.75 150 GLU B CA 1
ATOM 2760 C C . GLU B 1 150 ? 1.754 -24.141 -18.344 1 97.75 150 GLU B C 1
ATOM 2762 O O . GLU B 1 150 ? 2.105 -25.328 -18.297 1 97.75 150 GLU B O 1
ATOM 2767 N N . LEU B 1 151 ? 1.775 -23.469 -19.406 1 97.38 151 LEU B N 1
ATOM 2768 C CA . LEU B 1 151 ? 2.023 -24.078 -20.719 1 97.38 151 LEU B CA 1
ATOM 2769 C C . LEU B 1 151 ? 3.496 -23.969 -21.094 1 97.38 151 LEU B C 1
ATOM 2771 O O . LEU B 1 151 ? 3.891 -24.359 -22.188 1 97.38 151 LEU B O 1
ATOM 2775 N N . GLY B 1 152 ? 4.281 -23.375 -20.266 1 97.19 152 GLY B N 1
ATOM 2776 C CA . GLY B 1 152 ? 5.695 -23.219 -20.562 1 97.19 152 GLY B CA 1
ATOM 2777 C C . GLY B 1 152 ? 5.961 -22.234 -21.672 1 97.19 152 GLY B C 1
ATOM 2778 O O . GLY B 1 152 ? 6.879 -22.422 -22.484 1 97.19 152 GLY B O 1
ATOM 2779 N N . ARG B 1 153 ? 5.215 -21.156 -21.719 1 97 153 ARG B N 1
ATOM 2780 C CA . ARG B 1 153 ? 5.285 -20.234 -22.859 1 97 153 ARG B CA 1
ATOM 2781 C C . ARG B 1 153 ? 5.793 -18.859 -22.406 1 97 153 ARG B C 1
ATOM 2783 O O . ARG B 1 153 ? 5.793 -17.906 -23.188 1 97 153 ARG B O 1
ATOM 2790 N N . THR B 1 154 ? 6.219 -18.75 -21.203 1 97.94 154 THR B N 1
ATOM 2791 C CA . THR B 1 154 ? 6.66 -17.453 -20.703 1 97.94 154 THR B CA 1
ATOM 2792 C C . THR B 1 154 ? 7.863 -16.938 -21.484 1 97.94 154 THR B C 1
ATOM 2794 O O . THR B 1 154 ? 7.938 -15.758 -21.828 1 97.94 154 THR B O 1
ATOM 2797 N N . PHE B 1 155 ? 8.727 -17.875 -21.797 1 98.31 155 PHE B N 1
ATOM 2798 C CA . PHE B 1 155 ? 9.945 -17.469 -22.484 1 98.31 155 PHE B CA 1
ATOM 2799 C C . PHE B 1 155 ? 10.102 -18.219 -23.812 1 98.31 155 PHE B C 1
ATOM 2801 O O . PHE B 1 155 ? 11.188 -18.25 -24.391 1 98.31 155 PHE B O 1
ATOM 2808 N N . LYS B 1 156 ? 9.047 -18.922 -24.188 1 97.75 156 LYS B N 1
ATOM 2809 C CA . LYS B 1 156 ? 9.031 -19.688 -25.438 1 97.75 156 LYS B CA 1
ATOM 2810 C C . LYS B 1 156 ? 7.719 -19.5 -26.188 1 97.75 156 LYS B C 1
ATOM 2812 O O . LYS B 1 156 ? 6.664 -19.328 -25.562 1 97.75 156 LYS B O 1
ATOM 2817 N N . ARG B 1 157 ? 7.844 -19.484 -27.469 1 96.75 157 ARG B N 1
ATOM 2818 C CA . ARG B 1 157 ? 6.672 -19.438 -28.344 1 96.75 157 ARG B CA 1
ATOM 2819 C C . ARG B 1 157 ? 6.812 -20.438 -29.484 1 96.75 157 ARG B C 1
ATOM 2821 O O . ARG B 1 157 ? 7.898 -20.969 -29.719 1 96.75 157 ARG B O 1
ATOM 2828 N N . PHE B 1 158 ? 5.707 -20.688 -30.094 1 94.69 158 PHE B N 1
ATOM 2829 C CA . PHE B 1 158 ? 5.699 -21.672 -31.172 1 94.69 158 PHE B CA 1
ATOM 2830 C C . PHE B 1 158 ? 6.395 -21.141 -32.406 1 94.69 158 PHE B C 1
ATOM 2832 O O . PHE B 1 158 ? 6.895 -21.906 -33.25 1 94.69 158 PHE B O 1
ATOM 2839 N N . SER B 1 159 ? 6.328 -19.844 -32.625 1 96 159 SER B N 1
ATOM 2840 C CA . SER B 1 159 ? 6.969 -19.188 -33.75 1 96 159 SER B CA 1
ATOM 2841 C C . SER B 1 159 ? 7.984 -18.156 -33.281 1 96 159 SER B C 1
ATOM 2843 O O . SER B 1 159 ? 8.102 -17.875 -32.094 1 96 159 SER B O 1
ATOM 2845 N N . GLU B 1 160 ? 8.727 -17.656 -34.281 1 96.81 160 GLU B N 1
ATOM 2846 C CA . GLU B 1 160 ? 9.672 -16.578 -33.969 1 96.81 160 GLU B CA 1
ATOM 2847 C C . GLU B 1 160 ? 8.945 -15.305 -33.562 1 96.81 160 GLU B C 1
ATOM 2849 O O . GLU B 1 160 ? 7.961 -14.914 -34.188 1 96.81 160 GLU B O 1
ATOM 2854 N N . VAL B 1 161 ? 9.414 -14.766 -32.5 1 97.06 161 VAL B N 1
ATOM 2855 C CA . VAL B 1 161 ? 8.906 -13.484 -32 1 97.06 161 VAL B CA 1
ATOM 2856 C C . VAL B 1 161 ? 10.07 -12.617 -31.547 1 97.06 161 VAL B C 1
ATOM 2858 O O . VAL B 1 161 ? 11.227 -13.055 -31.547 1 97.06 161 VAL B O 1
ATOM 2861 N N . LYS B 1 162 ? 9.781 -11.383 -31.297 1 97.62 162 LYS B N 1
ATOM 2862 C CA . LYS B 1 162 ? 10.781 -10.484 -30.75 1 97.62 162 LYS B CA 1
ATOM 2863 C C . LYS B 1 162 ? 10.742 -10.477 -29.219 1 97.62 162 LYS B C 1
ATOM 2865 O O . LYS B 1 162 ? 9.68 -10.281 -28.625 1 97.62 162 LYS B O 1
ATOM 2870 N N . TRP B 1 163 ? 11.852 -10.773 -28.578 1 98 163 TRP B N 1
ATOM 2871 C CA . TRP B 1 163 ? 12.039 -10.695 -27.141 1 98 163 TRP B CA 1
ATOM 2872 C C . TRP B 1 163 ? 12.883 -9.484 -26.766 1 98 163 TRP B C 1
ATOM 2874 O O . TRP B 1 163 ? 13.953 -9.266 -27.344 1 98 163 TRP B O 1
ATOM 2884 N N . LYS B 1 164 ? 12.484 -8.703 -25.844 1 97.44 164 LYS B N 1
ATOM 2885 C CA . LYS B 1 164 ? 13.234 -7.551 -25.359 1 97.44 164 LYS B CA 1
ATOM 2886 C C . LYS B 1 164 ? 13.758 -7.793 -23.953 1 97.44 164 LYS B C 1
ATOM 2888 O O . LYS B 1 164 ? 13 -8.18 -23.062 1 97.44 164 LYS B O 1
ATOM 2893 N N . CYS B 1 165 ? 15.023 -7.578 -23.797 1 96.75 165 CYS B N 1
ATOM 2894 C CA . CYS B 1 165 ? 15.578 -7.578 -22.438 1 96.75 165 CYS B CA 1
ATOM 2895 C C . CYS B 1 165 ? 15.125 -6.348 -21.672 1 96.75 165 CYS B C 1
ATOM 2897 O O . CYS B 1 165 ? 15.43 -5.219 -22.047 1 96.75 165 CYS B O 1
ATOM 2899 N N . GLY B 1 166 ? 14.516 -6.555 -20.656 1 94.5 166 GLY B N 1
ATOM 2900 C CA . GLY B 1 166 ? 13.984 -5.457 -19.859 1 94.5 166 GLY B CA 1
ATOM 2901 C C . GLY B 1 166 ? 15.062 -4.695 -19.109 1 94.5 166 GLY B C 1
ATOM 2902 O O . GLY B 1 166 ? 14.828 -3.584 -18.625 1 94.5 166 GLY B O 1
ATOM 2903 N N . ASN B 1 167 ? 16.203 -5.344 -19.078 1 90.88 167 ASN B N 1
ATOM 2904 C CA . ASN B 1 167 ? 17.297 -4.688 -18.375 1 90.88 167 ASN B CA 1
ATOM 2905 C C . ASN B 1 167 ? 18.031 -3.695 -19.266 1 90.88 167 ASN B C 1
ATOM 2907 O O . ASN B 1 167 ? 18.344 -2.584 -18.844 1 90.88 167 ASN B O 1
ATOM 2911 N N . CYS B 1 168 ? 18.297 -4.02 -20.516 1 93.88 168 CYS B N 1
ATOM 2912 C CA . CYS B 1 168 ? 19.141 -3.15 -21.312 1 93.88 168 CYS B CA 1
ATOM 2913 C C . CYS B 1 168 ? 18.484 -2.789 -22.641 1 93.88 168 CYS B C 1
ATOM 2915 O O . CYS B 1 168 ? 18.984 -1.965 -23.391 1 93.88 168 CYS B O 1
ATOM 2917 N N . GLY B 1 169 ? 17.438 -3.465 -23.031 1 93.06 169 GLY B N 1
ATOM 2918 C CA . GLY B 1 169 ? 16.688 -3.109 -24.234 1 93.06 169 GLY B CA 1
ATOM 2919 C C . GLY B 1 169 ? 17.062 -3.939 -25.438 1 93.06 169 GLY B C 1
ATOM 2920 O O . GLY B 1 169 ? 16.5 -3.764 -26.516 1 93.06 169 GLY B O 1
ATOM 2921 N N . TYR B 1 170 ? 17.969 -4.883 -25.266 1 94.12 170 TYR B N 1
ATOM 2922 C CA . TYR B 1 170 ? 18.375 -5.77 -26.344 1 94.12 170 TYR B CA 1
ATOM 2923 C C . TYR B 1 170 ? 17.188 -6.523 -26.906 1 94.12 170 TYR B C 1
ATOM 2925 O O . TYR B 1 170 ? 16.344 -7.027 -26.156 1 94.12 170 TYR B O 1
ATOM 2933 N N . ILE B 1 171 ? 17.062 -6.598 -28.234 1 97.31 171 ILE B N 1
ATOM 2934 C CA . ILE B 1 171 ? 15.984 -7.312 -28.906 1 97.31 171 ILE B CA 1
ATOM 2935 C C . ILE B 1 171 ? 16.531 -8.594 -29.547 1 97.31 171 ILE B C 1
ATOM 2937 O O . ILE B 1 171 ? 17.484 -8.547 -30.328 1 97.31 171 ILE B O 1
ATOM 2941 N N . HIS B 1 172 ? 16.016 -9.719 -29.172 1 97.38 172 HIS B N 1
ATOM 2942 C CA . HIS B 1 172 ? 16.344 -11.031 -29.719 1 97.38 172 HIS B CA 1
ATOM 2943 C C . HIS B 1 172 ? 15.195 -11.57 -30.578 1 97.38 172 HIS B C 1
ATOM 2945 O O . HIS B 1 172 ? 14.031 -11.5 -30.172 1 97.38 172 HIS B O 1
ATOM 2951 N N . ILE B 1 173 ? 15.469 -12.078 -31.734 1 97.81 173 ILE B N 1
ATOM 2952 C CA . ILE B 1 173 ? 14.461 -12.719 -32.594 1 97.81 173 ILE B CA 1
ATOM 2953 C C . ILE B 1 173 ? 14.625 -14.234 -32.531 1 97.81 173 ILE B C 1
ATOM 2955 O O . ILE B 1 173 ? 15.695 -14.758 -32.844 1 97.81 173 ILE B O 1
ATOM 2959 N N . GLY B 1 174 ? 13.609 -14.953 -32.094 1 97.44 174 GLY B N 1
ATOM 2960 C CA . GLY B 1 174 ? 13.617 -16.406 -32 1 97.44 174 GLY B CA 1
ATOM 2961 C C . GLY B 1 174 ? 12.375 -16.953 -31.328 1 97.44 174 GLY B C 1
ATOM 2962 O O . GLY B 1 174 ? 11.539 -16.203 -30.828 1 97.44 174 GLY B O 1
ATOM 2963 N N . SER B 1 175 ? 12.242 -18.266 -31.328 1 97.81 175 SER B N 1
ATOM 2964 C CA . SER B 1 175 ? 11.094 -18.922 -30.703 1 97.81 175 SER B CA 1
ATOM 2965 C C . SER B 1 175 ? 11.266 -19 -29.188 1 97.81 175 SER B C 1
ATOM 2967 O O . SER B 1 175 ? 10.312 -19.312 -28.469 1 97.81 175 SER B O 1
ATOM 2969 N N . GLU B 1 176 ? 12.492 -18.75 -28.75 1 98.25 176 GLU B N 1
ATOM 2970 C CA . GLU B 1 176 ? 12.781 -18.75 -27.312 1 98.25 176 GLU B CA 1
ATOM 2971 C C . GLU B 1 176 ? 13.672 -17.578 -26.922 1 98.25 176 GLU B C 1
ATOM 2973 O O . GLU B 1 176 ? 14.594 -17.219 -27.656 1 98.25 176 GLU B O 1
ATOM 2978 N N . ALA B 1 177 ? 13.359 -16.984 -25.766 1 98.19 177 ALA B N 1
ATOM 2979 C CA . ALA B 1 177 ? 14.289 -15.992 -25.219 1 98.19 177 ALA B CA 1
ATOM 2980 C C . ALA B 1 177 ? 15.617 -16.641 -24.844 1 98.19 177 ALA B C 1
ATOM 2982 O O . ALA B 1 177 ? 15.656 -17.766 -24.344 1 98.19 177 ALA B O 1
ATOM 2983 N N . PRO B 1 178 ? 16.688 -15.891 -25.094 1 97.56 178 PRO B N 1
ATOM 2984 C CA . PRO B 1 178 ? 17.969 -16.484 -24.734 1 97.56 178 PRO B CA 1
ATOM 2985 C C . PRO B 1 178 ? 18.125 -16.703 -23.234 1 97.56 178 PRO B C 1
ATOM 2987 O O . PRO B 1 178 ? 17.516 -15.984 -22.438 1 97.56 178 PRO B O 1
ATOM 2990 N N . ASP B 1 179 ? 19.031 -17.625 -22.859 1 97.81 179 ASP B N 1
ATOM 2991 C CA . ASP B 1 179 ? 19.281 -17.938 -21.453 1 97.81 179 ASP B CA 1
ATOM 2992 C C . ASP B 1 179 ? 19.922 -16.75 -20.734 1 97.81 179 ASP B C 1
ATOM 2994 O O . ASP B 1 179 ? 19.719 -16.562 -19.531 1 97.81 179 ASP B O 1
ATOM 2998 N N . GLU B 1 180 ? 20.656 -16.062 -21.562 1 97.94 180 GLU B N 1
ATOM 2999 C CA . GLU B 1 180 ? 21.359 -14.875 -21.078 1 97.94 180 GLU B CA 1
ATOM 3000 C C . GLU B 1 180 ? 21.375 -13.781 -22.141 1 97.94 180 GLU B C 1
ATOM 3002 O O . GLU B 1 180 ? 21.609 -14.055 -23.328 1 97.94 180 GLU B O 1
ATOM 3007 N N . CYS B 1 181 ? 21.141 -12.539 -21.719 1 97.44 181 CYS B N 1
ATOM 3008 C CA . CYS B 1 181 ? 21.172 -11.43 -22.672 1 97.44 181 CYS B CA 1
ATOM 3009 C C . CYS B 1 181 ? 22.578 -11.242 -23.234 1 97.44 181 CYS B C 1
ATOM 3011 O O . CYS B 1 181 ? 23.531 -11.047 -22.469 1 97.44 181 CYS B O 1
ATOM 3013 N N . PRO B 1 182 ? 22.641 -11.258 -24.438 1 96.19 182 PRO B N 1
ATOM 3014 C CA . PRO B 1 182 ? 23.969 -11.125 -25.031 1 96.19 182 PRO B CA 1
ATOM 3015 C C . PRO B 1 182 ? 24.578 -9.742 -24.781 1 96.19 182 PRO B C 1
ATOM 3017 O O . PRO B 1 182 ? 25.812 -9.594 -24.812 1 96.19 182 PRO B O 1
ATOM 3020 N N . ALA B 1 183 ? 23.781 -8.83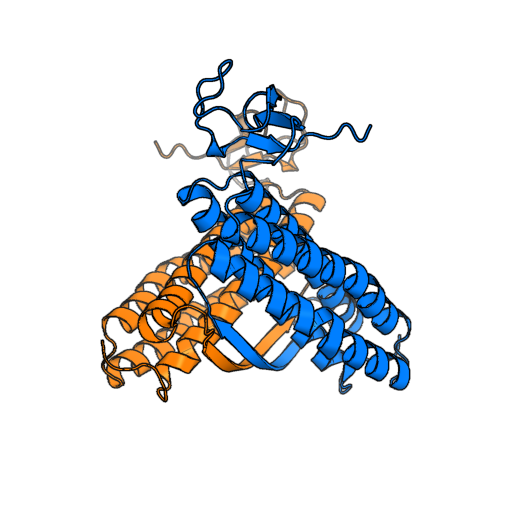6 -24.594 1 95.56 183 ALA B N 1
ATOM 3021 C CA . ALA B 1 183 ? 24.234 -7.453 -24.453 1 95.56 183 ALA B CA 1
ATOM 3022 C C . ALA B 1 183 ? 24.625 -7.148 -23.016 1 95.56 183 ALA B C 1
ATOM 3024 O O . ALA B 1 183 ? 25.734 -6.68 -22.734 1 95.56 183 ALA B O 1
ATOM 3025 N N . CYS B 1 184 ? 23.828 -7.418 -22.062 1 96.38 184 CYS B N 1
ATOM 3026 C CA . CYS B 1 184 ? 24.078 -6.969 -20.688 1 96.38 184 CYS B CA 1
ATOM 3027 C C . CYS B 1 184 ? 24.328 -8.156 -19.766 1 96.38 184 CYS B C 1
ATOM 3029 O O . CYS B 1 184 ? 24.609 -7.973 -18.578 1 96.38 184 CYS B O 1
ATOM 3031 N N . LYS B 1 185 ? 24.125 -9.367 -20.078 1 96.62 185 LYS B N 1
ATOM 3032 C CA . LYS B 1 185 ? 24.5 -10.617 -19.438 1 96.62 185 LYS B CA 1
ATOM 3033 C C . LYS B 1 185 ? 23.5 -10.977 -18.328 1 96.62 185 LYS B C 1
ATOM 3035 O O . LYS B 1 185 ? 23.734 -11.922 -17.562 1 96.62 185 LYS B O 1
ATOM 3040 N N . HIS B 1 186 ? 22.438 -10.336 -18.281 1 97 186 HIS B N 1
ATOM 3041 C CA . HIS B 1 186 ? 21.391 -10.727 -17.328 1 97 186 HIS B CA 1
ATOM 3042 C C . HIS B 1 186 ? 20.656 -11.977 -17.797 1 97 186 HIS B C 1
ATOM 3044 O O . HIS B 1 186 ? 20.609 -12.258 -19 1 97 186 HIS B O 1
ATOM 3050 N N . PRO B 1 187 ? 20.109 -12.664 -16.875 1 98.19 187 PRO B N 1
ATOM 3051 C CA . PRO B 1 187 ? 19.5 -13.953 -17.219 1 98.19 187 PRO B CA 1
ATOM 3052 C C . PRO B 1 187 ? 18.219 -13.805 -18.016 1 98.19 187 PRO B C 1
ATOM 3054 O O . PRO B 1 187 ? 17.688 -12.703 -18.141 1 98.19 187 PRO B O 1
ATOM 3057 N N . GLN B 1 188 ? 17.656 -14.906 -18.516 1 98.25 188 GLN B N 1
ATOM 3058 C CA . GLN B 1 188 ? 16.453 -15.008 -19.328 1 98.25 188 GLN B CA 1
ATOM 3059 C C . GLN B 1 188 ? 15.258 -14.344 -18.625 1 98.25 188 GLN B C 1
ATOM 3061 O O . GLN B 1 188 ? 14.367 -13.812 -19.297 1 98.25 188 GLN B O 1
ATOM 3066 N N . ALA B 1 189 ? 15.32 -14.281 -17.297 1 98 189 ALA B N 1
ATOM 3067 C CA . ALA B 1 189 ? 14.25 -13.781 -16.453 1 98 189 ALA B CA 1
ATOM 3068 C C . ALA B 1 189 ? 13.844 -12.367 -16.844 1 98 189 ALA B C 1
ATOM 3070 O O . ALA B 1 189 ? 12.703 -11.953 -16.625 1 98 189 ALA B O 1
ATOM 3071 N N . TYR B 1 190 ? 14.68 -11.664 -17.5 1 97.88 190 TYR B N 1
ATOM 3072 C CA . TYR B 1 190 ? 14.453 -10.25 -17.797 1 97.88 190 TYR B CA 1
ATOM 3073 C C . TYR B 1 190 ? 13.797 -10.07 -19.156 1 97.88 190 TYR B C 1
ATOM 3075 O O . TYR B 1 190 ? 13.375 -8.961 -19.516 1 97.88 190 TYR B O 1
ATOM 3083 N N . PHE B 1 191 ? 13.688 -11.109 -19.891 1 97.75 191 PHE B N 1
ATOM 3084 C CA . PHE B 1 191 ? 13.141 -10.977 -21.234 1 97.75 191 PHE B CA 1
ATOM 3085 C C . PHE B 1 191 ? 11.617 -10.992 -21.203 1 97.75 191 PHE B C 1
ATOM 3087 O O . PHE B 1 191 ? 11.016 -11.688 -20.375 1 97.75 191 PHE B O 1
ATOM 3094 N N . GLU B 1 192 ? 11.055 -10.297 -22.125 1 97.88 192 GLU B N 1
ATOM 3095 C CA . GLU B 1 192 ? 9.617 -10.242 -22.375 1 97.88 192 GLU B CA 1
ATOM 3096 C C . GLU B 1 192 ? 9.328 -10.047 -23.859 1 97.88 192 GLU B C 1
ATOM 3098 O O . GLU B 1 192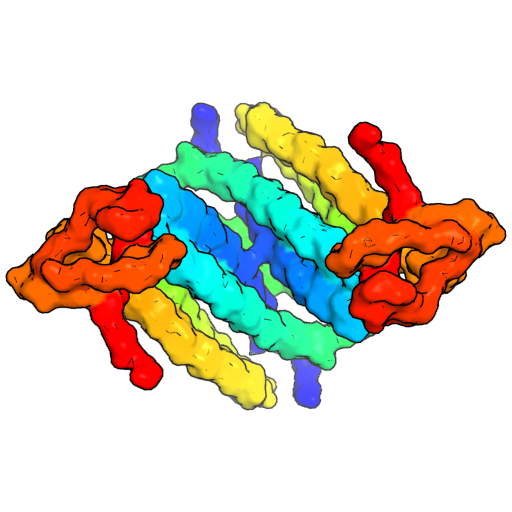 ? 10.211 -9.633 -24.625 1 97.88 192 GLU B O 1
ATOM 3103 N N . LEU B 1 193 ? 8.125 -10.367 -24.234 1 96.69 193 LEU B N 1
ATOM 3104 C CA . LEU B 1 193 ? 7.762 -10.125 -25.625 1 96.69 193 LEU B CA 1
ATOM 3105 C C . LEU B 1 193 ? 7.801 -8.641 -25.953 1 96.69 193 LEU B C 1
ATOM 3107 O O . LEU B 1 193 ? 7.41 -7.809 -25.141 1 96.69 193 LEU B O 1
ATOM 3111 N N . PHE B 1 194 ? 8.266 -8.391 -27.109 1 95.19 194 PHE B N 1
ATOM 3112 C CA . PHE B 1 194 ? 8.344 -7 -27.531 1 95.19 194 PHE B CA 1
ATOM 3113 C C . PHE B 1 194 ? 7.398 -6.738 -28.703 1 95.19 194 PHE B C 1
ATOM 3115 O O . PHE B 1 194 ? 7.406 -7.477 -29.688 1 95.19 194 PHE B O 1
ATOM 3122 N N . ALA B 1 195 ? 6.543 -5.797 -28.547 1 89.62 195 ALA B N 1
ATOM 3123 C CA . ALA B 1 195 ? 5.742 -5.203 -29.609 1 89.62 195 ALA B CA 1
ATOM 3124 C C . ALA B 1 195 ? 5.906 -3.684 -29.641 1 89.62 195 ALA B C 1
ATOM 3126 O O . ALA B 1 195 ? 5.832 -3.029 -28.594 1 89.62 195 ALA B O 1
ATOM 3127 N N . GLU B 1 196 ? 6.188 -3.244 -30.812 1 85.19 196 GLU B N 1
ATOM 3128 C CA . GLU B 1 196 ? 6.293 -1.791 -30.906 1 85.19 196 GLU B CA 1
ATOM 3129 C C . GLU B 1 196 ? 4.922 -1.131 -30.828 1 85.19 196 GLU B C 1
ATOM 3131 O O . GLU B 1 196 ? 4.055 -1.392 -31.672 1 85.19 196 GLU B O 1
ATOM 3136 N N . THR B 1 197 ? 4.746 -0.319 -29.891 1 82.81 197 THR B N 1
ATOM 3137 C CA . THR B 1 197 ? 3.422 0.261 -29.703 1 82.81 197 THR B CA 1
ATOM 3138 C C . THR B 1 197 ? 3.477 1.782 -29.812 1 82.81 197 THR B C 1
ATOM 3140 O O . THR B 1 197 ? 2.537 2.475 -29.422 1 82.81 197 THR B O 1
ATOM 3143 N N . TYR B 1 198 ? 4.5 2.502 -30.344 1 82.06 198 TYR B N 1
ATOM 3144 C CA . TYR B 1 198 ? 4.645 3.936 -30.547 1 82.06 198 TYR B CA 1
ATOM 3145 C C . TYR B 1 198 ? 5.086 4.23 -31.984 1 82.06 198 TYR B C 1
ATOM 3147 O O . TYR B 1 198 ? 5.602 3.352 -32.688 1 82.06 198 TYR B O 1
#

Solvent-accessible surface area (backbone atoms only — not comparable to full-atom values): 20352 Å² total; per-residue (Å²): 128,83,76,46,79,92,42,68,49,44,43,45,34,50,45,49,26,53,50,24,26,48,49,22,49,51,26,47,54,46,16,54,50,16,41,74,73,43,32,39,58,58,14,49,48,27,45,51,48,22,52,50,26,49,54,54,20,46,56,36,45,46,58,47,32,75,67,62,41,45,91,91,41,62,36,76,44,66,37,81,50,72,48,76,40,71,81,62,55,56,52,50,39,26,49,52,51,21,51,54,26,43,46,40,40,72,48,48,33,56,50,46,20,50,51,17,44,75,73,68,35,54,70,62,16,48,52,36,59,56,50,27,57,54,29,48,50,50,21,54,51,27,48,51,52,29,50,26,56,76,68,61,36,68,56,32,50,94,51,72,41,46,27,27,29,70,82,77,62,52,74,46,79,35,36,50,60,54,72,45,39,87,83,78,61,46,53,39,33,38,42,37,82,53,74,90,86,125,128,83,75,45,80,93,42,68,49,45,43,45,33,51,46,49,24,53,50,23,26,46,49,22,48,49,26,47,55,45,15,54,50,16,42,75,73,43,32,36,57,59,15,51,49,28,45,52,48,21,53,49,26,51,55,54,21,46,56,35,46,46,58,47,28,75,67,61,39,45,90,90,40,62,37,76,43,66,36,81,50,72,46,75,38,72,80,62,56,55,53,49,38,26,50,53,50,21,50,54,26,42,44,39,39,72,49,48,32,55,52,45,20,50,52,15,44,75,74,68,36,55,71,62,17,49,51,36,58,58,50,29,57,56,29,48,52,49,20,53,52,28,49,52,53,30,48,26,56,75,68,61,36,70,58,32,49,96,51,74,41,45,27,26,31,71,82,78,62,50,74,46,81,35,34,49,58,54,70,46,40,88,83,78,62,46,53,39,32,37,41,37,80,51,75,90,86,126

pLDDT: mean 96.36, std 4.92, range [50.88, 98.88]

Organism: Acetobacterium woodii (strain ATCC 29683 / DSM 1030 / JCM 2381 / KCTC 1655 / WB1) (NCBI:txid931626)

Nearest PDB structures (foldseek):
  1b71-assembly1_A  TM=9.554E-01  e=3.707E-19  Nitratidesulfovibrio vulgaris str. Hildenborough
  6txh-assembly1_B  TM=8.037E-01  e=8.727E-04  Thermotoga maritima MSB8
  8sqo-assembly1_A  TM=8.346E-01  e=2.310E-03  Brucella abortus 2308
  7vp8-assembly1_A  TM=8.042E-01  e=7.503E-03  Ureaplasma urealyticum
  4v6b-assembly1_AE  TM=7.550E-01  e=4.281E-02  Homo sapiens